Protein AF-A0A7K3FVN9-F1 (afdb_monomer)

Solvent-accessible surface area (backbone atoms only — not comparable to full-atom values): 27713 Å² total; per-residue (Å²): 135,89,69,81,78,90,81,68,89,63,58,68,40,71,53,62,94,48,92,47,36,41,37,31,18,52,30,90,83,64,84,43,65,35,30,34,29,38,43,87,73,63,73,41,83,71,35,86,60,74,80,75,72,100,77,76,86,84,74,90,74,73,53,80,93,64,46,77,80,63,98,68,74,84,70,88,73,80,85,79,88,66,82,89,58,48,73,52,70,57,75,68,86,69,73,80,69,80,73,75,92,61,70,49,58,49,51,36,27,36,18,31,56,71,65,48,51,38,44,68,28,54,32,42,32,28,39,70,65,58,66,76,88,80,54,75,61,40,72,53,53,73,71,49,72,44,56,20,39,83,74,4,36,36,66,48,68,57,63,96,72,66,58,70,67,56,50,51,36,16,54,54,25,47,23,29,35,36,34,37,39,37,32,50,26,29,31,82,89,68,50,35,33,36,25,54,41,34,36,30,38,30,52,58,37,92,87,77,74,40,50,34,74,58,6,54,72,63,34,54,73,76,47,79,32,56,29,40,53,31,22,55,52,83,64,79,79,82,78,62,51,75,72,27,21,61,46,4,49,18,34,53,57,65,68,41,61,54,53,71,93,55,75,65,68,75,53,34,28,30,50,33,59,50,57,99,78,73,61,80,39,54,56,97,88,40,77,53,28,75,53,62,63,46,48,61,73,88,59,72,61,53,49,39,40,27,74,72,50,73,48,71,35,57,30,41,61,50,62,30,33,11,32,68,61,20,20,13,23,36,42,44,28,33,54,42,47,36,33,36,36,27,36,37,27,29,81,70,52,31,30,74,33,45,38,42,73,37,24,34,75,68,81,47,69,44,72,50,72,66,40,51,54,69,31,24,37,28,34,21,36,30,30,30,30,38,34,30,41,35,35,38,29,40,65,87,39,75,65,25,19,36,36,39,38,41,77,72,44,78,42,68,53,91,96,56,60,77,48,47,80,49,31,44,44,51,83,61,30,32,54,69,41,55,70,75,46,62,74,77,12,42,28,28,44,55,62,64,37,56,42,58,47,42,58,57,49,37,56,70,36,44,52,22,27,51,54,87,17,39,54,31,36,19,28,24,46,31,30,96,55,26,32,37,32,34,36,34,37,74,63,78,93,58,77,42,35,34,32,21,76,71,29,28,68,92,66,60,14,35,45,66,38,22,56

Structure (mmCIF, N/CA/C/O backbone):
data_AF-A0A7K3FVN9-F1
#
_entry.id   AF-A0A7K3FVN9-F1
#
loop_
_atom_site.group_PDB
_atom_site.id
_atom_site.type_symbol
_atom_site.label_atom_id
_atom_site.label_alt_id
_atom_site.label_comp_id
_atom_site.label_asym_id
_atom_site.label_entity_id
_atom_site.label_seq_id
_atom_site.pdbx_PDB_ins_code
_atom_site.Cartn_x
_atom_site.Cartn_y
_atom_site.Cartn_z
_atom_site.occupancy
_atom_site.B_iso_or_equiv
_atom_site.auth_seq_id
_atom_site.auth_comp_id
_atom_site.auth_asym_id
_atom_site.auth_atom_id
_atom_site.pdbx_PDB_model_num
ATOM 1 N N . MET A 1 1 ? 57.440 -6.781 2.659 1.00 52.78 1 MET A N 1
ATOM 2 C CA . MET A 1 1 ? 58.089 -5.546 3.146 1.00 52.78 1 MET A CA 1
ATOM 3 C C . MET A 1 1 ? 56.981 -4.653 3.678 1.00 52.78 1 MET A C 1
ATOM 5 O O . MET A 1 1 ? 56.074 -4.348 2.917 1.00 52.78 1 MET A O 1
ATOM 9 N N . THR A 1 2 ? 56.967 -4.348 4.976 1.00 50.56 2 THR A N 1
ATOM 10 C CA . THR A 1 2 ? 55.920 -3.511 5.591 1.00 50.56 2 THR A CA 1
ATOM 11 C C . THR A 1 2 ? 56.356 -2.053 5.507 1.00 50.56 2 THR A C 1
ATOM 13 O O . THR A 1 2 ? 57.396 -1.703 6.056 1.00 50.56 2 THR A O 1
ATOM 16 N N . VAL A 1 3 ? 55.591 -1.217 4.805 1.00 53.25 3 VAL A N 1
ATOM 17 C CA . VAL A 1 3 ? 55.847 0.227 4.700 1.00 53.25 3 VAL A CA 1
ATOM 18 C C . VAL A 1 3 ? 55.051 0.934 5.796 1.00 53.25 3 VAL A C 1
ATOM 20 O O . VAL A 1 3 ? 53.827 0.833 5.826 1.00 53.25 3 VAL A O 1
ATOM 23 N N . ILE A 1 4 ? 55.734 1.629 6.709 1.00 56.22 4 ILE A N 1
ATOM 24 C CA . ILE A 1 4 ? 55.113 2.383 7.809 1.00 56.22 4 ILE A CA 1
ATOM 25 C C . ILE A 1 4 ? 55.237 3.877 7.497 1.00 56.22 4 ILE A C 1
ATOM 27 O O . ILE A 1 4 ? 56.345 4.402 7.414 1.00 56.22 4 ILE A O 1
ATOM 31 N N . ALA A 1 5 ? 54.109 4.571 7.330 1.00 58.53 5 ALA A N 1
ATOM 32 C CA . ALA A 1 5 ? 54.081 6.018 7.118 1.00 58.53 5 ALA A CA 1
ATOM 33 C C . ALA A 1 5 ? 53.789 6.757 8.430 1.00 58.53 5 ALA A C 1
ATOM 35 O O . ALA A 1 5 ? 52.683 6.697 8.955 1.00 58.53 5 ALA A O 1
ATOM 36 N N . THR A 1 6 ? 54.783 7.475 8.952 1.00 57.16 6 THR A N 1
ATOM 37 C CA . THR A 1 6 ? 54.731 8.121 10.279 1.00 57.16 6 THR A CA 1
ATOM 38 C C . THR A 1 6 ? 54.352 9.607 10.246 1.00 57.16 6 THR A C 1
ATOM 40 O O . THR A 1 6 ? 54.258 10.232 11.296 1.00 57.16 6 THR A O 1
ATOM 43 N N . ASN A 1 7 ? 54.127 10.189 9.061 1.00 57.66 7 ASN A N 1
ATOM 44 C CA . ASN A 1 7 ? 53.951 11.640 8.874 1.00 57.66 7 ASN A CA 1
ATOM 45 C C . ASN A 1 7 ? 52.529 12.058 8.434 1.00 57.66 7 ASN A C 1
ATOM 47 O O . ASN A 1 7 ? 52.336 13.171 7.944 1.00 57.66 7 ASN A O 1
ATOM 51 N N . LEU A 1 8 ? 51.527 11.188 8.594 1.00 63.78 8 LEU A N 1
ATOM 52 C CA . LEU A 1 8 ? 50.130 11.440 8.209 1.00 63.78 8 LEU A CA 1
ATOM 53 C C . LEU A 1 8 ? 49.351 12.025 9.400 1.00 63.78 8 LEU A C 1
ATOM 55 O O . LEU A 1 8 ? 48.754 11.286 10.173 1.00 63.78 8 LEU A O 1
ATOM 59 N N . LYS A 1 9 ? 49.406 13.349 9.586 1.00 60.38 9 LYS A N 1
ATOM 60 C CA . LYS A 1 9 ? 48.927 14.011 10.819 1.00 60.38 9 LYS A CA 1
ATOM 61 C C . LYS A 1 9 ? 47.401 14.143 10.949 1.00 60.38 9 LYS A C 1
ATOM 63 O O . LYS A 1 9 ? 46.915 14.183 12.072 1.00 60.38 9 LYS A O 1
ATOM 68 N N . ASP A 1 10 ? 46.670 14.133 9.832 1.00 67.38 10 ASP A N 1
ATOM 69 C CA . ASP A 1 10 ? 45.219 14.409 9.800 1.00 67.38 10 ASP A CA 1
ATOM 70 C C . ASP A 1 10 ? 44.386 13.233 9.247 1.00 67.38 10 ASP A C 1
ATOM 72 O O . ASP A 1 10 ? 43.194 13.373 8.979 1.00 67.38 10 ASP A O 1
ATOM 76 N N . ALA A 1 11 ? 45.006 12.070 9.020 1.00 64.62 11 ALA A N 1
ATOM 77 C CA . ALA A 1 11 ? 44.339 10.906 8.441 1.00 64.62 11 ALA A CA 1
ATOM 78 C C . ALA A 1 11 ? 43.541 10.140 9.508 1.00 64.62 11 ALA A C 1
ATOM 80 O O . ALA A 1 11 ? 44.115 9.590 10.444 1.00 64.62 11 ALA A O 1
ATOM 81 N N . VAL A 1 12 ? 42.221 10.064 9.336 1.00 67.62 12 VAL A N 1
ATOM 82 C CA . VAL A 1 12 ? 41.317 9.332 10.243 1.00 67.62 12 VAL A CA 1
ATOM 83 C C . VAL A 1 12 ? 41.035 7.915 9.729 1.00 67.62 12 VAL A C 1
ATOM 85 O O . VAL A 1 12 ? 40.757 7.013 10.518 1.00 67.62 12 VAL A O 1
ATOM 88 N N . GLN A 1 13 ? 41.136 7.702 8.414 1.00 59.28 13 GLN A N 1
ATOM 89 C CA . GLN A 1 13 ? 41.045 6.390 7.769 1.00 59.28 13 GLN A CA 1
ATOM 90 C C . GLN A 1 13 ? 41.820 6.363 6.446 1.00 59.28 13 GLN A C 1
ATOM 92 O O . GLN A 1 13 ? 42.088 7.414 5.857 1.00 59.28 13 GLN A O 1
ATOM 97 N N . GLY A 1 14 ? 42.151 5.166 5.956 1.00 62.25 14 GLY A N 1
ATOM 98 C CA . GLY A 1 14 ? 42.828 4.995 4.675 1.00 62.25 14 GLY A CA 1
ATOM 99 C C . GLY A 1 14 ? 42.548 3.650 4.016 1.00 62.25 14 GLY A C 1
ATOM 100 O O . GLY A 1 14 ? 42.131 2.698 4.670 1.00 62.25 14 GLY A O 1
ATOM 101 N N . TRP A 1 15 ? 42.762 3.594 2.706 1.00 64.50 15 TRP A N 1
ATOM 102 C CA . TRP A 1 15 ? 42.576 2.399 1.886 1.00 64.50 15 TRP A CA 1
ATOM 103 C C . TRP A 1 15 ? 43.604 2.368 0.757 1.00 64.50 15 TRP A C 1
ATOM 105 O O . TRP A 1 15 ? 44.187 3.390 0.393 1.00 64.50 15 TRP A O 1
ATOM 115 N N . SER A 1 16 ? 43.843 1.185 0.201 1.00 66.12 16 SER A N 1
ATOM 116 C CA . SER A 1 16 ? 44.775 1.000 -0.908 1.00 66.12 16 SER A CA 1
ATOM 117 C C . SER A 1 16 ? 44.012 0.505 -2.138 1.00 66.12 16 SER A C 1
ATOM 119 O O . SER A 1 16 ? 43.349 -0.527 -2.048 1.00 66.12 16 SER A O 1
ATOM 121 N N . PRO A 1 17 ? 44.079 1.211 -3.281 1.00 57.84 17 PRO A N 1
ATOM 122 C CA . PRO A 1 17 ? 43.502 0.745 -4.543 1.00 57.84 17 PRO A CA 1
ATOM 123 C C . PRO A 1 17 ? 44.414 -0.261 -5.270 1.00 57.84 17 PRO A C 1
ATOM 125 O O . PRO A 1 17 ? 44.018 -0.828 -6.283 1.00 57.84 17 PRO A O 1
ATOM 128 N N . GLY A 1 18 ? 45.654 -0.446 -4.805 1.00 55.84 18 GLY A N 1
ATOM 129 C CA . GLY A 1 18 ? 46.670 -1.230 -5.496 1.00 55.84 18 GLY A CA 1
ATOM 130 C C . GLY A 1 18 ? 48.060 -1.064 -4.885 1.00 55.84 18 GLY A C 1
ATOM 131 O O . GLY A 1 18 ? 48.311 -0.166 -4.078 1.00 55.84 18 GLY A O 1
ATOM 132 N N . ASN A 1 19 ? 48.977 -1.952 -5.273 1.00 59.75 19 ASN A N 1
ATOM 133 C CA . ASN A 1 19 ? 50.304 -2.055 -4.671 1.00 59.75 19 ASN A CA 1
ATOM 134 C C . ASN A 1 19 ? 51.074 -0.720 -4.733 1.00 59.75 19 ASN A C 1
ATOM 136 O O . ASN A 1 19 ? 51.182 -0.103 -5.790 1.00 59.75 19 ASN A O 1
ATOM 140 N N . GLY A 1 20 ? 51.603 -0.271 -3.591 1.00 60.62 20 GLY A N 1
ATOM 141 C CA . GLY A 1 20 ? 52.369 0.975 -3.485 1.00 60.62 20 GLY A CA 1
ATOM 142 C C . GLY A 1 20 ? 51.548 2.269 -3.554 1.00 60.62 20 GLY A C 1
ATOM 143 O O . GLY A 1 20 ? 52.156 3.332 -3.626 1.00 60.62 20 GLY A O 1
ATOM 144 N N . THR A 1 21 ? 50.210 2.205 -3.521 1.00 68.50 21 THR A N 1
ATOM 145 C CA . THR A 1 21 ? 49.319 3.380 -3.492 1.00 68.50 21 THR A CA 1
ATOM 146 C C . THR A 1 21 ? 48.428 3.353 -2.255 1.00 68.50 21 THR A C 1
ATOM 148 O O . THR A 1 21 ? 47.850 2.318 -1.922 1.00 68.50 21 THR A O 1
ATOM 151 N N . VAL A 1 22 ? 48.291 4.492 -1.578 1.00 68.31 22 VAL A N 1
ATOM 152 C CA . VAL A 1 22 ? 47.458 4.639 -0.377 1.00 68.31 22 VAL A CA 1
ATOM 153 C C . VAL A 1 22 ? 46.682 5.948 -0.447 1.00 68.31 22 VAL A C 1
ATOM 155 O O . VAL A 1 22 ? 47.264 7.004 -0.686 1.00 68.31 22 VAL A O 1
ATOM 158 N N . TYR A 1 23 ? 45.378 5.884 -0.199 1.00 73.69 23 TYR A N 1
ATOM 159 C CA . TYR A 1 23 ? 44.534 7.051 0.026 1.00 73.69 23 TYR A CA 1
ATOM 160 C C . TYR A 1 23 ? 44.227 7.212 1.507 1.00 73.69 23 TYR A C 1
ATOM 162 O O . TYR A 1 23 ? 44.055 6.227 2.224 1.00 73.69 23 TYR A O 1
ATOM 170 N N . THR A 1 24 ? 44.114 8.458 1.955 1.00 69.31 24 THR A N 1
ATOM 171 C CA . THR A 1 24 ? 43.672 8.790 3.312 1.00 69.31 24 THR A CA 1
ATOM 172 C C . THR A 1 24 ? 42.594 9.854 3.291 1.00 69.31 24 THR A C 1
ATOM 174 O O . THR A 1 24 ? 42.706 10.799 2.511 1.00 69.31 24 THR A O 1
ATOM 177 N N . ALA A 1 25 ? 41.617 9.751 4.188 1.00 66.31 25 ALA A N 1
ATOM 178 C CA . ALA A 1 25 ? 40.589 10.765 4.399 1.00 66.31 25 ALA A CA 1
ATOM 179 C C . ALA A 1 25 ? 40.713 11.404 5.788 1.00 66.31 25 ALA A C 1
ATOM 181 O O . ALA A 1 25 ? 41.052 10.731 6.768 1.00 66.31 25 ALA A O 1
ATOM 182 N N . THR A 1 26 ? 40.385 12.694 5.880 1.00 72.88 26 THR A N 1
ATOM 183 C CA . THR A 1 26 ? 40.315 13.422 7.159 1.00 72.88 26 THR A CA 1
ATOM 184 C C . THR A 1 26 ? 39.004 13.184 7.922 1.00 72.88 26 THR A C 1
ATOM 186 O O . THR A 1 26 ? 38.850 13.687 9.030 1.00 72.88 26 THR A O 1
ATOM 189 N N . SER A 1 27 ? 38.054 12.418 7.365 1.00 60.16 27 SER A N 1
ATOM 190 C CA . SER A 1 27 ? 36.798 12.019 8.022 1.00 60.16 27 SER A CA 1
ATOM 191 C C . SER A 1 27 ? 36.438 10.553 7.725 1.00 60.16 27 SER A C 1
ATOM 193 O O . SER A 1 27 ? 36.918 9.979 6.742 1.00 60.16 27 SER A O 1
ATOM 195 N N . ARG A 1 28 ? 35.606 9.930 8.579 1.00 58.06 28 ARG A N 1
ATOM 196 C CA . ARG A 1 28 ? 35.179 8.515 8.445 1.00 58.06 28 ARG A CA 1
ATOM 197 C C . ARG A 1 28 ? 34.087 8.278 7.395 1.00 58.06 28 ARG A C 1
ATOM 199 O O . ARG A 1 28 ? 33.965 7.178 6.876 1.00 58.06 28 ARG A O 1
ATOM 206 N N . ASP A 1 29 ? 33.321 9.306 7.074 1.00 54.34 29 ASP A N 1
ATOM 207 C CA . ASP A 1 29 ? 32.206 9.313 6.116 1.00 54.34 29 ASP A CA 1
ATOM 208 C C . ASP A 1 29 ? 32.628 9.765 4.703 1.00 54.34 29 ASP A C 1
ATOM 210 O O . ASP A 1 29 ? 31.782 9.941 3.833 1.00 54.34 29 ASP A O 1
ATOM 214 N N . TYR A 1 30 ? 33.933 9.962 4.472 1.00 52.53 30 TYR A N 1
ATOM 215 C CA . TYR A 1 30 ? 34.523 10.423 3.205 1.00 52.53 30 TYR A CA 1
ATOM 216 C C . TYR A 1 30 ? 34.098 11.835 2.753 1.00 52.53 30 TYR A C 1
ATOM 218 O O . TYR A 1 30 ? 34.423 12.230 1.635 1.00 52.53 30 TYR A O 1
ATOM 226 N N . SER A 1 31 ? 33.437 12.617 3.615 1.00 53.34 31 SER A N 1
ATOM 227 C CA . SER A 1 31 ? 33.095 14.027 3.360 1.00 53.34 31 SER A CA 1
ATOM 228 C C . SER A 1 31 ? 34.289 14.988 3.504 1.00 53.34 31 SER A C 1
ATOM 230 O O . SER A 1 31 ? 34.231 16.131 3.052 1.00 53.34 31 SER A O 1
ATOM 232 N N . GLY A 1 32 ? 35.382 14.530 4.126 1.00 57.31 32 GLY A N 1
ATOM 233 C CA . GLY A 1 32 ? 36.627 15.272 4.322 1.00 57.31 32 GLY A CA 1
ATOM 234 C C . GLY A 1 32 ? 37.585 15.257 3.122 1.00 57.31 32 GLY A C 1
ATOM 235 O O . GLY A 1 32 ? 37.292 14.744 2.044 1.00 57.31 32 GLY A O 1
ATOM 236 N N . ILE A 1 33 ? 38.788 15.808 3.311 1.00 62.72 33 ILE A N 1
ATOM 237 C CA . ILE A 1 33 ? 39.800 15.892 2.249 1.00 62.72 33 ILE A CA 1
ATOM 238 C C . ILE A 1 33 ? 40.436 14.517 2.050 1.00 62.72 33 ILE A C 1
ATOM 240 O O . ILE A 1 33 ? 41.003 13.944 2.984 1.00 62.72 33 ILE A O 1
ATOM 244 N N . VAL A 1 34 ? 40.387 14.015 0.815 1.00 64.25 34 VAL A N 1
ATOM 245 C CA . VAL A 1 34 ? 41.081 12.787 0.417 1.00 64.25 34 VAL A CA 1
ATOM 246 C C . VAL A 1 34 ? 42.431 13.126 -0.208 1.00 64.25 34 VAL A C 1
ATOM 248 O O . VAL A 1 34 ? 42.512 13.911 -1.157 1.00 64.25 34 VAL A O 1
ATOM 251 N N . ARG A 1 35 ? 43.490 12.506 0.316 1.00 70.62 35 ARG A N 1
ATOM 252 C CA . ARG A 1 35 ? 44.877 12.654 -0.148 1.00 70.62 35 ARG A CA 1
ATOM 253 C C . ARG A 1 35 ? 45.408 11.328 -0.673 1.00 70.62 35 ARG A C 1
ATOM 255 O O . ARG A 1 35 ? 45.125 10.287 -0.085 1.00 70.62 35 ARG A O 1
ATOM 262 N N . GLY A 1 36 ? 46.173 11.370 -1.760 1.00 72.38 36 GLY A N 1
ATOM 263 C CA . GLY A 1 36 ? 46.823 10.207 -2.365 1.00 72.38 36 GLY A CA 1
ATOM 264 C C . GLY A 1 36 ? 48.331 10.194 -2.134 1.00 72.38 36 GLY A C 1
ATOM 265 O O . GLY A 1 36 ? 48.999 11.217 -2.299 1.00 72.38 36 GLY A O 1
ATOM 266 N N . TYR A 1 37 ? 48.863 9.019 -1.806 1.00 72.12 37 TYR A N 1
ATOM 267 C CA . TYR A 1 37 ? 50.280 8.762 -1.565 1.00 72.12 37 TYR A CA 1
ATOM 268 C C . TYR A 1 37 ? 50.766 7.570 -2.387 1.00 72.12 37 TYR A C 1
ATOM 270 O O . TYR A 1 37 ? 50.025 6.604 -2.577 1.00 72.12 37 TYR A O 1
ATOM 278 N N . THR A 1 38 ? 52.024 7.612 -2.824 1.00 76.00 38 THR A N 1
ATOM 279 C CA . THR A 1 38 ? 52.654 6.516 -3.577 1.00 76.00 38 THR A CA 1
ATOM 280 C C . THR A 1 38 ? 54.055 6.206 -3.060 1.00 76.00 38 THR A C 1
ATOM 282 O O . THR A 1 38 ? 54.756 7.105 -2.599 1.00 76.00 38 THR A O 1
ATOM 285 N N . GLY A 1 39 ? 54.484 4.947 -3.150 1.00 68.38 39 GLY A N 1
ATOM 286 C CA . GLY A 1 39 ? 55.852 4.523 -2.842 1.00 68.38 39 GLY A CA 1
ATOM 287 C C . GLY A 1 39 ? 55.948 3.095 -2.301 1.00 68.38 39 GLY A C 1
ATOM 288 O O . GLY A 1 39 ? 55.012 2.574 -1.701 1.00 68.38 39 GLY A O 1
ATOM 289 N N . THR A 1 40 ? 57.101 2.456 -2.506 1.00 60.72 40 THR A N 1
ATOM 290 C CA . THR A 1 40 ? 57.368 1.058 -2.107 1.00 60.72 40 THR A CA 1
ATOM 291 C C . THR A 1 40 ? 58.293 0.926 -0.888 1.00 60.72 40 THR A C 1
ATOM 293 O O . THR A 1 40 ? 58.427 -0.168 -0.347 1.00 60.72 40 THR A O 1
ATOM 296 N N . GLY A 1 41 ? 58.893 2.032 -0.425 1.00 62.09 41 GLY A N 1
ATOM 297 C CA . GLY A 1 41 ? 59.744 2.096 0.776 1.00 62.09 41 GLY A CA 1
ATOM 298 C C . GLY A 1 41 ? 59.381 3.245 1.725 1.00 62.09 41 GLY A C 1
ATOM 299 O O . GLY A 1 41 ? 59.222 3.022 2.920 1.00 62.09 41 GLY A O 1
ATOM 300 N N . THR A 1 42 ? 59.154 4.445 1.180 1.00 63.97 42 THR A N 1
ATOM 301 C CA . THR A 1 42 ? 58.620 5.616 1.896 1.00 63.97 42 THR A CA 1
ATOM 302 C C . THR A 1 42 ? 57.488 6.208 1.062 1.00 63.97 42 THR A C 1
ATOM 304 O O . THR A 1 42 ? 57.662 6.404 -0.139 1.00 63.97 42 THR A O 1
ATOM 307 N N . LEU A 1 43 ? 56.334 6.477 1.677 1.00 63.50 43 LEU A N 1
ATOM 308 C CA . LEU A 1 43 ? 55.190 7.079 0.989 1.00 63.50 43 LEU A CA 1
ATOM 309 C C . LEU A 1 43 ? 55.396 8.591 0.823 1.00 63.50 43 LEU A C 1
ATOM 311 O O . LEU A 1 43 ? 55.578 9.307 1.808 1.00 63.50 43 LEU A O 1
ATOM 315 N N . SER A 1 44 ? 55.337 9.078 -0.416 1.00 69.56 44 SER A N 1
ATOM 316 C CA . SER A 1 44 ? 55.338 10.505 -0.755 1.00 69.56 44 SER A CA 1
ATOM 317 C C . SER A 1 44 ? 53.945 10.954 -1.201 1.00 69.56 44 SER A C 1
ATOM 319 O O . SER A 1 44 ? 53.164 10.166 -1.734 1.00 69.56 44 SER A O 1
ATOM 321 N N . SER A 1 45 ? 53.602 12.221 -0.941 1.00 68.50 45 SER A N 1
ATOM 322 C CA . SER A 1 45 ? 52.321 12.796 -1.369 1.00 68.50 45 SER A CA 1
ATOM 323 C C . SER A 1 45 ? 52.291 12.888 -2.892 1.00 68.50 45 SER A C 1
ATOM 325 O O . SER A 1 45 ? 53.050 13.661 -3.470 1.00 68.50 45 SER A O 1
ATOM 327 N N . ALA A 1 46 ? 51.403 12.124 -3.523 1.00 64.31 46 ALA A N 1
ATOM 328 C CA . ALA A 1 46 ? 51.207 12.119 -4.970 1.00 64.31 46 ALA A CA 1
ATOM 329 C C . ALA A 1 46 ? 50.119 13.114 -5.390 1.00 64.31 46 ALA A C 1
ATOM 331 O O . ALA A 1 46 ? 50.252 13.786 -6.408 1.00 64.31 46 ALA A O 1
ATOM 332 N N . ASN A 1 47 ? 49.058 13.245 -4.585 1.00 61.44 47 ASN A N 1
ATOM 333 C CA . ASN A 1 47 ? 48.005 14.229 -4.816 1.00 61.44 47 ASN A CA 1
ATOM 334 C C . ASN A 1 47 ? 47.430 14.739 -3.480 1.00 61.44 47 ASN A C 1
ATOM 336 O O . ASN A 1 47 ? 46.784 13.969 -2.763 1.00 61.44 47 ASN A O 1
ATOM 340 N N . PRO A 1 48 ? 47.646 16.017 -3.123 1.00 54.28 48 PRO A N 1
ATOM 341 C CA . PRO A 1 48 ? 47.198 16.556 -1.846 1.00 54.28 48 PRO A CA 1
ATOM 342 C C . PRO A 1 48 ? 45.696 16.880 -1.786 1.00 54.28 48 PRO A C 1
ATOM 344 O O . PRO A 1 48 ? 45.218 17.077 -0.676 1.00 54.28 48 PRO A O 1
ATOM 347 N N . ASN A 1 49 ? 44.962 16.917 -2.910 1.00 53.75 49 ASN A N 1
ATOM 348 C CA . ASN A 1 49 ? 43.530 17.251 -2.960 1.00 53.75 49 ASN A CA 1
ATOM 349 C C . ASN A 1 49 ? 42.812 16.482 -4.089 1.00 53.75 49 ASN A C 1
ATOM 351 O O . ASN A 1 49 ? 42.595 17.006 -5.179 1.00 53.75 49 ASN A O 1
ATOM 355 N N . VAL A 1 50 ? 42.405 15.236 -3.834 1.00 53.06 50 VAL A N 1
ATOM 356 C CA . VAL A 1 50 ? 41.790 14.359 -4.854 1.00 53.06 50 VAL A CA 1
ATOM 357 C C . VAL A 1 50 ? 40.334 14.752 -5.192 1.00 53.06 50 VAL A C 1
ATOM 359 O O . VAL A 1 50 ? 39.810 14.308 -6.207 1.00 53.06 50 VAL A O 1
ATOM 362 N N . MET A 1 51 ? 39.679 15.617 -4.399 1.00 47.16 51 MET A N 1
ATOM 363 C CA . MET A 1 51 ? 38.259 15.983 -4.588 1.00 47.16 51 MET A CA 1
ATOM 364 C C . MET A 1 51 ? 37.934 17.488 -4.689 1.00 47.16 51 MET A C 1
ATOM 366 O O . MET A 1 51 ? 36.764 17.858 -4.637 1.00 47.16 51 MET A O 1
ATOM 370 N N . SER A 1 52 ? 38.907 18.379 -4.913 1.00 39.41 52 SER A N 1
ATOM 371 C CA . SER A 1 52 ? 38.603 19.783 -5.252 1.00 39.41 52 SER A CA 1
ATOM 372 C C . SER A 1 52 ? 38.782 20.048 -6.753 1.00 39.41 52 SER A C 1
ATOM 374 O O . SER A 1 52 ? 39.856 20.455 -7.183 1.00 39.41 52 SER A O 1
ATOM 376 N N . GLY A 1 53 ? 37.722 19.847 -7.543 1.00 32.00 53 GLY A N 1
ATOM 377 C CA . GLY A 1 53 ? 37.583 20.440 -8.882 1.00 32.00 53 GLY A CA 1
ATOM 378 C C . GLY A 1 53 ? 38.017 19.575 -10.072 1.00 32.00 53 GLY A C 1
ATOM 379 O O . GLY A 1 53 ? 39.173 19.575 -10.480 1.00 32.00 53 GLY A O 1
ATOM 380 N N . LEU A 1 54 ? 37.040 18.951 -10.734 1.00 30.86 54 LEU A N 1
ATOM 381 C CA . LEU A 1 54 ? 37.112 18.594 -12.155 1.00 30.86 54 LEU A CA 1
ATOM 382 C C . LEU A 1 54 ? 36.940 19.877 -12.996 1.00 30.86 54 LEU A C 1
ATOM 384 O O . LEU A 1 54 ? 35.883 20.093 -13.572 1.00 30.86 54 LEU A O 1
ATOM 388 N N . PHE A 1 55 ? 37.943 20.760 -13.039 1.00 29.41 55 PHE A N 1
ATOM 389 C CA . PHE A 1 55 ? 38.015 21.831 -14.046 1.00 29.41 55 PHE A CA 1
ATOM 390 C C . PHE A 1 55 ? 39.474 22.166 -14.388 1.00 29.41 55 PHE A C 1
ATOM 392 O O . PHE A 1 55 ? 40.205 22.722 -13.575 1.00 29.41 55 PHE A O 1
ATOM 399 N N . GLY A 1 56 ? 39.878 21.842 -15.619 1.00 26.55 56 GLY A N 1
ATOM 400 C CA . GLY A 1 56 ? 41.176 22.175 -16.213 1.00 26.55 56 GLY A CA 1
ATOM 401 C C . GLY A 1 56 ? 41.418 21.344 -17.475 1.00 26.55 56 GLY A C 1
ATOM 402 O O . GLY A 1 56 ? 41.088 20.163 -17.492 1.00 26.55 56 GLY A O 1
ATOM 403 N N . GLN A 1 57 ? 41.916 21.972 -18.546 1.00 28.16 57 GLN A N 1
ATOM 404 C CA . GLN A 1 57 ? 42.059 21.362 -19.875 1.00 28.16 57 GLN A CA 1
ATOM 405 C C . GLN A 1 57 ? 42.826 20.034 -19.830 1.00 28.16 57 GLN A C 1
ATOM 407 O O . GLN A 1 57 ? 43.985 19.986 -19.421 1.00 28.16 57 GLN A O 1
ATOM 412 N N . VAL A 1 58 ? 42.177 18.975 -20.319 1.00 31.30 58 VAL A N 1
ATOM 413 C CA . VAL A 1 58 ? 42.824 17.716 -20.692 1.00 31.30 58 VAL A CA 1
ATOM 414 C C . VAL A 1 58 ? 43.729 18.022 -21.884 1.00 31.30 58 VAL A C 1
ATOM 416 O O . VAL A 1 58 ? 43.259 18.118 -23.017 1.00 31.30 58 VAL A O 1
ATOM 419 N N . LEU A 1 59 ? 45.016 18.253 -21.625 1.00 31.02 59 LEU A N 1
ATOM 420 C CA . LEU A 1 59 ? 46.017 18.289 -22.683 1.00 31.02 59 LEU A CA 1
ATOM 421 C C . LEU A 1 59 ? 46.251 16.855 -23.161 1.00 31.02 59 LEU A C 1
ATOM 423 O O . LEU A 1 59 ? 46.450 15.934 -22.370 1.00 31.02 59 LEU A O 1
ATOM 427 N N . SER A 1 60 ? 46.131 16.699 -24.473 1.00 33.72 60 SER A N 1
ATOM 428 C CA . SER A 1 60 ? 46.205 15.458 -25.228 1.00 33.72 60 SER A CA 1
ATOM 429 C C . SER A 1 60 ? 47.574 14.800 -25.096 1.00 33.72 60 SER A C 1
ATOM 431 O O . SER A 1 60 ? 48.518 15.212 -25.757 1.00 33.72 60 SER A O 1
ATOM 433 N N . ASP A 1 61 ? 47.640 13.762 -24.277 1.00 31.03 61 ASP A N 1
ATOM 434 C CA . ASP A 1 61 ? 48.362 12.532 -24.592 1.00 31.03 61 ASP A CA 1
ATOM 435 C C . ASP A 1 61 ? 47.600 11.416 -23.894 1.00 31.03 61 ASP A C 1
ATOM 437 O O . ASP A 1 61 ? 47.778 11.153 -22.708 1.00 31.03 61 ASP A O 1
ATOM 441 N N . THR A 1 62 ? 46.631 10.855 -24.611 1.00 36.41 62 THR A N 1
ATOM 442 C CA . THR A 1 62 ? 45.708 9.844 -24.108 1.00 36.41 62 THR A CA 1
ATOM 443 C C . THR A 1 62 ? 46.480 8.537 -23.900 1.00 36.41 62 THR A C 1
ATOM 445 O O . THR A 1 62 ? 46.873 7.916 -24.888 1.00 36.41 62 THR A O 1
ATOM 448 N N . PRO A 1 63 ? 46.711 8.071 -22.658 1.00 39.91 63 PRO A N 1
ATOM 449 C CA . PRO A 1 63 ? 47.147 6.698 -22.433 1.00 39.91 63 PRO A CA 1
ATOM 450 C C . PRO A 1 63 ? 46.104 5.752 -23.047 1.00 39.91 63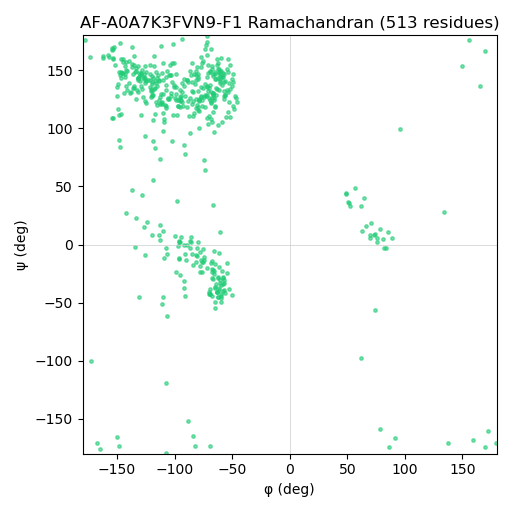 PRO A C 1
ATOM 452 O O . PRO A 1 63 ? 44.916 6.065 -23.009 1.00 39.91 63 PRO A O 1
ATOM 455 N N . GLU A 1 64 ? 46.493 4.589 -23.576 1.00 44.38 64 GLU A N 1
ATOM 456 C CA . GLU A 1 64 ? 45.551 3.630 -24.197 1.00 44.38 64 GLU A CA 1
ATOM 457 C C . GLU A 1 64 ? 44.392 3.222 -23.264 1.00 44.38 64 GLU A C 1
ATOM 459 O O . GLU A 1 64 ? 43.305 2.894 -23.729 1.00 44.38 64 GLU A O 1
ATOM 464 N N . CYS A 1 65 ? 44.572 3.317 -21.942 1.00 40.81 65 CYS A N 1
ATOM 465 C CA . CYS A 1 65 ? 43.516 3.089 -20.950 1.00 40.81 65 CYS A CA 1
ATOM 466 C C . CYS A 1 65 ? 42.480 4.227 -20.826 1.00 40.81 65 CYS A C 1
ATOM 468 O O . CYS A 1 65 ? 41.460 4.049 -20.166 1.00 40.81 65 CYS A O 1
ATOM 470 N N . LEU A 1 66 ? 42.735 5.379 -21.448 1.00 38.88 66 LEU A N 1
ATOM 471 C CA . LEU A 1 66 ? 41.814 6.507 -21.616 1.00 38.88 66 LEU A CA 1
ATOM 472 C C . LEU A 1 66 ? 41.437 6.717 -23.091 1.00 38.88 66 LEU A C 1
ATOM 474 O O . LEU A 1 66 ? 40.811 7.731 -23.413 1.00 38.88 66 LEU A O 1
ATOM 478 N N . ALA A 1 67 ? 41.816 5.794 -23.992 1.00 44.44 67 ALA A N 1
ATOM 479 C CA . ALA A 1 67 ? 41.287 5.777 -25.351 1.00 44.44 67 ALA A CA 1
ATOM 480 C C . ALA A 1 67 ? 39.752 5.871 -25.288 1.00 44.44 67 ALA A C 1
ATOM 482 O O . ALA A 1 67 ? 39.163 5.355 -24.328 1.00 44.44 67 ALA A O 1
ATOM 483 N N . PRO A 1 68 ? 39.088 6.528 -26.262 1.00 42.22 68 PRO A N 1
ATOM 484 C CA . PRO A 1 68 ? 37.633 6.558 -26.303 1.00 42.22 68 PRO A CA 1
ATOM 485 C C . PRO A 1 68 ? 37.123 5.142 -26.079 1.00 42.22 68 PRO A C 1
ATOM 487 O O . PRO A 1 68 ? 37.585 4.221 -26.759 1.00 42.22 68 PRO A O 1
ATOM 490 N N . ALA A 1 69 ? 36.238 4.962 -25.093 1.00 46.00 69 ALA A N 1
ATOM 491 C CA . ALA A 1 69 ? 35.619 3.669 -24.868 1.00 46.00 69 ALA A CA 1
ATOM 492 C C . ALA A 1 69 ? 35.106 3.187 -26.227 1.00 46.00 69 ALA A C 1
ATOM 494 O O . ALA A 1 69 ? 34.328 3.886 -26.882 1.00 46.00 69 ALA A O 1
ATOM 495 N N . THR A 1 70 ? 35.623 2.048 -26.691 1.00 53.75 70 THR A N 1
ATOM 496 C CA . THR A 1 70 ? 35.106 1.426 -27.912 1.00 53.75 70 THR A CA 1
ATOM 497 C C . THR A 1 70 ? 33.593 1.252 -27.760 1.00 53.75 70 THR A C 1
ATOM 499 O O . THR A 1 70 ? 33.083 1.211 -26.640 1.00 53.75 70 THR A O 1
ATOM 502 N N . ASP A 1 71 ? 32.853 1.101 -28.860 1.00 56.09 71 ASP A N 1
ATOM 503 C CA . ASP A 1 71 ? 31.397 0.859 -28.837 1.00 56.09 71 ASP A CA 1
ATOM 504 C C . ASP A 1 71 ? 30.970 -0.442 -28.107 1.00 56.09 71 ASP A C 1
ATOM 506 O O . ASP A 1 71 ? 29.809 -0.857 -28.181 1.00 56.09 71 ASP A O 1
ATOM 510 N N . GLY A 1 72 ? 31.898 -1.091 -27.401 1.00 58.62 72 GLY A N 1
ATOM 511 C CA . GLY A 1 72 ? 31.703 -2.274 -26.591 1.00 58.62 72 GLY A CA 1
ATOM 512 C C . GLY A 1 72 ? 30.770 -2.056 -25.403 1.00 58.62 72 GLY A C 1
ATOM 513 O O . GLY A 1 72 ? 30.770 -1.021 -24.736 1.00 58.62 72 GLY A O 1
ATOM 514 N N . LYS A 1 73 ? 29.965 -3.081 -25.134 1.00 63.31 73 LYS A N 1
ATOM 515 C CA . LYS A 1 73 ? 29.155 -3.196 -23.924 1.00 63.31 73 LYS A CA 1
ATOM 516 C C . LYS A 1 73 ? 30.082 -3.360 -22.708 1.00 63.31 73 LYS A C 1
ATOM 518 O O . LYS A 1 73 ? 30.963 -4.218 -22.763 1.00 63.31 73 LYS A O 1
ATOM 523 N N . PRO A 1 74 ? 29.923 -2.591 -21.614 1.00 61.22 74 PRO A N 1
ATOM 524 C CA . PRO A 1 74 ? 30.746 -2.778 -20.422 1.00 61.22 74 PRO A CA 1
ATOM 525 C C . PRO A 1 74 ? 30.470 -4.141 -19.783 1.00 61.22 74 PRO A C 1
ATOM 527 O O . PRO A 1 74 ? 29.348 -4.411 -19.353 1.00 61.22 74 PRO A O 1
ATOM 530 N N . VAL A 1 75 ? 31.493 -4.992 -19.706 1.00 59.09 75 VAL A N 1
ATOM 531 C CA . VAL A 1 75 ? 31.429 -6.318 -19.075 1.00 59.09 75 VAL A CA 1
ATOM 532 C C . VAL A 1 75 ? 32.571 -6.439 -18.071 1.00 59.09 75 VAL A C 1
ATOM 534 O O . VAL A 1 75 ? 33.709 -6.097 -18.383 1.00 59.09 75 VAL A O 1
ATOM 537 N N . VAL A 1 76 ? 32.275 -6.937 -16.870 1.00 52.44 76 VAL A N 1
ATOM 538 C CA . VAL A 1 76 ? 33.280 -7.248 -15.844 1.00 52.44 76 VAL A CA 1
ATOM 539 C C . VAL A 1 76 ? 33.205 -8.744 -15.555 1.00 52.44 76 VAL A C 1
ATOM 541 O O . VAL A 1 76 ? 32.447 -9.169 -14.693 1.00 52.44 76 VAL A O 1
ATOM 544 N N . GLY A 1 77 ? 33.959 -9.555 -16.299 1.00 50.09 77 GLY A N 1
ATOM 545 C CA . GLY A 1 77 ? 33.946 -11.014 -16.153 1.00 50.09 77 GLY A CA 1
ATOM 546 C C . GLY A 1 77 ? 33.938 -11.763 -17.490 1.00 50.09 77 GLY A C 1
ATOM 547 O O . GLY A 1 77 ? 34.153 -11.143 -18.534 1.00 50.09 77 GLY A O 1
ATOM 548 N N . PRO A 1 78 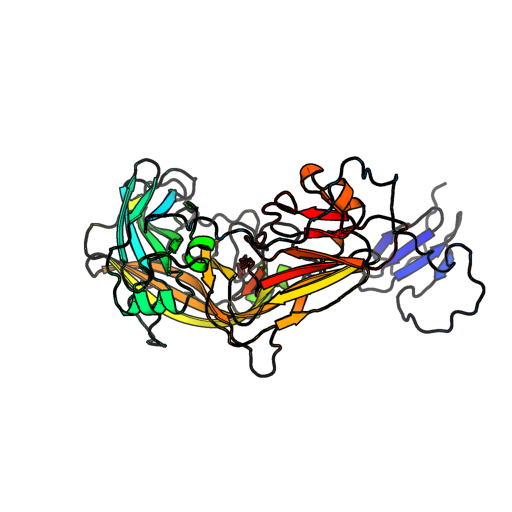? 33.734 -13.096 -17.474 1.00 51.31 78 PRO A N 1
ATOM 549 C CA . PRO A 1 78 ? 33.564 -13.879 -18.697 1.00 51.31 78 PRO A CA 1
ATOM 550 C C . PRO A 1 78 ? 32.352 -13.387 -19.514 1.00 51.31 78 PRO A C 1
ATOM 552 O O . PRO A 1 78 ? 31.478 -12.707 -18.976 1.00 51.31 78 PRO A O 1
ATOM 555 N N . PRO A 1 79 ? 32.274 -13.707 -20.819 1.00 56.72 79 PRO A N 1
ATOM 556 C CA . PRO A 1 79 ? 31.124 -13.329 -21.633 1.00 56.72 79 PRO A CA 1
ATOM 557 C C . PRO A 1 79 ? 29.825 -13.878 -21.030 1.00 56.72 79 PRO A C 1
ATOM 559 O O . PRO A 1 79 ? 29.778 -15.012 -20.549 1.00 56.72 79 PRO A O 1
ATOM 562 N N . ALA A 1 80 ? 28.771 -13.061 -21.062 1.00 66.12 80 ALA A N 1
ATOM 563 C CA . ALA A 1 80 ? 27.443 -13.458 -20.616 1.00 66.12 80 ALA A CA 1
ATOM 564 C C . ALA A 1 80 ? 26.958 -14.700 -21.389 1.00 66.12 80 ALA A C 1
ATOM 566 O O . ALA A 1 80 ? 27.028 -14.730 -22.616 1.00 66.12 80 ALA A O 1
ATOM 567 N N . ASP A 1 81 ? 26.445 -15.719 -20.686 1.00 71.12 81 ASP A N 1
ATOM 568 C CA . ASP A 1 81 ? 25.768 -16.844 -21.345 1.00 71.12 81 ASP A CA 1
ATOM 569 C C . ASP A 1 81 ? 24.423 -16.372 -21.903 1.00 71.12 81 ASP A C 1
ATOM 571 O O . ASP A 1 81 ? 23.465 -16.191 -21.154 1.00 71.12 81 ASP A O 1
ATOM 575 N N . GLU A 1 82 ? 24.362 -16.173 -23.215 1.00 75.12 82 GLU A N 1
ATOM 576 C CA . GLU A 1 82 ? 23.160 -15.765 -23.950 1.00 75.12 82 GLU A CA 1
ATOM 577 C C . GLU A 1 82 ? 22.462 -16.955 -24.641 1.00 75.12 82 GLU A C 1
ATOM 579 O O . GLU A 1 82 ? 21.514 -16.784 -25.415 1.00 75.12 82 GLU A O 1
ATOM 584 N N . THR A 1 83 ? 22.915 -18.185 -24.373 1.00 77.06 83 THR A N 1
ATOM 585 C CA . THR A 1 83 ? 22.439 -19.387 -25.063 1.00 77.06 83 THR A CA 1
ATOM 586 C C . THR A 1 83 ? 20.991 -19.693 -24.691 1.00 77.06 83 THR A C 1
ATOM 588 O O . THR A 1 83 ? 20.671 -19.930 -23.521 1.00 77.06 83 THR A O 1
ATOM 591 N N . GLY A 1 84 ? 20.123 -19.752 -25.706 1.00 78.12 84 GLY A N 1
ATOM 592 C CA . GLY A 1 84 ? 18.712 -20.119 -25.556 1.00 78.12 84 GLY A CA 1
ATOM 593 C C . GLY A 1 84 ? 17.809 -19.004 -25.022 1.00 78.12 84 GLY A C 1
ATOM 594 O O . GLY A 1 84 ? 16.683 -19.295 -24.630 1.00 78.12 84 GLY A O 1
ATOM 595 N N . LEU A 1 85 ? 18.276 -17.748 -24.991 1.00 85.38 85 LEU A N 1
ATOM 596 C CA . LEU A 1 85 ? 17.434 -16.615 -24.604 1.00 85.38 85 LEU A CA 1
ATOM 597 C C . LEU A 1 85 ? 16.426 -16.272 -25.717 1.00 85.38 85 LEU A C 1
ATOM 599 O O . LEU A 1 85 ? 16.843 -16.098 -26.867 1.00 85.38 85 LEU A O 1
ATOM 603 N N . PRO A 1 86 ? 15.122 -16.152 -25.406 1.00 87.88 86 PRO A N 1
ATOM 604 C CA . PRO A 1 86 ? 14.113 -15.772 -26.386 1.00 87.88 86 PRO A CA 1
ATOM 605 C C . PRO A 1 86 ? 14.142 -14.264 -26.665 1.00 87.88 86 PRO A C 1
ATOM 607 O O . PRO A 1 86 ? 14.492 -13.462 -25.793 1.00 87.88 86 PRO A O 1
ATOM 610 N N . ALA A 1 87 ? 13.715 -13.877 -27.870 1.00 84.69 87 ALA A N 1
ATOM 611 C CA . ALA A 1 87 ? 13.413 -12.482 -28.167 1.00 84.69 87 ALA A CA 1
ATOM 612 C C . ALA A 1 87 ? 12.253 -12.027 -27.277 1.00 84.69 87 ALA A C 1
ATOM 614 O O . ALA A 1 87 ? 11.238 -12.719 -27.159 1.00 84.69 87 ALA A O 1
ATOM 615 N N . ALA A 1 88 ? 12.393 -10.859 -26.666 1.00 80.50 88 ALA A N 1
ATOM 616 C CA . ALA A 1 88 ? 11.301 -10.175 -26.011 1.00 80.50 88 ALA A CA 1
ATOM 617 C C . ALA A 1 88 ? 10.318 -9.746 -27.100 1.00 80.50 88 ALA A C 1
ATOM 619 O O . ALA A 1 88 ? 10.575 -8.834 -27.884 1.00 80.50 88 ALA A O 1
ATOM 620 N N . THR A 1 89 ? 9.193 -10.443 -27.184 1.00 71.69 89 THR A N 1
ATOM 621 C CA . THR A 1 89 ? 8.103 -10.031 -28.059 1.00 71.69 89 THR A CA 1
ATOM 622 C C . THR A 1 89 ? 7.461 -8.784 -27.475 1.00 71.69 89 THR A C 1
ATOM 624 O O . THR A 1 89 ? 7.132 -8.770 -26.285 1.00 71.69 89 THR A O 1
ATOM 627 N N . ALA A 1 90 ? 7.253 -7.761 -28.308 1.00 60.66 90 ALA A N 1
ATOM 628 C CA . ALA A 1 90 ? 6.363 -6.666 -27.951 1.00 60.66 90 ALA A CA 1
ATOM 629 C C . ALA A 1 90 ? 5.029 -7.259 -27.483 1.00 60.66 90 ALA A C 1
ATOM 631 O O . ALA A 1 90 ? 4.530 -8.218 -28.082 1.00 60.66 90 ALA A O 1
ATOM 632 N N . GLU A 1 91 ? 4.484 -6.719 -26.395 1.00 58.78 91 GLU A N 1
ATOM 633 C CA . GLU A 1 91 ? 3.152 -7.091 -25.937 1.00 58.78 91 GLU A CA 1
ATOM 634 C C . GLU A 1 91 ? 2.176 -6.913 -27.107 1.00 58.78 91 GLU A C 1
ATOM 636 O O . GLU A 1 91 ? 1.983 -5.810 -27.615 1.00 58.78 91 GLU A O 1
ATOM 641 N N . THR A 1 92 ? 1.616 -8.022 -27.589 1.00 49.50 92 THR A N 1
ATOM 642 C CA . THR A 1 92 ? 0.431 -7.984 -28.443 1.00 49.50 92 THR A CA 1
ATOM 643 C C . THR A 1 92 ? -0.761 -7.827 -27.521 1.00 49.50 92 THR A C 1
ATOM 645 O O . THR A 1 92 ? -0.754 -8.407 -26.436 1.00 49.50 92 THR A O 1
ATOM 648 N N . ASP A 1 93 ? -1.758 -7.039 -27.931 1.00 45.41 93 ASP A N 1
ATOM 649 C CA . ASP A 1 93 ? -3.018 -6.940 -27.198 1.00 45.41 93 ASP A CA 1
ATOM 650 C C . ASP A 1 93 ? -3.554 -8.357 -26.962 1.00 45.41 93 ASP A C 1
ATOM 652 O O . ASP A 1 93 ? -3.951 -9.020 -27.929 1.00 45.41 93 ASP A O 1
ATOM 656 N N . PRO A 1 94 ? -3.553 -8.868 -25.719 1.00 46.25 94 PRO A N 1
ATOM 657 C CA . PRO A 1 94 ? -4.245 -10.110 -25.471 1.00 46.25 94 PRO A CA 1
ATOM 658 C C . PRO A 1 94 ? -5.734 -9.852 -25.719 1.00 46.25 94 PRO A C 1
ATOM 660 O O . PRO A 1 94 ? -6.249 -8.761 -25.452 1.00 46.25 94 PRO A O 1
ATOM 663 N N . ALA A 1 95 ? -6.445 -10.868 -26.211 1.00 46.56 95 ALA A N 1
ATOM 664 C CA . ALA A 1 95 ? -7.894 -10.878 -26.070 1.00 46.56 95 ALA A CA 1
ATOM 665 C C . ALA A 1 95 ? -8.217 -10.575 -24.595 1.00 46.56 95 ALA A C 1
ATOM 667 O O . ALA A 1 95 ? -7.479 -11.068 -23.737 1.00 46.56 95 ALA A O 1
ATOM 668 N N . PRO A 1 96 ? -9.247 -9.760 -24.288 1.00 47.19 96 PRO A N 1
ATOM 669 C CA . PRO A 1 96 ? -9.620 -9.502 -22.905 1.00 47.19 96 PRO A CA 1
ATOM 670 C C . PRO A 1 96 ? -9.707 -10.849 -22.194 1.00 47.19 96 PRO A C 1
ATOM 672 O O . PRO A 1 96 ? -10.486 -11.713 -22.611 1.00 47.19 96 PRO A O 1
ATOM 675 N N . GLU A 1 97 ? -8.848 -11.059 -21.190 1.00 45.25 97 GLU A N 1
ATOM 676 C CA . GLU A 1 97 ? -8.963 -12.248 -20.358 1.00 45.25 97 GLU A CA 1
ATOM 677 C C . GLU A 1 97 ? -10.409 -12.288 -19.859 1.00 45.25 97 GLU A C 1
ATOM 679 O O . GLU A 1 97 ? -10.975 -11.223 -19.568 1.00 45.25 97 GLU A O 1
ATOM 684 N N . PRO A 1 98 ? -11.061 -13.463 -19.826 1.00 42.47 98 PRO A N 1
ATOM 685 C CA . PRO A 1 98 ? -12.383 -13.546 -19.242 1.00 42.47 98 PRO A CA 1
ATOM 686 C C . PRO A 1 98 ? -12.267 -12.990 -17.827 1.00 42.47 98 PRO A C 1
ATOM 688 O O . PRO A 1 98 ? -11.604 -13.590 -16.982 1.00 42.47 98 PRO A O 1
ATOM 691 N N . VAL A 1 99 ? -12.860 -11.807 -17.617 1.00 48.28 99 VAL A N 1
ATOM 692 C CA . VAL A 1 99 ? -12.917 -11.142 -16.315 1.00 48.28 99 VAL A CA 1
ATOM 693 C C . VAL A 1 99 ? -13.319 -12.225 -15.329 1.00 48.28 99 VAL A C 1
ATOM 695 O O . VAL A 1 99 ? -14.337 -12.885 -15.587 1.00 48.28 99 VAL A O 1
ATOM 698 N N . PRO A 1 100 ? -12.522 -12.479 -14.275 1.00 44.50 100 PRO A N 1
ATOM 699 C CA . PRO A 1 100 ? -12.875 -13.486 -13.301 1.00 44.50 100 PRO A CA 1
ATOM 700 C C . PRO A 1 100 ? -14.331 -13.260 -12.916 1.00 44.50 100 PRO A C 1
ATOM 702 O O . PRO A 1 100 ? -14.714 -12.146 -12.553 1.00 44.50 100 PRO A O 1
ATOM 705 N N . VAL A 1 101 ? -15.153 -14.305 -13.005 1.00 48.62 101 VAL A N 1
ATOM 706 C CA . VAL A 1 101 ? -16.464 -14.318 -12.349 1.00 48.62 101 VAL A CA 1
ATOM 707 C C . VAL A 1 101 ? -16.166 -14.489 -10.857 1.00 48.62 101 VAL A C 1
ATOM 709 O O . VAL A 1 101 ? -16.362 -15.546 -10.267 1.00 48.62 101 VAL A O 1
ATOM 712 N N . GLY A 1 102 ? -15.488 -13.490 -10.296 1.00 45.88 102 GLY A N 1
ATOM 713 C CA . GLY A 1 102 ? -15.003 -13.457 -8.936 1.00 45.88 102 GLY A CA 1
ATOM 714 C C . GLY A 1 102 ? -16.150 -12.958 -8.080 1.00 45.88 102 GLY A C 1
ATOM 715 O O . GLY A 1 102 ? -16.662 -11.871 -8.346 1.00 45.88 102 GLY A O 1
ATOM 716 N N . PRO A 1 103 ? -16.608 -13.736 -7.091 1.00 55.84 103 PRO A N 1
ATOM 717 C CA . PRO A 1 103 ? -17.699 -13.305 -6.241 1.00 55.84 103 PRO A CA 1
ATOM 718 C C . PRO A 1 103 ? -17.250 -12.054 -5.482 1.00 55.84 103 PRO A C 1
ATOM 720 O O . PRO A 1 103 ? -16.053 -11.814 -5.317 1.00 55.84 103 PRO A O 1
ATOM 723 N N . ARG A 1 104 ? -18.206 -11.273 -4.979 1.00 69.19 104 ARG A N 1
ATOM 724 C CA . ARG A 1 104 ? -17.981 -10.068 -4.168 1.00 69.19 104 ARG A CA 1
ATOM 725 C C . ARG A 1 104 ? -17.348 -10.383 -2.796 1.00 69.19 104 ARG A C 1
ATOM 727 O O . ARG A 1 104 ? -17.705 -9.788 -1.789 1.00 69.19 104 ARG A O 1
ATOM 734 N N . VAL A 1 105 ? -16.488 -11.392 -2.718 1.00 84.44 105 VAL A N 1
ATOM 735 C CA . VAL A 1 105 ? -15.990 -12.008 -1.500 1.00 84.44 105 VAL A CA 1
ATOM 736 C C . VAL A 1 105 ? -14.647 -11.408 -1.142 1.00 84.44 105 VAL A C 1
ATOM 738 O O . VAL A 1 105 ? -13.667 -11.565 -1.863 1.00 84.44 105 VAL A O 1
ATOM 741 N N . VAL A 1 106 ? -14.599 -10.797 0.030 1.00 88.00 106 VAL A N 1
ATOM 742 C CA . VAL A 1 106 ? -13.357 -10.441 0.712 1.00 88.00 106 VAL A CA 1
ATOM 743 C C . VAL A 1 106 ? -13.041 -11.494 1.767 1.00 88.00 106 VAL A C 1
ATOM 745 O O . VAL A 1 106 ? -13.943 -12.109 2.348 1.00 88.00 106 VAL A O 1
ATOM 748 N N . ARG A 1 107 ? -11.752 -11.748 1.984 1.00 91.25 107 ARG A N 1
ATOM 749 C CA . ARG A 1 107 ? -11.265 -12.768 2.916 1.00 91.25 107 ARG A CA 1
ATOM 750 C C . ARG A 1 107 ? -9.901 -12.401 3.478 1.00 91.25 107 ARG A C 1
ATOM 752 O O . ARG A 1 107 ? -9.110 -11.749 2.802 1.00 91.25 107 ARG A O 1
ATOM 759 N N . GLY A 1 108 ? -9.615 -12.919 4.662 1.00 93.25 108 GLY A N 1
ATOM 760 C CA . GLY A 1 108 ? -8.343 -12.737 5.352 1.00 93.25 108 GLY A CA 1
ATOM 761 C C . GLY A 1 108 ? -8.187 -13.738 6.491 1.00 93.25 108 GLY A C 1
ATOM 762 O O . GLY A 1 108 ? -9.019 -14.630 6.674 1.00 93.25 108 GLY A O 1
ATOM 763 N N . ILE A 1 109 ? -7.104 -13.609 7.247 1.00 95.88 109 ILE A N 1
ATOM 764 C CA . ILE A 1 109 ? -6.807 -14.390 8.449 1.00 95.88 109 ILE A CA 1
ATOM 765 C C . ILE A 1 109 ? -6.356 -13.425 9.535 1.00 95.88 109 ILE A C 1
ATOM 767 O O . ILE A 1 109 ? -5.383 -12.696 9.350 1.00 95.88 109 ILE A O 1
ATOM 771 N N . PHE A 1 110 ? -7.014 -13.457 10.691 1.00 96.75 110 PHE A N 1
ATOM 772 C CA . PHE A 1 110 ? -6.509 -12.781 11.879 1.00 96.75 110 PHE A CA 1
ATOM 773 C C . PHE A 1 110 ? -5.723 -13.749 12.762 1.00 96.75 110 PHE A C 1
ATOM 775 O O . PHE A 1 110 ? -6.184 -14.848 13.078 1.00 96.75 110 PHE A O 1
ATOM 782 N N . THR A 1 111 ? -4.547 -13.317 13.208 1.00 97.00 111 THR A N 1
ATOM 783 C CA . THR A 1 111 ? -3.725 -14.034 14.190 1.00 97.00 111 THR A CA 1
ATOM 784 C C . THR A 1 111 ? -3.534 -13.200 15.450 1.00 97.00 111 THR A C 1
ATOM 786 O O . THR A 1 111 ? -3.704 -11.986 15.446 1.00 97.00 111 THR A O 1
ATOM 789 N N . LEU A 1 112 ? -3.135 -13.835 16.542 1.00 96.31 112 LEU A N 1
ATOM 790 C CA . LEU A 1 112 ? -2.535 -13.178 17.695 1.00 96.31 112 LEU A CA 1
ATOM 791 C C . LEU A 1 112 ? -1.109 -12.711 17.349 1.00 96.31 112 LEU A C 1
ATOM 793 O O . LEU A 1 112 ? -0.577 -13.026 16.277 1.00 96.31 112 LEU A O 1
ATOM 797 N N . GLY A 1 113 ? -0.472 -11.985 18.267 1.00 92.00 113 GLY A N 1
ATOM 798 C CA . GLY A 1 113 ? 0.881 -11.458 18.076 1.00 92.00 113 GLY A CA 1
ATOM 799 C C . GLY A 1 113 ? 1.957 -12.525 17.885 1.00 92.00 113 GLY A C 1
ATOM 800 O O . GLY A 1 113 ? 2.924 -12.302 17.164 1.00 92.00 113 GLY A O 1
ATOM 801 N N . ASN A 1 114 ? 1.754 -13.712 18.457 1.00 93.50 114 ASN A N 1
ATOM 802 C CA . ASN A 1 114 ? 2.629 -14.874 18.295 1.00 93.50 114 ASN A CA 1
ATOM 803 C C . ASN A 1 114 ? 2.313 -15.734 17.052 1.00 93.50 114 ASN A C 1
ATOM 805 O O . ASN A 1 114 ? 2.859 -16.827 16.913 1.00 93.50 114 ASN A O 1
ATOM 809 N N . GLY A 1 115 ? 1.397 -15.289 16.185 1.00 94.31 115 GLY A N 1
ATOM 810 C CA . GLY A 1 115 ? 1.017 -15.987 14.954 1.00 94.31 115 GLY A CA 1
ATOM 811 C C . GLY A 1 115 ? -0.035 -17.090 15.113 1.00 94.31 115 GLY A C 1
ATOM 812 O O . GLY A 1 115 ? -0.466 -17.651 14.108 1.00 94.31 115 GLY A O 1
ATOM 813 N N . LYS A 1 116 ? -0.504 -17.402 16.331 1.00 96.50 116 LYS A N 1
ATOM 814 C CA . LYS A 1 116 ? -1.633 -18.334 16.512 1.00 96.50 116 LYS A CA 1
ATOM 815 C C . LYS A 1 116 ? -2.938 -17.734 15.970 1.00 96.50 116 LYS A C 1
ATOM 817 O O . LYS A 1 116 ? -3.103 -16.522 16.046 1.00 96.50 116 LYS A O 1
ATOM 822 N N . PRO A 1 117 ? -3.897 -18.545 15.501 1.00 97.25 117 PRO A N 1
ATOM 823 C CA . PRO A 1 117 ? -5.216 -18.069 15.086 1.00 97.25 117 PRO A CA 1
ATOM 824 C C . PRO A 1 117 ? -5.941 -17.197 16.121 1.00 97.25 117 PRO A C 1
ATOM 826 O O . PRO A 1 117 ? -6.050 -17.575 17.288 1.00 97.25 117 PRO A O 1
ATOM 829 N N . ALA A 1 118 ? -6.507 -16.069 15.685 1.00 96.44 118 ALA A N 1
ATOM 830 C CA . ALA A 1 118 ? -7.466 -15.289 16.466 1.00 96.44 118 ALA A CA 1
ATOM 831 C C . ALA A 1 118 ? -8.891 -15.775 16.150 1.00 96.44 118 ALA A C 1
ATOM 833 O O . ALA A 1 118 ? -9.612 -15.173 15.354 1.00 96.44 118 ALA A O 1
ATOM 834 N N . ALA A 1 119 ? -9.273 -16.913 16.727 1.00 95.81 119 ALA A N 1
ATOM 835 C CA . ALA A 1 119 ? -10.535 -17.597 16.440 1.00 95.81 119 ALA A CA 1
ATOM 836 C C . ALA A 1 119 ? -11.746 -17.007 17.188 1.00 95.81 119 ALA A C 1
ATOM 838 O O . ALA A 1 119 ? -11.619 -16.545 18.322 1.00 95.81 119 ALA A O 1
ATOM 839 N N . GLY A 1 120 ? -12.938 -17.093 16.584 1.00 95.00 120 GLY A N 1
ATOM 840 C CA . GLY A 1 120 ? -14.205 -16.679 17.202 1.00 95.00 120 GLY A CA 1
ATOM 841 C C . GLY A 1 120 ? -14.367 -15.166 17.378 1.00 95.00 120 GLY A C 1
ATOM 842 O O . GLY A 1 120 ? -15.185 -14.723 18.183 1.00 95.00 120 GLY A O 1
ATOM 843 N N . MET A 1 121 ? -13.581 -14.368 16.659 1.00 95.62 121 MET A N 1
ATOM 844 C CA . MET A 1 121 ? -13.606 -12.911 16.721 1.00 95.62 121 MET A CA 1
ATOM 845 C C . MET A 1 121 ? -14.721 -12.354 15.840 1.00 95.62 121 MET A C 1
ATOM 847 O O . MET A 1 121 ? -14.896 -12.797 14.707 1.00 95.62 121 MET A O 1
ATOM 851 N N . ASN A 1 122 ? -15.435 -11.340 16.332 1.00 94.25 122 ASN A N 1
ATOM 852 C CA . ASN A 1 122 ? -16.393 -10.584 15.526 1.00 94.25 122 ASN A CA 1
ATOM 853 C C . ASN A 1 122 ? -15.632 -9.678 14.554 1.00 94.25 122 ASN A C 1
ATOM 855 O O . ASN A 1 122 ? -14.889 -8.799 14.993 1.00 94.25 122 ASN A O 1
ATOM 859 N N . VAL A 1 123 ? -15.821 -9.902 13.257 1.00 94.75 123 VAL A N 1
ATOM 860 C CA . VAL A 1 123 ? -15.223 -9.112 12.180 1.00 94.75 123 VAL A CA 1
ATOM 861 C C . VAL A 1 123 ? -16.241 -8.074 11.726 1.00 94.75 123 VAL A C 1
ATOM 863 O O . VAL A 1 123 ? -17.323 -8.425 11.257 1.00 94.75 123 VAL A O 1
ATOM 866 N N . LEU A 1 124 ? -15.885 -6.802 11.850 1.00 94.00 124 LEU A N 1
ATOM 867 C CA . LEU A 1 124 ? -16.627 -5.666 11.317 1.00 94.00 124 LEU A CA 1
ATOM 868 C C . LEU A 1 124 ? -16.013 -5.247 9.980 1.00 94.00 124 LEU A C 1
ATOM 870 O O . LEU A 1 124 ? -14.818 -4.967 9.933 1.00 94.00 124 LEU A O 1
ATOM 874 N N . LEU A 1 125 ? -16.812 -5.199 8.914 1.00 92.69 125 LEU A N 1
ATOM 875 C CA . LEU A 1 125 ? -16.371 -4.744 7.598 1.00 92.69 125 LEU A CA 1
ATOM 876 C C . LEU A 1 125 ? -16.918 -3.352 7.306 1.00 92.69 125 LEU A C 1
ATOM 878 O O . LEU A 1 125 ? -18.128 -3.130 7.340 1.00 92.69 125 LEU A O 1
ATOM 882 N N . GLU A 1 126 ? -16.021 -2.435 6.973 1.00 91.25 126 GLU A N 1
ATOM 883 C CA . GLU A 1 126 ? -16.315 -1.034 6.680 1.00 91.25 126 GLU A CA 1
ATOM 884 C C . GLU A 1 126 ? -15.582 -0.614 5.403 1.00 91.25 126 GLU A C 1
ATOM 886 O O . GLU A 1 126 ? -14.523 -1.155 5.083 1.00 91.25 126 GLU A O 1
ATOM 891 N N . THR A 1 127 ? -16.117 0.359 4.666 1.00 87.50 127 THR A N 1
ATOM 892 C CA . THR A 1 127 ? -15.372 0.990 3.563 1.00 87.50 127 THR A CA 1
ATOM 893 C C . THR A 1 127 ? -14.561 2.184 4.058 1.00 87.50 127 THR A C 1
ATOM 895 O O . THR A 1 127 ? -15.014 2.958 4.906 1.00 87.50 127 THR A O 1
ATOM 898 N N . THR A 1 128 ? -13.354 2.351 3.513 1.00 76.88 128 THR A N 1
ATOM 899 C CA . THR A 1 128 ? -12.512 3.529 3.772 1.00 76.88 128 THR A CA 1
ATOM 900 C C . THR A 1 128 ? -12.745 4.662 2.776 1.00 76.88 128 THR A C 1
ATOM 902 O O . THR A 1 128 ? -12.334 5.786 3.054 1.00 76.88 128 THR A O 1
ATOM 905 N N . ASP A 1 129 ? -13.434 4.390 1.663 1.00 72.25 129 ASP A N 1
ATOM 906 C CA . ASP A 1 129 ? -13.561 5.310 0.524 1.00 72.25 129 ASP A CA 1
ATOM 907 C C . ASP A 1 129 ? -14.671 6.347 0.700 1.00 72.25 129 ASP A C 1
ATOM 909 O O . ASP A 1 129 ? -14.714 7.354 -0.004 1.00 72.25 129 ASP A O 1
ATOM 913 N N . VAL A 1 130 ? -15.603 6.117 1.625 1.00 62.16 130 VAL A N 1
ATOM 914 C CA . VAL A 1 130 ? -16.628 7.107 1.963 1.00 62.16 130 VAL A CA 1
ATOM 915 C C . VAL A 1 130 ? -16.050 8.032 3.031 1.00 62.16 130 VAL A C 1
ATOM 917 O O . VAL A 1 130 ? -16.017 7.741 4.234 1.00 62.16 130 VAL A O 1
ATOM 920 N N . VAL A 1 131 ? -15.530 9.167 2.574 1.00 58.16 131 VAL A N 1
ATOM 921 C CA . VAL A 1 131 ? -15.053 10.243 3.441 1.00 58.16 131 VAL A CA 1
ATOM 922 C C . VAL A 1 131 ? -16.014 11.412 3.316 1.00 58.16 131 VAL A C 1
ATOM 924 O O . VAL A 1 131 ? -16.047 12.083 2.292 1.00 58.16 131 VAL A O 1
ATOM 927 N N . ALA A 1 132 ? -16.815 11.661 4.356 1.00 49.94 132 ALA A N 1
ATOM 928 C CA . ALA A 1 132 ? -17.484 12.951 4.476 1.00 49.94 132 ALA A CA 1
ATOM 929 C C . ALA A 1 132 ? -16.396 14.035 4.460 1.00 49.94 132 ALA A C 1
ATOM 931 O O . ALA A 1 132 ? -15.433 13.931 5.224 1.00 49.94 132 ALA A O 1
ATOM 932 N N . GLU A 1 133 ? -16.514 15.039 3.589 1.00 44.03 133 GLU A N 1
ATOM 933 C CA . GLU A 1 133 ? -15.550 16.139 3.535 1.00 44.03 133 GLU A CA 1
ATOM 934 C C . GLU A 1 133 ? -15.499 16.848 4.897 1.00 44.03 133 GLU A C 1
ATOM 936 O O . GLU A 1 133 ? -16.404 17.587 5.272 1.00 44.03 133 GLU A O 1
ATOM 941 N N . ASN A 1 134 ? -14.430 16.601 5.653 1.00 50.25 134 ASN A N 1
ATOM 942 C CA . ASN A 1 134 ? -14.040 17.350 6.847 1.00 50.25 134 ASN A CA 1
ATOM 943 C C . ASN A 1 134 ? -15.111 17.634 7.932 1.00 50.25 134 ASN A C 1
ATOM 945 O O . ASN A 1 134 ? -15.089 18.730 8.501 1.00 50.25 134 ASN A O 1
ATOM 949 N N . PRO A 1 135 ? -15.981 16.708 8.376 1.00 49.59 135 PRO A N 1
ATOM 950 C CA . PRO A 1 135 ? -16.417 16.799 9.758 1.00 49.59 135 PRO A CA 1
ATOM 951 C C . PRO A 1 135 ? -15.248 16.347 10.648 1.00 49.59 135 PRO A C 1
ATOM 953 O O . PRO A 1 135 ? -14.580 15.349 10.372 1.00 49.59 135 PRO A O 1
ATOM 956 N N . ALA A 1 136 ? -15.011 17.053 11.756 1.00 59.19 136 ALA A N 1
ATOM 957 C CA . ALA A 1 136 ? -14.015 16.661 12.763 1.00 59.19 136 ALA A CA 1
ATOM 958 C C . ALA A 1 136 ? -14.236 15.225 13.290 1.00 59.19 136 ALA A C 1
ATOM 960 O O . ALA A 1 136 ? -13.360 14.635 13.921 1.00 59.19 136 ALA A O 1
ATOM 961 N N . THR A 1 137 ? -15.417 14.652 13.044 1.00 60.50 137 THR A N 1
ATOM 962 C CA . THR A 1 137 ? -15.789 13.293 13.412 1.00 60.50 137 THR A CA 1
ATOM 963 C C . THR A 1 137 ? -16.799 12.729 12.407 1.00 60.50 137 THR A C 1
ATOM 965 O O . THR A 1 137 ? -17.824 13.358 12.159 1.00 60.50 137 THR A O 1
ATOM 968 N N . ALA A 1 138 ? -16.535 11.547 11.845 1.00 67.50 138 ALA A N 1
ATOM 969 C CA . ALA A 1 138 ? -17.438 10.846 10.926 1.00 67.50 138 ALA A CA 1
ATOM 970 C C . ALA A 1 138 ? -17.601 9.378 11.334 1.00 67.50 138 ALA A C 1
ATOM 972 O O . ALA A 1 138 ? -16.630 8.743 11.749 1.00 67.50 138 ALA A O 1
ATOM 973 N N . GLY A 1 139 ? -18.805 8.826 11.171 1.00 68.94 139 GLY A N 1
ATOM 974 C CA . GLY A 1 139 ? -18.975 7.374 11.110 1.00 68.94 139 GLY A CA 1
ATOM 975 C C . GLY A 1 139 ? -18.381 6.829 9.810 1.00 68.94 139 GLY A C 1
ATOM 976 O O . GLY A 1 139 ? -18.348 7.530 8.796 1.00 68.94 139 GLY A O 1
ATOM 977 N N . THR A 1 140 ? -17.883 5.602 9.841 1.00 78.69 140 THR A N 1
ATOM 978 C CA . THR A 1 140 ? -17.534 4.834 8.640 1.00 78.69 140 THR A CA 1
ATOM 979 C C . THR A 1 140 ? -18.769 4.081 8.137 1.00 78.69 140 THR A C 1
ATOM 981 O O . THR A 1 140 ? -19.662 3.722 8.910 1.00 78.69 140 THR A O 1
ATOM 984 N N . ALA A 1 141 ? -18.857 3.865 6.824 1.00 84.56 141 ALA A N 1
ATOM 985 C CA . ALA A 1 141 ? -19.968 3.117 6.247 1.00 84.56 141 ALA A CA 1
ATOM 986 C C . ALA A 1 141 ? -19.734 1.609 6.436 1.00 84.56 141 ALA A C 1
ATOM 988 O O . ALA A 1 141 ? -18.776 1.039 5.905 1.00 84.56 141 ALA A O 1
ATOM 989 N N . VAL A 1 142 ? -20.619 0.975 7.209 1.00 88.12 142 VAL A N 1
ATOM 990 C CA . VAL A 1 142 ? -20.582 -0.462 7.506 1.00 88.12 142 VAL A CA 1
ATOM 991 C C . VAL A 1 142 ? -21.102 -1.253 6.307 1.00 88.12 142 VAL A C 1
ATOM 993 O O . VAL A 1 142 ? -22.203 -1.009 5.816 1.00 88.12 142 VAL A O 1
ATOM 996 N N . LEU A 1 143 ? -20.315 -2.228 5.858 1.00 89.12 143 LEU A N 1
ATOM 997 C CA . LEU A 1 143 ? -20.657 -3.157 4.778 1.00 89.12 143 LEU A CA 1
ATOM 998 C C . LEU A 1 143 ? -21.313 -4.434 5.318 1.00 89.12 143 LEU A C 1
ATOM 1000 O O . LEU A 1 143 ? -22.153 -5.030 4.648 1.00 89.12 143 LEU A O 1
ATOM 1004 N N . GLY A 1 144 ? -20.931 -4.852 6.526 1.00 90.19 144 GLY A N 1
ATOM 1005 C CA . GLY A 1 144 ? -21.499 -6.011 7.205 1.00 90.19 144 GLY A CA 1
ATOM 1006 C C . GLY A 1 144 ? -20.584 -6.567 8.290 1.00 90.19 144 GLY A C 1
ATOM 1007 O O . GLY A 1 144 ? -19.602 -5.938 8.688 1.00 90.19 144 GLY A O 1
ATOM 1008 N N . THR A 1 145 ? -20.919 -7.759 8.778 1.00 92.50 145 THR A N 1
ATOM 1009 C CA . THR A 1 145 ? -20.144 -8.465 9.801 1.00 92.50 145 THR A CA 1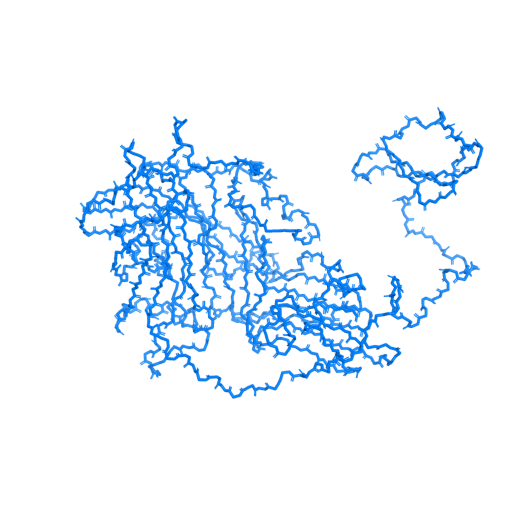
ATOM 1010 C C . THR A 1 145 ? -19.999 -9.947 9.468 1.00 92.50 145 THR A C 1
ATOM 1012 O O . THR A 1 145 ? -20.804 -10.525 8.739 1.00 92.50 145 THR A O 1
ATOM 1015 N N . THR A 1 146 ? -18.950 -10.569 10.001 1.00 93.94 146 THR A N 1
ATOM 1016 C CA . THR A 1 146 ? -18.731 -12.024 9.974 1.00 93.94 146 THR A CA 1
ATOM 1017 C C . THR A 1 146 ? -17.977 -12.447 11.242 1.00 93.94 146 THR A C 1
ATOM 1019 O O . THR A 1 146 ? -17.762 -11.633 12.145 1.00 93.94 146 THR A O 1
ATOM 1022 N N . THR A 1 147 ? -17.571 -13.709 11.345 1.00 95.25 147 THR A N 1
ATOM 1023 C CA . THR A 1 147 ? -16.807 -14.232 12.486 1.00 95.25 147 THR A CA 1
ATOM 1024 C C . THR A 1 147 ? -15.601 -15.019 11.993 1.00 95.25 147 THR A C 1
ATOM 1026 O O . THR A 1 147 ? -15.690 -15.716 10.983 1.00 95.25 147 THR A O 1
ATOM 1029 N N . THR A 1 148 ? -14.471 -14.926 12.698 1.00 96.75 148 THR A N 1
ATOM 1030 C CA . THR A 1 148 ? -13.305 -15.751 12.368 1.00 96.75 148 THR A CA 1
ATOM 1031 C C . THR A 1 148 ? -13.533 -17.218 12.739 1.00 96.75 148 THR A C 1
ATOM 1033 O O . THR A 1 148 ? -14.024 -17.544 13.825 1.00 96.75 148 THR A O 1
ATOM 1036 N N . ALA A 1 149 ? -13.141 -18.120 11.844 1.00 97.31 149 ALA A N 1
ATOM 1037 C CA . ALA A 1 149 ? -13.139 -19.558 12.062 1.00 97.31 149 ALA A CA 1
ATOM 1038 C C . ALA A 1 149 ? -12.019 -19.988 13.033 1.00 97.31 149 ALA A C 1
ATOM 1040 O O . ALA A 1 149 ? -11.248 -19.172 13.541 1.00 97.31 149 ALA A O 1
ATOM 1041 N N . ALA A 1 150 ? -11.924 -21.292 13.311 1.00 97.12 150 ALA A N 1
ATOM 1042 C CA . ALA A 1 150 ? -10.945 -21.856 14.249 1.00 97.12 150 ALA A CA 1
ATOM 1043 C C . ALA A 1 150 ? -9.478 -21.628 13.834 1.00 97.12 150 ALA A C 1
ATOM 1045 O O . ALA A 1 150 ? -8.599 -21.546 14.688 1.00 97.12 150 ALA A O 1
ATOM 1046 N N . ASP A 1 151 ? -9.221 -21.506 12.533 1.00 96.00 151 ASP A N 1
ATOM 1047 C CA . ASP A 1 151 ? -7.917 -21.172 11.953 1.00 96.00 151 ASP A CA 1
ATOM 1048 C C . ASP A 1 151 ? -7.675 -19.653 11.847 1.00 96.00 151 ASP A C 1
ATOM 1050 O O . ASP A 1 151 ? -6.626 -19.224 11.372 1.00 96.00 151 ASP A O 1
ATOM 1054 N N . GLY A 1 152 ? -8.610 -18.829 12.338 1.00 96.31 152 GLY A N 1
ATOM 1055 C CA . GLY A 1 152 ? -8.538 -17.369 12.296 1.00 96.31 152 GLY A CA 1
ATOM 1056 C C . GLY A 1 152 ? -8.986 -16.778 10.959 1.00 96.31 152 GLY A C 1
ATOM 1057 O O . GLY A 1 152 ? -9.030 -15.552 10.829 1.00 96.31 152 GLY A O 1
ATOM 1058 N N . SER A 1 153 ? -9.330 -17.615 9.975 1.00 96.94 15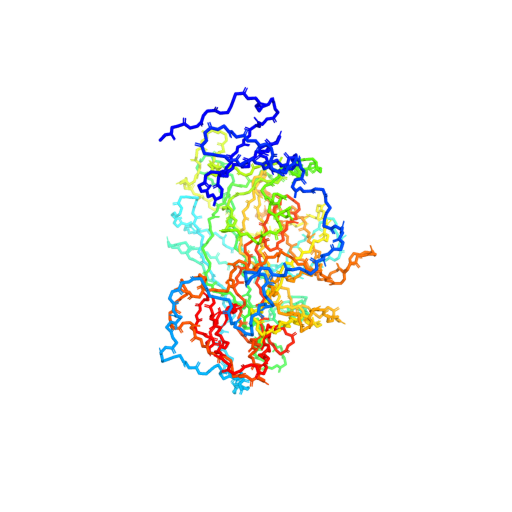3 SER A N 1
ATOM 1059 C CA . SER A 1 153 ? -9.809 -17.157 8.675 1.00 96.94 153 SER A CA 1
ATOM 1060 C C . SER A 1 153 ? -11.189 -16.520 8.778 1.00 96.94 153 SER A C 1
ATOM 1062 O O . SER A 1 153 ? -12.015 -16.896 9.608 1.00 96.94 153 SER A O 1
ATOM 1064 N N . TRP A 1 154 ? -11.452 -15.539 7.925 1.00 94.81 154 TRP A N 1
ATOM 1065 C CA . TRP A 1 154 ? -12.763 -14.930 7.767 1.00 94.81 154 TRP A CA 1
ATOM 1066 C C . TRP A 1 154 ? -13.059 -14.723 6.287 1.00 94.81 154 TRP A C 1
ATOM 1068 O O . TRP A 1 154 ? -12.158 -14.571 5.459 1.00 94.81 154 TRP A O 1
ATOM 1078 N N . SER A 1 155 ? -14.344 -14.714 5.954 1.00 93.19 155 SER A N 1
ATOM 1079 C CA . SER A 1 155 ? -14.824 -14.420 4.613 1.00 93.19 155 SER A CA 1
ATOM 1080 C C . SER A 1 155 ? -16.164 -13.706 4.698 1.00 93.19 155 SER A C 1
ATOM 1082 O O . SER A 1 155 ? -16.976 -13.981 5.588 1.00 93.19 155 SER A O 1
ATOM 1084 N N . PHE A 1 156 ? -16.378 -12.764 3.789 1.00 91.75 156 PHE A N 1
ATOM 1085 C CA . PHE A 1 156 ? -17.609 -12.003 3.684 1.00 91.75 156 PHE A CA 1
ATOM 1086 C C . PHE A 1 156 ? -17.923 -11.730 2.217 1.00 91.75 156 PHE A C 1
ATOM 1088 O O . PHE A 1 156 ? -17.060 -11.258 1.482 1.00 91.75 156 PHE A O 1
ATOM 1095 N N . THR A 1 157 ? -19.159 -12.007 1.806 1.00 89.88 157 THR A N 1
ATOM 1096 C CA . THR A 1 157 ? -19.664 -11.664 0.469 1.00 89.88 157 THR A CA 1
ATOM 1097 C C . THR A 1 157 ? -20.368 -10.317 0.556 1.00 89.88 157 THR A C 1
ATOM 1099 O O . THR A 1 157 ? -21.304 -10.188 1.344 1.00 89.88 157 THR A O 1
ATOM 1102 N N . LEU A 1 158 ? -19.943 -9.319 -0.226 1.00 86.88 158 LEU A N 1
ATOM 1103 C CA . LEU A 1 158 ? -20.620 -8.024 -0.255 1.00 86.88 158 LEU A CA 1
ATOM 1104 C C . LEU A 1 158 ? -22.084 -8.200 -0.692 1.00 86.88 158 LEU A C 1
ATOM 1106 O O . LEU A 1 158 ? -22.359 -9.017 -1.578 1.00 86.88 158 LEU A O 1
ATOM 1110 N N . PRO A 1 159 ? -23.010 -7.399 -0.137 1.00 82.69 159 PRO A N 1
ATOM 1111 C CA . PRO A 1 159 ? -24.402 -7.378 -0.572 1.00 82.69 159 PRO A CA 1
ATOM 1112 C C . PRO A 1 159 ? -24.540 -7.114 -2.076 1.00 82.69 159 PRO A C 1
ATOM 1114 O O . PRO A 1 159 ? -23.721 -6.396 -2.653 1.00 82.69 159 PRO A O 1
ATOM 1117 N N . GLU A 1 160 ? -25.604 -7.633 -2.701 1.00 76.69 160 GLU A N 1
ATOM 1118 C CA . GLU A 1 160 ? -25.933 -7.374 -4.116 1.00 76.69 160 GLU A CA 1
ATOM 1119 C C . GLU A 1 160 ? -26.171 -5.885 -4.409 1.00 76.69 160 GLU A C 1
ATOM 1121 O O . GLU A 1 160 ? -25.810 -5.382 -5.476 1.00 76.69 160 GLU A O 1
ATOM 1126 N N . GLN A 1 161 ? -26.712 -5.154 -3.438 1.00 78.69 161 GLN A N 1
ATOM 1127 C CA . GLN A 1 161 ? -26.894 -3.711 -3.513 1.00 78.69 161 GLN A CA 1
ATOM 1128 C C . GLN A 1 161 ? -26.053 -3.046 -2.431 1.00 78.69 161 GLN A C 1
ATOM 1130 O O . GLN A 1 161 ? -26.313 -3.202 -1.237 1.00 78.69 161 GLN A O 1
ATOM 1135 N N . LEU A 1 162 ? -25.030 -2.313 -2.861 1.00 83.31 162 LEU A N 1
ATOM 1136 C CA . LEU A 1 162 ? -24.266 -1.445 -1.977 1.00 83.31 162 LEU A CA 1
ATOM 1137 C C . LEU A 1 162 ? -25.024 -0.126 -1.771 1.00 83.31 162 LEU A C 1
ATOM 1139 O O . LEU A 1 162 ? -25.760 0.305 -2.664 1.00 83.31 162 LEU A O 1
ATOM 1143 N N . PRO A 1 163 ? -24.832 0.559 -0.630 1.00 85.00 163 PRO A N 1
ATOM 1144 C CA . PRO A 1 163 ? -25.346 1.912 -0.458 1.00 85.00 163 PRO A CA 1
ATOM 1145 C C . PRO A 1 163 ? -24.892 2.832 -1.604 1.00 85.00 163 PRO A C 1
ATOM 1147 O O . PRO A 1 163 ? -23.800 2.667 -2.156 1.00 85.00 163 PRO A O 1
ATOM 1150 N N . ALA A 1 164 ? -25.721 3.816 -1.963 1.00 84.88 164 ALA A N 1
ATOM 1151 C CA . ALA A 1 164 ? -25.468 4.681 -3.119 1.00 84.88 164 ALA A CA 1
ATOM 1152 C C . ALA A 1 164 ? -24.123 5.425 -3.019 1.00 84.88 164 ALA A C 1
ATOM 1154 O O . ALA A 1 164 ? -23.385 5.504 -3.997 1.00 84.88 164 ALA A O 1
ATOM 1155 N N . GLU A 1 165 ? -23.774 5.901 -1.823 1.00 83.25 165 GLU A N 1
ATOM 1156 C CA . GLU A 1 165 ? -22.493 6.563 -1.544 1.00 83.25 165 GLU A CA 1
ATOM 1157 C C . GLU A 1 165 ? -21.284 5.629 -1.709 1.00 83.25 165 GLU A C 1
ATOM 1159 O O . GLU A 1 165 ? -20.257 6.035 -2.247 1.00 83.25 165 GLU A O 1
ATOM 1164 N N . VAL A 1 166 ? -21.423 4.356 -1.326 1.00 87.06 166 VAL A N 1
ATOM 1165 C CA . VAL A 1 166 ? -20.376 3.336 -1.482 1.00 87.06 166 VAL A CA 1
ATOM 1166 C C . VAL A 1 166 ? -20.199 2.992 -2.959 1.00 87.06 166 VAL A C 1
ATOM 1168 O O . VAL A 1 166 ? -19.076 2.901 -3.446 1.00 87.06 166 VAL A O 1
ATOM 1171 N N . THR A 1 167 ? -21.308 2.859 -3.689 1.00 86.00 167 THR A N 1
ATOM 1172 C CA . THR A 1 167 ? -21.307 2.598 -5.135 1.00 86.00 167 THR A CA 1
ATOM 1173 C C . THR A 1 167 ? -20.650 3.746 -5.901 1.00 86.00 167 THR A C 1
ATOM 1175 O O . THR A 1 167 ? -19.803 3.512 -6.761 1.00 86.00 167 THR A O 1
ATOM 1178 N N . ALA A 1 168 ? -20.997 4.991 -5.563 1.00 84.44 168 ALA A N 1
ATOM 1179 C CA . ALA A 1 168 ? -20.406 6.176 -6.173 1.00 84.44 168 ALA A CA 1
ATOM 1180 C C . ALA A 1 168 ? -18.901 6.278 -5.885 1.00 84.44 168 ALA A C 1
ATOM 1182 O O . ALA A 1 168 ? -18.130 6.596 -6.789 1.00 84.44 168 ALA A O 1
ATOM 1183 N N . SER A 1 169 ? -18.477 5.965 -4.656 1.00 84.00 169 SER A N 1
ATOM 1184 C CA . SER A 1 169 ? -17.061 6.011 -4.291 1.00 84.00 169 SER A CA 1
ATOM 1185 C C . SER A 1 169 ? -16.244 4.911 -4.982 1.00 84.00 169 SER A C 1
ATOM 1187 O O . SER A 1 169 ? -15.199 5.197 -5.564 1.00 84.00 169 SER A O 1
ATOM 1189 N N . ALA A 1 170 ? -16.767 3.681 -5.054 1.00 85.88 170 ALA A N 1
ATOM 1190 C CA . ALA A 1 170 ? -16.137 2.605 -5.821 1.00 85.88 170 ALA A CA 1
ATOM 1191 C C . ALA A 1 170 ? -16.013 2.961 -7.313 1.00 85.88 170 ALA A C 1
ATOM 1193 O O . ALA A 1 170 ? -14.964 2.745 -7.914 1.00 85.88 170 ALA A O 1
ATOM 1194 N N . ALA A 1 171 ? -17.048 3.561 -7.913 1.00 83.81 171 ALA A N 1
ATOM 1195 C CA . ALA A 1 171 ? -17.001 4.023 -9.301 1.00 83.81 171 ALA A CA 1
ATOM 1196 C C . ALA A 1 171 ? -15.955 5.135 -9.514 1.00 83.81 171 ALA A C 1
ATOM 1198 O O . ALA A 1 171 ? -15.220 5.109 -10.502 1.00 83.81 171 ALA A O 1
ATOM 1199 N N . ALA A 1 172 ? -15.845 6.081 -8.574 1.00 82.56 172 ALA A N 1
ATOM 1200 C CA . ALA A 1 172 ? -14.817 7.123 -8.595 1.00 82.56 172 ALA A CA 1
ATOM 1201 C C . ALA A 1 172 ? -13.394 6.557 -8.429 1.00 82.56 172 ALA A C 1
ATOM 1203 O O . ALA A 1 172 ? -12.435 7.158 -8.917 1.00 82.56 172 ALA A O 1
ATOM 1204 N N . ASN A 1 173 ? -13.274 5.391 -7.791 1.00 83.19 173 ASN A N 1
ATOM 1205 C CA . ASN A 1 173 ? -12.047 4.624 -7.610 1.00 83.19 173 ASN A CA 1
ATOM 1206 C C . ASN A 1 173 ? -11.909 3.494 -8.655 1.00 83.19 173 ASN A C 1
ATOM 1208 O O . ASN A 1 173 ? -11.492 2.377 -8.345 1.00 83.19 173 ASN A O 1
ATOM 1212 N N . GLY A 1 174 ? -12.330 3.739 -9.900 1.00 80.88 174 GLY A N 1
ATOM 1213 C CA . GLY A 1 174 ? -12.100 2.824 -11.024 1.00 80.88 174 GLY A CA 1
ATOM 1214 C C . GLY A 1 174 ? -12.832 1.479 -10.928 1.00 80.88 174 GLY A C 1
ATOM 1215 O O . GLY A 1 174 ? -12.483 0.541 -11.645 1.00 80.88 174 GLY A O 1
ATOM 1216 N N . GLY A 1 175 ? -13.836 1.363 -10.057 1.00 82.62 175 GLY A N 1
ATOM 1217 C CA . GLY A 1 175 ? -14.550 0.125 -9.729 1.00 82.62 175 GLY A CA 1
ATOM 1218 C C . GLY A 1 175 ? -13.926 -0.683 -8.585 1.00 82.62 175 GLY A C 1
ATOM 1219 O O . GLY A 1 175 ? -14.387 -1.788 -8.312 1.00 82.62 175 GLY A O 1
ATOM 1220 N N . ALA A 1 176 ? -12.891 -0.164 -7.919 1.00 86.06 176 ALA A N 1
ATOM 1221 C CA . ALA A 1 176 ? -12.286 -0.772 -6.739 1.00 86.06 176 ALA A CA 1
ATOM 1222 C C . ALA A 1 176 ? -12.910 -0.212 -5.453 1.00 86.06 176 ALA A C 1
ATOM 1224 O O . ALA A 1 176 ? -13.000 0.999 -5.274 1.00 86.06 176 ALA A O 1
ATOM 1225 N N . LEU A 1 177 ? -13.299 -1.091 -4.531 1.00 88.56 177 LEU A N 1
ATOM 1226 C CA . LEU A 1 177 ? -13.797 -0.722 -3.207 1.00 88.56 177 LEU A CA 1
ATOM 1227 C C . LEU A 1 177 ? -12.765 -1.116 -2.151 1.00 88.56 177 LEU A C 1
ATOM 1229 O O . LEU A 1 177 ? -12.541 -2.303 -1.916 1.00 88.56 177 LEU A O 1
ATOM 1233 N N . ASN A 1 178 ? -12.163 -0.141 -1.482 1.00 89.56 178 ASN A N 1
ATOM 1234 C CA . ASN A 1 178 ? -11.289 -0.391 -0.346 1.00 89.56 178 ASN A CA 1
ATOM 1235 C C . ASN A 1 178 ? -12.128 -0.768 0.881 1.00 89.56 178 ASN A C 1
ATOM 1237 O O . ASN A 1 178 ? -13.053 -0.055 1.293 1.00 89.56 178 ASN A O 1
ATOM 1241 N N . VAL A 1 179 ? -11.782 -1.908 1.473 1.00 90.38 179 VAL A N 1
ATOM 1242 C CA . VAL A 1 179 ? -12.469 -2.519 2.608 1.00 90.38 179 VAL A CA 1
ATOM 1243 C C . VAL A 1 179 ? -11.498 -2.644 3.773 1.00 90.38 179 VAL A C 1
ATOM 1245 O O . VAL A 1 179 ? -10.389 -3.157 3.628 1.00 90.38 179 VAL A O 1
ATOM 1248 N N . SER A 1 180 ? -11.937 -2.215 4.952 1.00 92.12 180 SER A N 1
ATOM 1249 C CA . SER A 1 180 ? -11.265 -2.481 6.216 1.00 92.12 180 SER A CA 1
ATOM 1250 C C . SER A 1 180 ? -12.068 -3.505 7.008 1.00 92.12 180 SER A C 1
ATOM 1252 O O . SER A 1 180 ? -13.222 -3.263 7.360 1.00 92.12 180 SER A O 1
ATOM 1254 N N . ALA A 1 181 ? -11.450 -4.646 7.296 1.00 93.69 181 ALA A N 1
ATOM 1255 C CA . ALA A 1 181 ? -11.955 -5.619 8.249 1.00 93.69 181 ALA A CA 1
ATOM 1256 C C . ALA A 1 181 ? -11.295 -5.371 9.610 1.00 93.69 181 ALA A C 1
ATOM 1258 O O . ALA A 1 181 ? -10.069 -5.332 9.726 1.00 93.69 181 ALA A O 1
ATOM 1259 N N . THR A 1 182 ? -12.114 -5.198 10.643 1.00 94.81 182 THR A N 1
ATOM 1260 C CA . THR A 1 182 ? -11.668 -4.915 12.008 1.00 94.81 182 THR A CA 1
ATOM 1261 C C . THR A 1 182 ? -12.146 -6.010 12.950 1.00 94.81 182 THR A C 1
ATOM 1263 O O . THR A 1 182 ? -13.339 -6.299 13.013 1.00 94.81 182 THR A O 1
ATOM 1266 N N . VAL A 1 183 ? -11.230 -6.585 13.727 1.00 95.31 183 VAL A N 1
ATOM 1267 C CA . VAL A 1 183 ? -11.554 -7.408 14.903 1.00 95.31 183 VAL A CA 1
ATOM 1268 C C . VAL A 1 183 ? -11.073 -6.701 16.156 1.00 95.31 183 VAL A C 1
ATOM 1270 O O . VAL A 1 183 ? -10.000 -6.105 16.160 1.00 95.31 183 VAL A O 1
ATOM 1273 N N . ALA A 1 184 ? -11.837 -6.777 17.239 1.00 95.69 184 ALA A N 1
ATOM 1274 C CA . ALA A 1 184 ? -11.462 -6.146 18.498 1.00 95.69 184 ALA A CA 1
ATOM 1275 C C . ALA A 1 184 ? -11.865 -7.004 19.697 1.00 95.69 184 ALA A C 1
ATOM 1277 O O . ALA A 1 184 ? -12.913 -7.657 19.705 1.00 95.69 184 ALA A O 1
ATOM 1278 N N . GLY A 1 185 ? -11.032 -6.982 20.730 1.00 95.25 185 GLY A N 1
ATOM 1279 C CA . GLY A 1 185 ? -11.278 -7.713 21.963 1.00 95.25 185 GLY A CA 1
ATOM 1280 C C . GLY A 1 185 ? -10.338 -7.289 23.077 1.00 95.25 185 GLY A C 1
ATOM 1281 O O . GLY A 1 185 ? -9.602 -6.314 22.955 1.00 95.25 185 GLY A O 1
ATOM 1282 N N . THR A 1 186 ? -10.368 -8.041 24.168 1.00 95.31 186 THR A N 1
ATOM 1283 C CA . THR A 1 186 ? -9.499 -7.833 25.327 1.00 95.31 186 THR A CA 1
ATOM 1284 C C . THR A 1 186 ? -8.747 -9.111 25.655 1.00 95.31 186 THR A C 1
ATOM 1286 O O . THR A 1 186 ? -9.311 -10.204 25.564 1.00 95.31 186 THR A O 1
ATOM 1289 N N . THR A 1 187 ? -7.485 -8.991 26.048 1.00 95.56 187 THR A N 1
ATOM 1290 C CA . THR A 1 187 ? -6.729 -10.115 26.607 1.00 95.56 187 THR A CA 1
ATOM 1291 C C . THR A 1 187 ? -7.281 -10.522 27.975 1.00 95.56 187 THR A C 1
ATOM 1293 O O . THR A 1 187 ? -8.066 -9.790 28.591 1.00 95.56 187 THR A O 1
ATOM 1296 N N . SER A 1 188 ? -6.838 -11.676 28.480 1.00 90.19 188 SER A N 1
ATOM 1297 C CA . SER A 1 188 ? -7.089 -12.120 29.857 1.00 90.19 188 SER A CA 1
ATOM 1298 C C . SER A 1 188 ? -6.604 -11.129 30.918 1.00 90.19 188 SER A C 1
ATOM 1300 O O . SER A 1 188 ? -7.210 -11.039 31.983 1.00 90.19 188 SER A O 1
ATOM 1302 N N . THR A 1 189 ? -5.544 -10.376 30.627 1.00 90.25 189 THR A N 1
ATOM 1303 C CA . THR A 1 189 ? -4.990 -9.324 31.494 1.00 90.25 189 THR A CA 1
ATOM 1304 C C . THR A 1 189 ? -5.670 -7.960 31.331 1.00 90.25 189 THR A C 1
ATOM 1306 O O . THR A 1 189 ? -5.289 -7.004 32.003 1.00 90.25 189 THR A O 1
ATOM 1309 N N . GLY A 1 190 ? -6.700 -7.854 30.484 1.00 91.75 190 GLY A N 1
ATOM 1310 C CA . GLY A 1 190 ? -7.462 -6.618 30.283 1.00 91.75 190 GLY A CA 1
ATOM 1311 C C . GLY A 1 190 ? -6.862 -5.652 29.257 1.00 91.75 190 GLY A C 1
ATOM 1312 O O . GLY A 1 190 ? -7.315 -4.513 29.167 1.00 91.75 190 GLY A O 1
ATOM 1313 N N . VAL A 1 191 ? -5.860 -6.079 28.482 1.00 93.56 191 VAL A N 1
ATOM 1314 C CA . VAL A 1 191 ? -5.249 -5.255 27.433 1.00 93.56 191 VAL A CA 1
ATOM 1315 C C . VAL A 1 191 ? -6.151 -5.247 26.192 1.00 93.56 191 VAL A C 1
ATOM 1317 O O . VAL A 1 191 ? -6.470 -6.318 25.663 1.00 93.56 191 VAL A O 1
ATOM 1320 N N . PRO A 1 192 ? -6.576 -4.071 25.694 1.00 94.69 192 PRO A N 1
ATOM 1321 C CA . PRO A 1 192 ? -7.314 -3.977 24.443 1.00 94.69 192 PRO A CA 1
ATOM 1322 C C . PRO A 1 192 ? -6.457 -4.429 23.260 1.00 94.69 192 PRO A C 1
ATOM 1324 O O . PRO A 1 192 ? -5.312 -4.011 23.118 1.00 94.69 192 PRO A O 1
ATOM 1327 N N . MET A 1 193 ? -7.032 -5.238 22.375 1.00 95.50 193 MET A N 1
ATOM 1328 C CA . MET A 1 193 ? -6.385 -5.716 21.153 1.00 95.50 193 MET A CA 1
ATOM 1329 C C . MET A 1 193 ? -7.260 -5.397 19.943 1.00 95.50 193 MET A C 1
ATOM 1331 O O . MET A 1 193 ? -8.489 -5.504 20.010 1.00 95.50 193 MET A O 1
ATOM 1335 N N . VAL A 1 194 ? -6.630 -5.054 18.819 1.00 95.62 194 VAL A N 1
ATOM 1336 C CA . VAL A 1 194 ? -7.303 -4.799 17.541 1.00 95.62 194 VAL A CA 1
ATOM 1337 C C . VAL A 1 194 ? -6.559 -5.470 16.389 1.00 95.62 194 VAL A C 1
ATOM 1339 O O . VAL A 1 194 ? -5.341 -5.399 16.305 1.00 95.62 194 VAL A O 1
ATOM 1342 N N . GLY A 1 195 ? -7.277 -6.138 15.493 1.00 94.62 195 GLY A N 1
ATOM 1343 C CA . GLY A 1 195 ? -6.767 -6.592 14.201 1.00 94.62 195 GLY A CA 1
ATOM 1344 C C . GLY A 1 195 ? -7.372 -5.740 13.099 1.00 94.62 195 GLY A C 1
ATOM 1345 O O . GLY A 1 195 ? -8.576 -5.495 13.111 1.00 94.62 195 GLY A O 1
ATOM 1346 N N . LEU A 1 196 ? -6.533 -5.274 12.178 1.00 93.75 196 LEU A N 1
ATOM 1347 C CA . LEU A 1 196 ? -6.921 -4.398 11.076 1.00 93.75 196 LEU A CA 1
ATOM 1348 C C . LEU A 1 196 ? -6.393 -5.007 9.782 1.00 93.75 196 LEU A C 1
ATOM 1350 O O . LEU A 1 196 ? -5.182 -5.067 9.586 1.00 93.75 196 LEU A O 1
ATOM 1354 N N . ASP A 1 197 ? -7.284 -5.475 8.924 1.00 92.25 197 ASP A N 1
ATOM 1355 C CA . ASP A 1 197 ? -6.934 -5.971 7.595 1.00 92.25 197 ASP A CA 1
ATOM 1356 C C . ASP A 1 197 ? -7.521 -5.019 6.551 1.00 92.25 197 ASP A C 1
ATOM 1358 O O . ASP A 1 197 ? -8.707 -4.678 6.611 1.00 92.25 197 ASP A O 1
ATOM 1362 N N . HIS A 1 198 ? -6.680 -4.538 5.640 1.00 90.19 198 HIS A N 1
ATOM 1363 C CA . HIS A 1 198 ? -7.082 -3.679 4.533 1.00 90.19 198 HIS A CA 1
ATOM 1364 C C . HIS A 1 198 ? -6.927 -4.457 3.233 1.00 90.19 198 HIS A C 1
ATOM 1366 O O . HIS A 1 198 ? -5.838 -4.918 2.878 1.00 90.19 198 HIS A O 1
ATOM 1372 N N . THR A 1 199 ? -8.043 -4.592 2.530 1.00 87.19 199 THR A N 1
ATOM 1373 C CA . THR A 1 199 ? -8.142 -5.315 1.269 1.00 87.19 199 THR A CA 1
ATOM 1374 C C . THR A 1 199 ? -8.987 -4.525 0.281 1.00 87.19 199 THR A C 1
ATOM 1376 O O . THR A 1 199 ? -9.623 -3.529 0.628 1.00 87.19 199 THR A O 1
ATOM 1379 N N . VAL A 1 200 ? -8.989 -4.967 -0.968 1.00 86.81 200 VAL A N 1
ATOM 1380 C CA . VAL A 1 200 ? -9.719 -4.323 -2.054 1.00 86.81 200 VAL A CA 1
ATOM 1381 C C . VAL A 1 200 ? -10.703 -5.327 -2.631 1.00 86.81 200 VAL A C 1
ATOM 1383 O O . VAL A 1 200 ? -10.326 -6.443 -2.988 1.00 86.81 200 VAL A O 1
ATOM 1386 N N . ALA A 1 201 ? -11.966 -4.928 -2.710 1.00 88.00 201 ALA A N 1
ATOM 1387 C CA . ALA A 1 201 ? -13.026 -5.666 -3.374 1.00 88.00 201 ALA A CA 1
ATOM 1388 C C . ALA A 1 201 ? -13.308 -5.072 -4.759 1.00 88.00 201 ALA A C 1
ATOM 1390 O O . ALA A 1 201 ? -13.078 -3.888 -5.000 1.00 88.00 201 ALA A O 1
ATOM 1391 N N . ALA A 1 202 ? -13.872 -5.887 -5.646 1.00 86.12 202 ALA A N 1
ATOM 1392 C CA . ALA A 1 202 ? -14.318 -5.468 -6.969 1.00 86.12 202 ALA A CA 1
ATOM 1393 C C . ALA A 1 202 ? -15.841 -5.662 -7.076 1.00 86.12 202 ALA A C 1
ATOM 1395 O O . ALA A 1 202 ? -16.291 -6.725 -7.513 1.00 86.12 202 ALA A O 1
ATOM 1396 N N . PRO A 1 203 ? -16.661 -4.706 -6.596 1.00 84.94 203 PRO A N 1
ATOM 1397 C CA . PRO A 1 203 ? -18.103 -4.783 -6.782 1.00 84.94 203 PRO A CA 1
ATOM 1398 C C . PRO A 1 203 ? -18.470 -4.752 -8.270 1.00 84.94 203 PRO A C 1
ATOM 1400 O O . PRO A 1 203 ? -17.727 -4.244 -9.110 1.00 84.94 203 PRO A O 1
ATOM 1403 N N . GLU A 1 204 ? -19.638 -5.298 -8.595 1.00 80.75 204 GLU A N 1
ATOM 1404 C CA . GLU A 1 204 ? -20.162 -5.235 -9.956 1.00 80.75 204 GLU A CA 1
ATOM 1405 C C . GLU A 1 204 ? -20.568 -3.806 -10.311 1.00 80.75 204 GLU A C 1
ATOM 1407 O O . GLU A 1 204 ? -21.204 -3.104 -9.520 1.00 80.75 204 GLU A O 1
ATOM 1412 N N . ASP A 1 205 ? -20.229 -3.396 -11.528 1.00 77.00 205 ASP A N 1
ATOM 1413 C CA . ASP A 1 205 ? -20.730 -2.163 -12.107 1.00 77.00 205 ASP A CA 1
ATOM 1414 C C . ASP A 1 205 ? -22.252 -2.284 -12.353 1.00 77.00 205 ASP A C 1
ATOM 1416 O O . ASP A 1 205 ? -22.689 -3.255 -12.983 1.00 77.00 205 ASP A O 1
ATOM 1420 N N . PRO A 1 206 ? -23.075 -1.317 -11.896 1.00 71.62 206 PRO A N 1
ATOM 1421 C CA . PRO A 1 206 ? -24.536 -1.394 -12.004 1.00 71.62 206 PRO A CA 1
ATOM 1422 C C . PRO A 1 206 ? -25.084 -1.459 -13.436 1.00 71.62 206 PRO A C 1
ATOM 1424 O O . PRO A 1 206 ? -26.240 -1.832 -13.629 1.00 71.62 206 PRO A O 1
ATOM 1427 N N . VAL A 1 207 ? -24.298 -1.056 -14.440 1.00 76.62 207 VAL A N 1
ATOM 1428 C CA . VAL A 1 207 ? -24.710 -1.037 -15.850 1.00 76.62 207 VAL A CA 1
ATOM 1429 C C . VAL A 1 207 ? -24.353 -2.356 -16.530 1.00 76.62 207 VAL A C 1
ATOM 1431 O O . VAL A 1 207 ? -25.156 -2.915 -17.276 1.00 76.62 207 VAL A O 1
ATOM 1434 N N . THR A 1 208 ? -23.146 -2.863 -16.284 1.00 76.69 208 THR A N 1
ATOM 1435 C CA . THR A 1 208 ? -22.611 -4.055 -16.959 1.00 76.69 208 THR A CA 1
ATOM 1436 C C . THR A 1 208 ? -22.803 -5.354 -16.173 1.00 76.69 208 THR A C 1
ATOM 1438 O O . THR A 1 208 ? -22.617 -6.429 -16.746 1.00 76.69 208 THR A O 1
ATOM 1441 N N . ASN A 1 209 ? -23.195 -5.272 -14.894 1.00 77.69 209 ASN A N 1
ATOM 1442 C CA . ASN A 1 209 ? -23.300 -6.388 -13.942 1.00 77.69 209 ASN A CA 1
ATOM 1443 C C . ASN A 1 209 ? -22.014 -7.225 -13.854 1.00 77.69 209 ASN A C 1
ATOM 1445 O O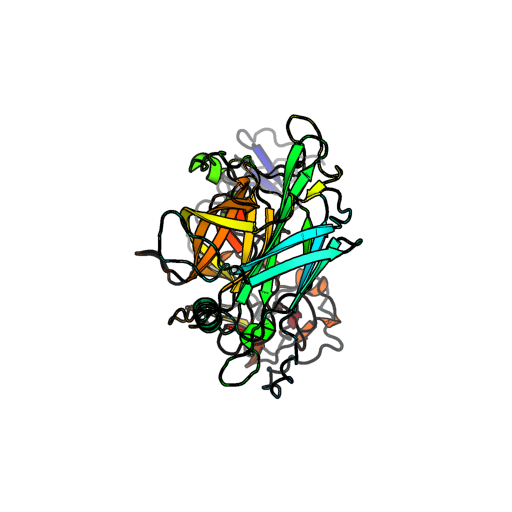 . ASN A 1 209 ? -22.051 -8.445 -13.703 1.00 77.69 209 ASN A O 1
ATOM 1449 N N . LYS A 1 210 ? -20.861 -6.573 -14.023 1.00 77.69 210 LYS A N 1
ATOM 1450 C CA . LYS A 1 210 ? -19.534 -7.190 -13.959 1.00 77.69 210 LYS A CA 1
ATOM 1451 C C . LYS A 1 210 ? -18.560 -6.244 -13.264 1.00 77.69 210 LYS A C 1
ATOM 1453 O O . LYS A 1 210 ? -18.723 -5.030 -13.386 1.00 77.69 210 LYS A O 1
ATOM 1458 N N . PRO A 1 211 ? -17.539 -6.756 -12.559 1.00 79.56 211 PRO A N 1
ATOM 1459 C CA . PRO A 1 211 ? -16.452 -5.913 -12.083 1.00 79.56 211 PRO A CA 1
ATOM 1460 C C . PRO A 1 211 ? -15.728 -5.235 -13.250 1.00 79.56 211 PRO A C 1
ATOM 1462 O O . PRO A 1 211 ? -15.616 -5.798 -14.344 1.00 79.56 211 PRO A O 1
ATOM 1465 N N . THR A 1 212 ? -15.196 -4.037 -13.016 1.00 78.19 212 THR A N 1
ATOM 1466 C CA . THR A 1 212 ? -14.309 -3.388 -13.988 1.00 78.19 212 THR A CA 1
ATOM 1467 C C . THR A 1 212 ? -12.992 -4.164 -14.092 1.00 78.19 212 THR A C 1
ATOM 1469 O O . THR A 1 212 ? -12.557 -4.809 -13.136 1.00 78.19 212 THR A O 1
ATOM 1472 N N . ALA A 1 213 ? -12.314 -4.073 -15.242 1.00 74.75 213 ALA A N 1
ATOM 1473 C CA . ALA A 1 213 ? -10.999 -4.697 -15.418 1.00 74.75 213 ALA A CA 1
ATOM 1474 C C . ALA A 1 213 ? -9.989 -4.201 -14.369 1.00 74.75 213 ALA A C 1
ATOM 1476 O O . ALA A 1 213 ? -9.218 -4.989 -13.827 1.00 74.75 213 ALA A O 1
ATOM 1477 N N . PHE A 1 214 ? -10.047 -2.906 -14.045 1.00 76.00 214 PHE A N 1
ATOM 1478 C CA . PHE A 1 214 ? -9.214 -2.314 -13.010 1.00 76.00 214 PHE A CA 1
ATOM 1479 C C . PHE A 1 214 ? -9.543 -2.878 -11.621 1.00 76.00 214 PHE A C 1
ATOM 1481 O O . PHE A 1 214 ? -8.652 -3.401 -10.959 1.00 76.00 214 PHE A O 1
ATOM 1488 N N . GLY A 1 215 ? -10.814 -2.820 -11.199 1.00 76.12 215 GLY A N 1
ATOM 1489 C CA . GLY A 1 215 ? -11.251 -3.301 -9.887 1.00 76.12 215 GLY A CA 1
ATOM 1490 C C . GLY A 1 215 ? -10.881 -4.766 -9.668 1.00 76.12 215 GLY A C 1
ATOM 1491 O O . GLY A 1 215 ? -10.356 -5.119 -8.615 1.00 76.12 215 GLY A O 1
ATOM 1492 N N . ALA A 1 216 ? -11.053 -5.600 -10.697 1.00 77.12 216 ALA A N 1
ATOM 1493 C CA . ALA A 1 216 ? -10.617 -6.992 -10.672 1.00 77.12 216 ALA A CA 1
ATOM 1494 C C . ALA A 1 216 ? -9.091 -7.128 -10.509 1.00 77.12 216 ALA A C 1
ATOM 1496 O O . ALA A 1 216 ? -8.641 -7.909 -9.673 1.00 77.12 216 ALA A O 1
ATOM 1497 N N . ALA A 1 217 ? -8.295 -6.350 -11.252 1.00 74.12 217 ALA A N 1
ATOM 1498 C CA . ALA A 1 217 ? -6.831 -6.422 -11.225 1.00 74.12 217 ALA A CA 1
ATOM 1499 C C . ALA A 1 217 ? -6.207 -5.990 -9.886 1.00 74.12 217 ALA A C 1
ATOM 1501 O O . ALA A 1 217 ? -5.138 -6.482 -9.523 1.00 74.12 217 ALA A O 1
ATOM 1502 N N . VAL A 1 218 ? -6.856 -5.079 -9.151 1.00 74.81 218 VAL A N 1
ATOM 1503 C CA . VAL A 1 218 ? -6.371 -4.619 -7.837 1.00 74.81 218 VAL A CA 1
ATOM 1504 C C . VAL A 1 218 ? -6.994 -5.342 -6.650 1.00 74.81 218 VAL A C 1
ATOM 1506 O O . VAL A 1 218 ? -6.498 -5.183 -5.532 1.00 74.81 218 VAL A O 1
ATOM 1509 N N . SER A 1 219 ? -8.062 -6.113 -6.871 1.00 74.75 219 SER A N 1
ATOM 1510 C CA . SER A 1 219 ? -8.719 -6.865 -5.805 1.00 74.75 219 SER A CA 1
ATOM 1511 C C . SER A 1 219 ? -7.770 -7.870 -5.150 1.00 74.75 219 SER A C 1
ATOM 1513 O O . SER A 1 219 ? -6.920 -8.481 -5.801 1.00 74.75 219 SER A O 1
ATOM 1515 N N . GLY A 1 220 ? -7.859 -7.955 -3.824 1.00 64.75 220 GLY A N 1
ATOM 1516 C CA . GLY A 1 220 ? -6.841 -8.590 -2.995 1.00 64.75 220 GLY A CA 1
ATOM 1517 C C . GLY A 1 220 ? -6.919 -10.115 -2.953 1.00 64.75 220 GLY A C 1
ATOM 1518 O O . GLY A 1 220 ? -7.993 -10.718 -2.937 1.00 64.75 220 GLY A O 1
ATOM 1519 N N . GLU A 1 221 ? -5.746 -10.734 -2.836 1.00 63.62 221 GLU A N 1
ATOM 1520 C CA . GLU A 1 221 ? -5.600 -12.096 -2.328 1.00 63.62 221 GLU A CA 1
ATOM 1521 C C . GLU A 1 221 ? -5.834 -12.134 -0.804 1.00 63.62 221 GLU A C 1
ATOM 1523 O O . GLU A 1 221 ? -5.990 -11.110 -0.141 1.00 63.62 221 GLU A O 1
ATOM 1528 N N . GLN A 1 222 ? -5.894 -13.336 -0.229 1.00 76.50 222 GLN A N 1
ATOM 1529 C CA . GLN A 1 222 ? -6.056 -13.513 1.214 1.00 76.50 222 GLN A CA 1
ATOM 1530 C C . GLN A 1 222 ? -4.817 -12.996 1.966 1.00 76.50 222 GLN A C 1
ATOM 1532 O O . GLN A 1 222 ? -3.704 -13.452 1.705 1.00 76.50 222 GLN A O 1
ATOM 1537 N N . HIS A 1 223 ? -5.009 -12.098 2.936 1.00 83.06 223 HIS A N 1
ATOM 1538 C CA . HIS A 1 223 ? -3.933 -11.594 3.795 1.00 83.06 223 HIS A CA 1
ATOM 1539 C C . HIS A 1 223 ? -3.979 -12.206 5.195 1.00 83.06 223 HIS A C 1
ATOM 1541 O O . HIS A 1 223 ? -5.038 -12.592 5.689 1.00 83.06 223 HIS A O 1
ATOM 1547 N N . THR A 1 224 ? -2.818 -12.255 5.850 1.00 90.62 224 THR A N 1
ATOM 1548 C CA . THR A 1 224 ? -2.704 -12.615 7.266 1.00 90.62 224 THR A CA 1
ATOM 1549 C C . THR A 1 224 ? -2.302 -11.390 8.071 1.00 90.62 224 THR A C 1
ATOM 1551 O O . THR A 1 224 ? -1.247 -10.795 7.839 1.00 90.62 224 THR A O 1
ATOM 1554 N N . THR A 1 225 ? -3.114 -11.040 9.061 1.00 92.31 225 THR A N 1
ATOM 1555 C CA . THR A 1 225 ? -2.914 -9.870 9.912 1.00 92.31 225 THR A CA 1
ATOM 1556 C C . THR A 1 225 ? -2.886 -10.281 11.377 1.00 92.31 225 THR A C 1
ATOM 1558 O O . THR A 1 225 ? -3.856 -10.805 11.917 1.00 92.31 225 THR A O 1
ATOM 1561 N N . ALA A 1 226 ? -1.786 -9.968 12.059 1.00 93.31 226 ALA A N 1
ATOM 1562 C CA . ALA A 1 226 ? -1.733 -10.080 13.511 1.00 93.31 226 ALA A CA 1
ATOM 1563 C C . ALA A 1 226 ? -2.505 -8.934 14.180 1.00 93.31 226 ALA A C 1
ATOM 1565 O O . ALA A 1 226 ? -2.322 -7.770 13.813 1.00 93.31 226 ALA A O 1
ATOM 1566 N N . MET A 1 227 ? -3.319 -9.266 15.180 1.00 94.94 227 MET A N 1
ATOM 1567 C CA . MET A 1 227 ? -3.858 -8.307 16.135 1.00 94.94 227 MET A CA 1
ATOM 1568 C C . MET A 1 227 ? -2.712 -7.610 16.859 1.00 94.94 227 MET A C 1
ATOM 1570 O O . MET A 1 227 ? -1.716 -8.248 17.175 1.00 94.94 227 MET A O 1
ATOM 1574 N N . ILE A 1 228 ? -2.880 -6.329 17.157 1.00 94.38 228 ILE A N 1
ATOM 1575 C CA . ILE A 1 228 ? -1.921 -5.472 17.850 1.00 94.38 228 ILE A CA 1
ATOM 1576 C C . ILE A 1 228 ? -2.567 -4.913 19.124 1.00 94.38 228 ILE A C 1
ATOM 1578 O O . ILE A 1 228 ? -3.798 -4.790 19.164 1.00 94.38 228 ILE A O 1
ATOM 1582 N N . PRO A 1 229 ? -1.789 -4.555 20.158 1.00 94.44 229 PRO A N 1
ATOM 1583 C CA . PRO A 1 229 ? -2.331 -3.806 21.283 1.00 94.44 229 PRO A CA 1
ATOM 1584 C C . PRO A 1 229 ? -2.930 -2.483 20.816 1.00 94.44 229 PRO A C 1
ATOM 1586 O O . PRO A 1 229 ? -2.363 -1.794 19.968 1.00 94.44 229 PRO A O 1
ATOM 1589 N N . ALA A 1 230 ? -4.097 -2.154 21.355 1.00 94.62 230 ALA A N 1
ATOM 1590 C CA . ALA A 1 230 ? -4.815 -0.920 21.084 1.00 94.62 230 ALA A CA 1
ATOM 1591 C C . ALA A 1 230 ? -4.793 -0.012 22.316 1.00 94.62 230 ALA A C 1
ATOM 1593 O O . ALA A 1 230 ? -4.662 -0.467 23.454 1.00 94.62 230 ALA A O 1
ATOM 1594 N N . ALA A 1 231 ? -4.966 1.283 22.084 1.00 93.56 231 ALA A N 1
ATOM 1595 C CA . ALA A 1 231 ? -5.066 2.270 23.143 1.00 93.56 231 ALA A CA 1
ATOM 1596 C C . ALA A 1 231 ? -6.448 2.242 23.803 1.00 93.56 231 ALA A C 1
ATOM 1598 O O . ALA A 1 231 ? -7.445 1.795 23.222 1.00 93.56 231 ALA A O 1
ATOM 1599 N N . ALA A 1 232 ? -6.519 2.809 25.003 1.00 91.38 232 ALA A N 1
ATOM 1600 C CA . ALA A 1 232 ? -7.792 3.122 25.625 1.00 91.38 232 ALA A CA 1
ATOM 1601 C C . ALA A 1 232 ? -8.584 4.141 24.767 1.00 91.38 232 ALA A C 1
ATOM 1603 O O . ALA A 1 232 ? -7.992 4.949 24.040 1.00 91.38 232 ALA A O 1
ATOM 1604 N N . PRO A 1 233 ? -9.927 4.132 24.809 1.00 89.06 233 PRO A N 1
ATOM 1605 C CA . PRO A 1 233 ? -10.760 5.044 24.021 1.00 89.06 233 PRO A CA 1
ATOM 1606 C C . PRO A 1 233 ? -10.363 6.526 24.128 1.00 89.06 233 PRO A C 1
ATOM 1608 O O . PRO A 1 233 ? -10.272 7.243 23.125 1.00 89.06 233 PRO A O 1
ATOM 1611 N N . GLU A 1 234 ? -10.077 6.974 25.342 1.00 88.25 234 GLU A N 1
ATOM 1612 C CA . GLU A 1 234 ? -9.747 8.348 25.709 1.00 88.25 234 GLU A CA 1
ATOM 1613 C C . GLU A 1 234 ? -8.312 8.759 25.366 1.00 88.25 234 GLU A C 1
ATOM 1615 O O . GLU A 1 234 ? -7.977 9.936 25.491 1.00 88.25 234 GLU A O 1
ATOM 1620 N N . THR A 1 235 ? -7.467 7.833 24.894 1.00 89.69 235 THR A N 1
ATOM 1621 C CA . THR A 1 235 ? -6.069 8.134 24.582 1.00 89.69 235 THR A CA 1
ATOM 1622 C C . THR A 1 235 ? -5.961 9.283 23.583 1.00 89.69 235 THR A C 1
ATOM 1624 O O . THR A 1 235 ? -6.584 9.290 22.510 1.00 89.69 235 THR A O 1
ATOM 1627 N N . VAL A 1 236 ? -5.136 10.261 23.952 1.00 87.00 236 VAL A N 1
ATOM 1628 C CA . VAL A 1 236 ? -4.710 11.361 23.094 1.00 87.00 236 VAL A CA 1
ATOM 1629 C C . VAL A 1 236 ? -3.377 10.969 22.476 1.00 87.00 236 VAL A C 1
ATOM 1631 O O . VAL A 1 236 ? -2.398 10.756 23.184 1.00 87.00 236 VAL A O 1
ATOM 1634 N N . PHE A 1 237 ? -3.344 10.869 21.153 1.00 87.06 237 PHE A N 1
ATOM 1635 C CA . PHE A 1 237 ? -2.132 10.514 20.427 1.00 87.06 237 PHE A CA 1
ATOM 1636 C C . PHE A 1 237 ? -1.321 11.771 20.114 1.00 87.06 237 PHE A C 1
ATOM 1638 O O . PHE A 1 237 ? -1.733 12.588 19.281 1.00 87.06 237 PHE A O 1
ATOM 1645 N N . SER A 1 238 ? -0.170 11.925 20.766 1.00 83.44 238 SER A N 1
ATOM 1646 C CA . SER A 1 238 ? 0.780 12.985 20.433 1.00 83.44 238 SER A CA 1
ATOM 1647 C C . SER A 1 238 ? 1.345 12.779 19.031 1.00 83.44 238 SER A C 1
ATOM 1649 O O . SER A 1 238 ? 1.586 11.653 18.603 1.00 83.44 238 SER A O 1
ATOM 1651 N N . GLN A 1 239 ? 1.551 13.878 18.309 1.00 84.88 239 GLN A N 1
ATOM 1652 C CA . GLN A 1 239 ? 2.277 13.848 17.043 1.00 84.88 239 GLN A CA 1
ATOM 1653 C C . GLN A 1 239 ? 3.770 14.052 17.315 1.00 84.88 239 GLN A C 1
ATOM 1655 O O . GLN A 1 239 ? 4.102 14.860 18.190 1.00 84.88 239 GLN A O 1
ATOM 1660 N N . PRO A 1 240 ? 4.659 13.352 16.593 1.00 87.31 240 PRO A N 1
ATOM 1661 C CA . PRO A 1 240 ? 6.091 13.588 16.700 1.00 87.31 240 PRO A CA 1
ATOM 1662 C C . PRO A 1 240 ? 6.439 15.025 16.292 1.00 87.31 240 PRO A C 1
ATOM 1664 O O . PRO A 1 240 ? 5.785 15.636 15.442 1.00 87.31 240 PRO A O 1
ATOM 1667 N N . THR A 1 241 ? 7.484 15.585 16.899 1.00 90.25 241 THR A N 1
ATOM 1668 C CA . THR A 1 241 ? 8.070 16.846 16.430 1.00 90.25 241 THR A CA 1
ATOM 1669 C C . THR A 1 241 ? 8.828 16.628 15.120 1.00 90.25 241 THR A C 1
ATOM 1671 O O . THR A 1 241 ? 9.217 15.510 14.789 1.00 90.25 241 THR A O 1
ATOM 1674 N N . ALA A 1 242 ? 9.120 17.703 14.383 1.00 88.88 242 ALA A N 1
ATOM 1675 C CA . ALA A 1 242 ? 9.917 17.604 13.158 1.00 88.88 242 ALA A CA 1
ATOM 1676 C C . ALA A 1 242 ? 11.313 16.994 13.403 1.00 88.88 242 ALA A C 1
ATOM 1678 O O . ALA A 1 242 ? 11.825 16.267 12.558 1.00 88.88 242 ALA A O 1
ATOM 1679 N N . GLN A 1 243 ? 11.921 17.265 14.565 1.00 88.56 243 GLN A N 1
ATOM 1680 C CA . GLN A 1 243 ? 13.212 16.689 14.951 1.00 88.56 243 GLN A CA 1
ATOM 1681 C C . GLN A 1 243 ? 13.111 15.186 15.226 1.00 88.56 243 GLN A C 1
ATOM 1683 O O . GLN A 1 243 ? 14.020 14.445 14.870 1.00 88.56 243 GLN A O 1
ATOM 1688 N N . GLN A 1 244 ? 12.014 14.747 15.847 1.00 90.88 244 GLN A N 1
ATOM 1689 C CA . GLN A 1 244 ? 11.741 13.334 16.101 1.00 90.88 244 GLN A CA 1
ATOM 1690 C C . GLN A 1 244 ? 11.436 12.579 14.805 1.00 90.88 244 GLN A C 1
ATOM 1692 O O . GLN A 1 244 ? 11.978 11.506 14.586 1.00 90.88 244 GLN A O 1
ATOM 1697 N N . GLU A 1 245 ? 10.640 13.153 13.899 1.00 90.44 245 GLU A N 1
ATOM 1698 C CA . GLU A 1 245 ? 10.398 12.533 12.590 1.00 90.44 245 GLU A CA 1
ATOM 1699 C C . GLU A 1 245 ? 11.701 12.383 11.786 1.00 90.44 245 GLU A C 1
ATOM 1701 O O . GLU A 1 245 ? 11.895 11.374 11.111 1.00 90.44 245 GLU A O 1
ATOM 1706 N N . ALA A 1 246 ? 12.615 13.357 11.875 1.00 88.62 246 ALA A N 1
ATOM 1707 C CA . ALA A 1 246 ? 13.886 13.350 11.150 1.00 88.62 246 ALA A CA 1
ATOM 1708 C C . ALA A 1 246 ? 14.882 12.271 11.620 1.00 88.62 246 ALA A C 1
ATOM 1710 O O . ALA A 1 246 ? 15.835 11.993 10.894 1.00 88.62 246 ALA A O 1
ATOM 1711 N N . SER A 1 247 ? 14.680 11.666 12.796 1.00 88.81 247 SER A N 1
ATOM 1712 C CA . SER A 1 247 ? 15.509 10.563 13.306 1.00 88.81 247 SER A CA 1
ATOM 1713 C C . SER A 1 247 ? 14.921 9.175 13.031 1.00 88.81 247 SER A C 1
ATOM 1715 O O . SER A 1 247 ? 15.496 8.175 13.453 1.00 88.81 247 SER A O 1
ATOM 1717 N N . THR A 1 248 ? 13.776 9.093 12.348 1.00 89.94 248 THR A N 1
ATOM 1718 C CA . THR A 1 248 ? 13.100 7.820 12.066 1.00 89.94 248 THR A CA 1
ATOM 1719 C C . THR A 1 248 ? 13.783 7.017 10.966 1.00 89.94 248 THR A C 1
ATOM 1721 O O . THR A 1 248 ? 14.411 7.569 10.061 1.00 89.94 248 THR A O 1
ATOM 1724 N N . TYR A 1 249 ? 13.539 5.702 10.958 1.00 86.81 249 TYR A N 1
ATOM 1725 C CA . TYR A 1 249 ? 13.908 4.836 9.831 1.00 86.81 249 TYR A CA 1
ATOM 1726 C C . TYR A 1 249 ? 13.355 5.367 8.499 1.00 86.81 249 TYR A C 1
ATOM 1728 O O . TYR A 1 249 ? 14.022 5.325 7.467 1.00 86.81 249 TYR A O 1
ATOM 1736 N N . ALA A 1 250 ? 12.131 5.901 8.509 1.00 89.12 250 ALA A N 1
ATOM 1737 C CA . ALA A 1 250 ? 11.516 6.461 7.316 1.00 89.12 250 ALA A CA 1
ATOM 1738 C C . ALA A 1 250 ? 12.266 7.699 6.799 1.00 89.12 250 ALA A C 1
ATOM 1740 O O . ALA A 1 250 ? 12.356 7.894 5.585 1.00 89.12 250 ALA A O 1
ATOM 1741 N N . ALA A 1 251 ? 12.800 8.540 7.689 1.00 87.31 251 ALA A N 1
ATOM 1742 C CA . ALA A 1 251 ? 13.626 9.683 7.311 1.00 87.31 251 ALA A CA 1
ATOM 1743 C C . ALA A 1 251 ? 14.992 9.247 6.763 1.00 87.31 251 ALA A C 1
ATOM 1745 O O . ALA A 1 251 ? 15.426 9.771 5.737 1.00 87.31 251 ALA A O 1
ATOM 1746 N N . GLU A 1 252 ? 15.624 8.241 7.374 1.00 84.06 252 GLU A N 1
ATOM 1747 C CA . GLU A 1 252 ? 16.872 7.651 6.871 1.00 84.06 252 GLU A CA 1
ATOM 1748 C C . GLU A 1 252 ? 16.697 7.075 5.458 1.00 84.06 252 GLU A C 1
ATOM 1750 O O . GLU A 1 252 ? 17.491 7.367 4.562 1.00 84.06 252 GLU A O 1
ATOM 1755 N N . GLN A 1 253 ? 15.616 6.323 5.221 1.00 80.56 253 GLN A N 1
ATOM 1756 C CA . GLN A 1 253 ? 15.301 5.793 3.891 1.00 80.56 253 GLN A CA 1
ATOM 1757 C C . GLN A 1 253 ? 15.041 6.905 2.872 1.00 80.56 253 GLN A C 1
ATOM 1759 O O . GLN A 1 253 ? 15.507 6.819 1.740 1.00 80.56 253 GLN A O 1
ATOM 1764 N N . ALA A 1 254 ? 14.333 7.968 3.264 1.00 82.06 254 ALA A N 1
ATOM 1765 C CA . ALA A 1 254 ? 14.055 9.096 2.376 1.00 82.06 254 ALA A CA 1
ATOM 1766 C C . ALA A 1 254 ? 15.312 9.905 2.010 1.00 82.06 254 ALA A C 1
ATOM 1768 O O . ALA A 1 254 ? 15.354 10.506 0.936 1.00 82.06 254 ALA A O 1
ATOM 1769 N N . ALA A 1 255 ? 16.319 9.934 2.888 1.00 78.19 255 ALA A N 1
ATOM 1770 C CA . ALA A 1 255 ? 17.600 10.590 2.637 1.00 78.19 255 ALA A CA 1
ATOM 1771 C C . ALA A 1 255 ? 18.539 9.760 1.740 1.00 78.19 255 ALA A C 1
ATOM 1773 O O . ALA A 1 255 ? 19.472 10.314 1.152 1.00 78.19 255 ALA A O 1
ATOM 1774 N N . SER A 1 256 ? 18.302 8.450 1.609 1.00 75.50 256 SER A N 1
ATOM 1775 C CA . SER A 1 256 ? 19.113 7.579 0.758 1.00 75.50 256 SER A CA 1
ATOM 1776 C C . SER A 1 256 ? 18.931 7.912 -0.726 1.00 75.50 256 SER A C 1
ATOM 1778 O O . SER A 1 256 ? 17.825 7.909 -1.265 1.00 75.50 256 SER A O 1
ATOM 1780 N N . SER A 1 257 ? 20.044 8.157 -1.420 1.00 61.03 257 SER A N 1
ATOM 1781 C CA . SER A 1 257 ? 20.066 8.377 -2.873 1.00 61.03 257 SER A CA 1
ATOM 1782 C C . SER A 1 257 ? 20.051 7.076 -3.683 1.00 61.03 257 SER A C 1
ATOM 1784 O O . SER A 1 257 ? 19.773 7.102 -4.884 1.00 61.03 257 SER A O 1
ATOM 1786 N N . ILE A 1 258 ? 20.328 5.949 -3.024 1.00 55.53 258 ILE A N 1
ATOM 1787 C CA . ILE A 1 258 ? 20.309 4.592 -3.570 1.00 55.53 258 ILE A CA 1
ATOM 1788 C C . ILE A 1 258 ? 19.013 3.941 -3.072 1.00 55.53 258 ILE A C 1
ATOM 1790 O O . ILE A 1 258 ? 18.703 4.045 -1.884 1.00 55.53 258 ILE A O 1
ATOM 1794 N N . GLY A 1 259 ? 18.223 3.328 -3.961 1.00 56.12 259 GLY A N 1
ATOM 1795 C CA . GLY A 1 259 ? 16.939 2.713 -3.581 1.00 56.12 259 GLY A CA 1
ATOM 1796 C C . GLY A 1 259 ? 17.076 1.736 -2.400 1.00 56.12 259 GLY A C 1
ATOM 1797 O O . GLY A 1 259 ? 18.159 1.196 -2.174 1.00 56.12 259 GLY A O 1
ATOM 1798 N N . SER A 1 260 ? 16.000 1.507 -1.635 1.00 55.41 260 SER A N 1
ATOM 1799 C CA . SER A 1 260 ? 16.070 0.693 -0.410 1.00 55.41 260 SER A CA 1
ATOM 1800 C C . SER A 1 260 ? 16.683 -0.697 -0.665 1.00 55.41 260 SER A C 1
ATOM 1802 O O . SER A 1 260 ? 16.315 -1.415 -1.600 1.00 55.41 260 SER A O 1
ATOM 1804 N N . ALA A 1 261 ? 17.649 -1.079 0.178 1.00 43.16 261 ALA A N 1
ATOM 1805 C CA . ALA A 1 261 ? 18.397 -2.336 0.077 1.00 43.16 261 ALA A CA 1
ATOM 1806 C C . ALA A 1 261 ? 17.633 -3.563 0.626 1.00 43.16 261 ALA A C 1
ATOM 1808 O O . ALA A 1 261 ? 18.175 -4.667 0.644 1.00 43.16 261 ALA A O 1
ATOM 1809 N N . GLY A 1 262 ? 16.387 -3.396 1.089 1.00 54.75 262 GLY A N 1
ATOM 1810 C CA . GLY A 1 262 ? 15.612 -4.457 1.736 1.00 54.75 262 GLY A CA 1
ATOM 1811 C C . GLY A 1 262 ? 14.188 -4.036 2.126 1.00 54.75 262 GLY A C 1
ATOM 1812 O O . GLY A 1 262 ? 13.808 -2.882 1.915 1.00 54.75 262 GLY A O 1
ATOM 1813 N N . PRO A 1 263 ? 13.372 -4.966 2.660 1.00 62.00 263 PRO A N 1
ATOM 1814 C CA . PRO A 1 263 ? 12.024 -4.658 3.133 1.00 62.00 263 PRO A CA 1
ATOM 1815 C C . PRO A 1 263 ? 12.064 -3.702 4.335 1.00 62.00 263 PRO A C 1
ATOM 1817 O O . PRO A 1 263 ? 12.994 -3.752 5.140 1.00 62.00 263 PRO A O 1
ATOM 1820 N N . ALA A 1 264 ? 11.037 -2.858 4.471 1.00 68.75 264 ALA A N 1
ATOM 1821 C CA . ALA A 1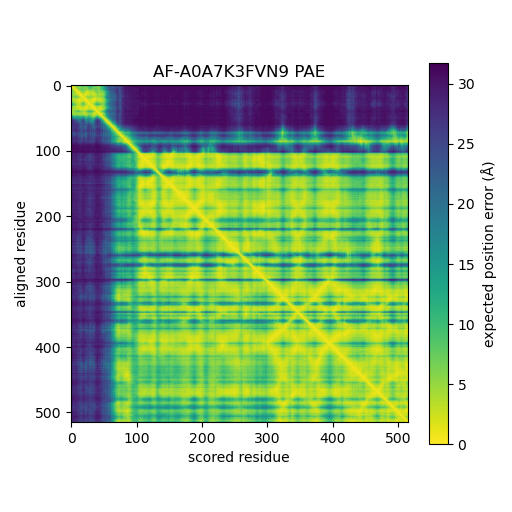 264 ? 10.846 -2.060 5.681 1.00 68.75 264 ALA A CA 1
ATOM 1822 C C . ALA A 1 264 ? 10.726 -2.986 6.910 1.00 68.75 264 ALA A C 1
ATOM 1824 O O . ALA A 1 264 ? 10.194 -4.097 6.776 1.00 68.75 264 ALA A O 1
ATOM 1825 N N . PRO A 1 265 ? 11.196 -2.562 8.098 1.00 76.50 265 PRO A N 1
ATOM 1826 C CA . PRO A 1 265 ? 11.001 -3.339 9.310 1.00 76.50 265 PRO A CA 1
ATOM 1827 C C . PRO A 1 265 ? 9.502 -3.513 9.569 1.00 76.50 265 PRO A C 1
ATOM 1829 O O . PRO A 1 265 ? 8.674 -2.673 9.207 1.00 76.50 265 PRO A O 1
ATOM 1832 N N . SER A 1 266 ? 9.150 -4.640 10.185 1.00 81.56 266 SER A N 1
ATOM 1833 C CA . SER A 1 266 ? 7.758 -4.993 10.480 1.00 81.56 266 SER A CA 1
ATOM 1834 C C . SER A 1 266 ? 7.074 -3.970 11.387 1.00 81.56 266 SER A C 1
ATOM 1836 O O . SER A 1 266 ? 5.866 -3.764 11.259 1.00 81.56 266 SER A O 1
ATOM 1838 N N . TRP A 1 267 ? 7.856 -3.330 12.257 1.00 87.94 267 TRP A N 1
ATOM 1839 C CA . TRP A 1 267 ? 7.454 -2.243 13.135 1.00 87.94 267 TRP A CA 1
ATOM 1840 C C . TRP A 1 267 ? 8.391 -1.050 12.987 1.00 87.94 267 TRP A C 1
ATOM 1842 O O . TRP A 1 267 ? 9.593 -1.216 12.785 1.00 87.94 267 TRP A O 1
ATOM 1852 N N . GLN A 1 268 ? 7.817 0.144 13.067 1.00 89.69 268 GLN A N 1
ATOM 1853 C CA . GLN A 1 268 ? 8.494 1.412 12.840 1.00 89.69 268 GLN A CA 1
ATOM 1854 C C . GLN A 1 268 ? 8.090 2.417 13.912 1.00 89.69 268 GLN A C 1
ATOM 1856 O O . GLN A 1 268 ? 6.902 2.578 14.179 1.00 89.69 268 GLN A O 1
ATOM 1861 N N . SER A 1 269 ? 9.057 3.133 14.475 1.00 88.88 269 SER A N 1
ATOM 1862 C CA . SER A 1 269 ? 8.762 4.303 15.304 1.00 88.88 269 SER A CA 1
ATOM 1863 C C . SER A 1 269 ? 8.582 5.538 14.419 1.00 88.88 269 SER A C 1
ATOM 1865 O O . SER A 1 269 ? 9.331 5.724 13.459 1.00 88.88 269 SER A O 1
ATOM 1867 N N . ASP A 1 270 ? 7.605 6.388 14.752 1.00 89.75 270 ASP A N 1
ATOM 1868 C CA . ASP A 1 270 ? 7.405 7.695 14.112 1.00 89.75 270 ASP A CA 1
ATOM 1869 C C . ASP A 1 270 ? 8.178 8.837 14.793 1.00 89.75 270 ASP A C 1
ATOM 1871 O O . ASP A 1 270 ? 8.117 9.981 14.339 1.00 89.75 270 ASP A O 1
ATOM 1875 N N . ASN A 1 271 ? 8.914 8.542 15.868 1.00 88.75 271 ASN A N 1
ATOM 1876 C CA . ASN A 1 271 ? 9.577 9.550 16.695 1.00 88.75 271 ASN A CA 1
ATOM 1877 C C . ASN A 1 271 ? 11.039 9.244 17.063 1.00 88.75 271 ASN A C 1
ATOM 1879 O O . ASN A 1 271 ? 11.683 10.051 17.743 1.00 88.75 271 ASN A O 1
ATOM 1883 N N . ALA A 1 272 ? 11.548 8.090 16.640 1.00 84.75 272 ALA A N 1
ATOM 1884 C CA . ALA A 1 272 ? 12.903 7.629 16.892 1.00 84.75 272 ALA A CA 1
ATOM 1885 C C . ALA A 1 272 ? 13.362 6.663 15.791 1.00 84.75 272 ALA A C 1
ATOM 1887 O O . ALA A 1 272 ? 12.556 6.169 14.994 1.00 84.75 272 ALA A O 1
ATOM 1888 N N . ALA A 1 273 ? 14.660 6.355 15.775 1.00 79.94 273 ALA A N 1
ATOM 1889 C CA . ALA A 1 273 ? 15.197 5.294 14.933 1.00 79.94 273 ALA A CA 1
ATOM 1890 C C . ALA A 1 273 ? 14.474 3.972 15.242 1.00 79.94 273 ALA A C 1
ATOM 1892 O O . ALA A 1 273 ? 14.136 3.686 16.391 1.00 79.94 273 ALA A O 1
ATOM 1893 N N . SER A 1 274 ? 14.185 3.179 14.208 1.00 68.75 274 SER A N 1
ATOM 1894 C CA . SER A 1 274 ? 13.520 1.888 14.413 1.00 68.75 274 SER A CA 1
ATOM 1895 C C . SER A 1 274 ? 14.538 0.847 14.862 1.00 68.75 274 SER A C 1
ATOM 1897 O O . SER A 1 274 ? 15.458 0.523 14.113 1.00 68.75 274 SER A O 1
ATOM 1899 N N . ASP A 1 275 ? 14.350 0.293 16.057 1.00 63.44 275 ASP A N 1
ATOM 1900 C CA . ASP A 1 275 ? 15.178 -0.801 16.556 1.00 63.44 275 ASP A CA 1
ATOM 1901 C C . ASP A 1 275 ? 14.667 -2.150 16.036 1.00 63.44 275 ASP A C 1
ATOM 1903 O O . ASP A 1 275 ? 13.493 -2.496 16.181 1.00 63.44 275 ASP A O 1
ATOM 1907 N N . ALA A 1 276 ? 15.571 -2.975 15.499 1.00 57.91 276 ALA A N 1
ATOM 1908 C CA . ALA A 1 276 ? 15.264 -4.325 15.009 1.00 57.91 276 ALA A CA 1
ATOM 1909 C C . ALA A 1 276 ? 14.721 -5.289 16.095 1.00 57.91 276 ALA A C 1
ATOM 1911 O O . ALA A 1 276 ? 14.309 -6.402 15.774 1.00 57.91 276 ALA A O 1
ATOM 1912 N N . GLY A 1 277 ? 14.723 -4.878 17.370 1.00 61.31 277 GLY A N 1
ATOM 1913 C CA . GLY A 1 277 ? 14.233 -5.641 18.524 1.00 61.31 277 GLY A CA 1
ATOM 1914 C C . GLY A 1 277 ? 12.946 -5.104 19.156 1.00 61.31 277 GLY A C 1
ATOM 1915 O O . GLY A 1 277 ? 12.603 -5.526 20.259 1.00 61.31 277 GLY A O 1
ATOM 1916 N N . LEU A 1 278 ? 12.248 -4.166 18.510 1.00 75.31 278 LEU A N 1
ATOM 1917 C CA . LEU A 1 278 ? 11.029 -3.585 19.062 1.00 75.31 278 LEU A CA 1
ATOM 1918 C C . LEU A 1 278 ? 9.912 -4.641 19.186 1.00 75.31 278 LEU A C 1
ATOM 1920 O O . LEU A 1 278 ? 9.480 -5.226 18.190 1.00 75.31 278 LEU A O 1
ATOM 1924 N N . ASN A 1 279 ? 9.440 -4.881 20.416 1.00 83.12 279 ASN A N 1
ATOM 1925 C CA . ASN A 1 279 ? 8.308 -5.766 20.701 1.00 83.12 279 ASN A CA 1
ATOM 1926 C C . ASN A 1 279 ? 7.089 -4.942 21.158 1.00 83.12 279 ASN A C 1
ATOM 1928 O O . ASN A 1 279 ? 6.972 -4.630 22.345 1.00 83.12 279 ASN A O 1
ATOM 1932 N N . PRO A 1 280 ? 6.146 -4.636 20.256 1.00 84.81 280 PRO A N 1
ATOM 1933 C CA . PRO A 1 280 ? 4.974 -3.824 20.575 1.00 84.81 280 PRO A CA 1
ATOM 1934 C C . PRO A 1 280 ? 3.921 -4.585 21.380 1.00 84.81 280 PRO A C 1
ATOM 1936 O O . PRO A 1 280 ? 2.920 -3.997 21.768 1.00 84.81 280 PRO A O 1
ATOM 1939 N N . TYR A 1 281 ? 4.128 -5.881 21.639 1.00 91.25 281 TYR A N 1
ATOM 1940 C CA . TYR A 1 281 ? 3.278 -6.678 22.520 1.00 91.25 281 TYR A CA 1
ATOM 1941 C C . TYR A 1 281 ? 3.696 -6.599 23.989 1.00 91.25 281 TYR A C 1
ATOM 1943 O O . TYR A 1 281 ? 3.012 -7.167 24.835 1.00 91.25 281 TYR A O 1
ATOM 1951 N N . LEU A 1 282 ? 4.782 -5.894 24.321 1.00 90.00 282 LEU A N 1
ATOM 1952 C CA . LEU A 1 282 ? 5.124 -5.595 25.708 1.00 90.00 282 LEU A CA 1
ATOM 1953 C C . LEU A 1 282 ? 4.259 -4.440 26.218 1.00 90.00 282 LEU A C 1
ATOM 1955 O O . LEU A 1 282 ? 4.552 -3.271 25.979 1.00 90.00 282 LEU A O 1
ATOM 1959 N N . VAL A 1 283 ? 3.206 -4.767 26.963 1.00 88.56 283 VAL A N 1
ATOM 1960 C CA . VAL A 1 283 ? 2.298 -3.793 27.575 1.00 88.56 283 VAL A CA 1
ATOM 1961 C C . VAL A 1 283 ? 2.477 -3.848 29.087 1.00 88.56 283 VAL A C 1
ATOM 1963 O O . VAL A 1 283 ? 2.335 -4.902 29.702 1.00 88.56 283 VAL A O 1
ATOM 1966 N N . ASN A 1 284 ? 2.830 -2.714 29.699 1.00 86.44 284 ASN A N 1
ATOM 1967 C CA . ASN A 1 284 ? 3.109 -2.610 31.140 1.00 86.44 284 ASN A CA 1
ATOM 1968 C C . ASN A 1 284 ? 4.121 -3.658 31.655 1.00 86.44 284 ASN A C 1
ATOM 1970 O O . ASN A 1 284 ? 3.996 -4.166 32.767 1.00 86.44 284 ASN A O 1
ATOM 1974 N N . GLY A 1 285 ? 5.125 -3.994 30.836 1.00 86.12 285 GLY A N 1
ATOM 1975 C CA . GLY A 1 285 ? 6.177 -4.955 31.182 1.00 86.12 285 GLY A CA 1
ATOM 1976 C C . GLY A 1 285 ? 5.799 -6.433 31.019 1.00 86.12 285 GLY A C 1
ATOM 1977 O O . GLY A 1 285 ? 6.614 -7.289 31.355 1.00 86.12 285 GLY A O 1
ATOM 1978 N N . SER A 1 286 ? 4.609 -6.749 30.496 1.00 90.81 286 SER A N 1
ATOM 1979 C CA . SER A 1 286 ? 4.185 -8.121 30.194 1.00 90.81 286 SER A CA 1
ATOM 1980 C C . SER A 1 286 ? 3.962 -8.316 28.696 1.00 90.81 286 SER A C 1
ATOM 1982 O O . SER A 1 286 ? 3.418 -7.435 28.032 1.00 90.81 286 SER A O 1
ATOM 1984 N N . ASP A 1 287 ? 4.394 -9.456 28.156 1.00 93.88 287 ASP A N 1
ATOM 1985 C CA . ASP A 1 287 ? 4.195 -9.794 26.744 1.00 93.88 287 ASP A CA 1
ATOM 1986 C C . ASP A 1 287 ? 2.800 -10.393 26.530 1.00 93.88 287 ASP A C 1
ATOM 1988 O O . ASP A 1 287 ? 2.510 -11.501 26.989 1.00 93.88 287 ASP A O 1
ATOM 1992 N N . VAL A 1 288 ? 1.950 -9.670 25.800 1.00 94.56 288 VAL A N 1
ATOM 1993 C CA . VAL A 1 288 ? 0.569 -10.079 25.518 1.00 94.56 288 VAL A CA 1
ATOM 1994 C C . VAL A 1 288 ? 0.396 -10.789 24.171 1.00 94.56 288 VAL A C 1
ATOM 1996 O O . VAL A 1 288 ? -0.722 -11.141 23.795 1.00 94.56 288 VAL A O 1
ATOM 1999 N N . SER A 1 289 ? 1.478 -11.030 23.423 1.00 94.25 289 SER A N 1
ATOM 2000 C CA . SER A 1 289 ? 1.443 -11.548 22.043 1.00 94.25 289 SER A CA 1
ATOM 2001 C C . SER A 1 289 ? 0.734 -12.895 21.905 1.00 94.25 289 SER A C 1
ATOM 2003 O O . SER A 1 289 ? 0.186 -13.203 20.845 1.00 94.25 289 SER A O 1
ATOM 2005 N N . GLY A 1 290 ? 0.748 -13.711 22.960 1.00 94.44 290 GLY A N 1
ATOM 2006 C CA . GLY A 1 290 ? 0.127 -15.032 22.991 1.00 94.44 290 GLY A CA 1
ATOM 2007 C C . GLY A 1 290 ? -1.072 -15.169 23.916 1.00 94.44 290 GLY A C 1
ATOM 2008 O O . GLY A 1 290 ? -1.573 -16.286 24.062 1.00 94.44 290 GLY A O 1
ATOM 2009 N N . GLU A 1 291 ? -1.515 -14.084 24.551 1.00 95.38 291 GLU A N 1
ATOM 2010 C CA . GLU A 1 291 ? -2.668 -14.131 25.440 1.00 95.38 291 GLU A CA 1
ATOM 2011 C C . GLU A 1 291 ? -3.958 -14.423 24.676 1.00 95.38 291 GLU A C 1
ATOM 2013 O O . GLU A 1 291 ? -4.160 -13.998 23.536 1.00 95.38 291 GLU A O 1
ATOM 2018 N N . ARG A 1 292 ? -4.876 -15.137 25.333 1.00 93.31 292 ARG A N 1
ATOM 2019 C CA . ARG A 1 292 ? -6.206 -15.359 24.774 1.00 93.31 292 ARG A CA 1
ATOM 2020 C C . ARG A 1 292 ? -6.936 -14.024 24.697 1.00 93.31 292 ARG A C 1
ATOM 2022 O O . ARG A 1 292 ? -7.141 -13.370 25.717 1.00 93.31 292 ARG A O 1
ATOM 2029 N N . VAL A 1 293 ? -7.402 -13.683 23.503 1.00 96.69 293 VAL A N 1
ATOM 2030 C CA . VAL A 1 293 ? -8.262 -12.522 23.282 1.00 96.69 293 VAL A CA 1
ATOM 2031 C C . VAL A 1 293 ? -9.720 -12.964 23.318 1.00 96.69 293 VAL A C 1
ATOM 2033 O O . VAL A 1 293 ? -10.116 -13.907 22.637 1.00 96.69 293 VAL A O 1
ATOM 2036 N N . THR A 1 294 ? -10.519 -12.291 24.139 1.00 95.50 294 THR A N 1
ATOM 2037 C CA . THR A 1 294 ? -11.974 -12.443 24.176 1.00 95.50 294 THR A CA 1
ATOM 2038 C C . THR A 1 294 ? -12.590 -11.304 23.366 1.00 95.50 294 THR A C 1
ATOM 2040 O O . THR A 1 294 ? -12.291 -10.142 23.665 1.00 95.50 294 THR A O 1
ATOM 2043 N N . PRO A 1 295 ? -13.423 -11.581 22.345 1.00 94.38 295 PRO A N 1
ATOM 2044 C CA . PRO A 1 295 ? -14.074 -10.525 21.579 1.00 94.38 295 PRO A CA 1
ATOM 2045 C C . PRO A 1 295 ? -14.965 -9.687 22.496 1.00 94.38 295 PRO A C 1
ATOM 2047 O O . PRO A 1 295 ? -15.554 -10.198 23.453 1.00 94.38 295 PRO A O 1
ATOM 2050 N N . TYR A 1 296 ? -15.092 -8.393 22.204 1.00 91.12 296 TYR A N 1
ATOM 2051 C CA . TYR A 1 296 ? -16.080 -7.583 22.911 1.00 91.12 296 TYR A CA 1
ATOM 2052 C C . TYR A 1 296 ? -17.491 -8.139 22.672 1.00 91.12 296 TYR A C 1
ATOM 2054 O O . TYR A 1 296 ? -17.791 -8.654 21.592 1.00 91.12 296 TYR A O 1
ATOM 2062 N N . ALA A 1 297 ? -18.341 -8.045 23.702 1.00 77.62 297 ALA A N 1
ATOM 2063 C CA . ALA A 1 297 ? -19.706 -8.562 23.669 1.00 77.62 297 ALA A CA 1
ATOM 2064 C C . ALA A 1 297 ? -20.472 -8.089 22.419 1.00 77.62 297 ALA A C 1
ATOM 2066 O O . ALA A 1 297 ? -20.318 -6.949 21.974 1.00 77.62 297 ALA A O 1
ATOM 2067 N N . SER A 1 298 ? -21.295 -8.985 21.873 1.00 63.12 298 SER A N 1
ATOM 2068 C CA . SER A 1 298 ? -22.082 -8.772 20.657 1.00 63.12 298 SER A CA 1
ATOM 2069 C C . SER A 1 298 ? -23.067 -7.601 20.786 1.00 63.12 298 SER A C 1
ATOM 2071 O O . SER A 1 298 ? -23.692 -7.421 21.829 1.00 63.12 298 SER A O 1
ATOM 2073 N N . GLY A 1 299 ? -23.234 -6.836 19.705 1.00 70.06 299 GLY A N 1
ATOM 2074 C CA . GLY A 1 299 ? -24.153 -5.701 19.574 1.00 70.06 299 GLY A CA 1
ATOM 2075 C C . GLY A 1 299 ? -23.864 -4.921 18.285 1.00 70.06 299 GLY A C 1
ATOM 2076 O O . GLY A 1 299 ? -23.014 -5.335 17.499 1.00 70.06 299 GLY A O 1
ATOM 2077 N N . THR A 1 300 ? -24.533 -3.786 18.059 1.00 83.62 300 THR A N 1
ATOM 2078 C CA . THR A 1 300 ? -24.201 -2.901 16.928 1.00 83.62 300 THR A CA 1
ATOM 2079 C C . THR A 1 300 ? -22.829 -2.274 17.169 1.00 83.62 300 THR A C 1
ATOM 2081 O O . THR A 1 300 ? -22.675 -1.429 18.059 1.00 83.62 300 THR A O 1
ATOM 2084 N N . CYS A 1 301 ? -21.830 -2.724 16.412 1.00 88.19 301 CYS A N 1
ATOM 2085 C CA . CYS A 1 301 ? -20.471 -2.199 16.446 1.00 88.19 301 CYS A CA 1
ATOM 2086 C C . CYS A 1 301 ? -20.209 -1.307 15.230 1.00 88.19 301 CYS A C 1
ATOM 2088 O O . CYS A 1 301 ? -20.757 -1.553 14.159 1.00 88.19 301 CYS A O 1
ATOM 2090 N N . HIS A 1 302 ? -19.398 -0.271 15.412 1.00 89.00 302 HIS A N 1
ATOM 2091 C CA . HIS A 1 302 ? -18.981 0.651 14.354 1.00 89.00 302 HIS A CA 1
ATOM 2092 C C . HIS A 1 302 ? -17.673 1.339 14.749 1.00 89.00 302 HIS A C 1
ATOM 2094 O O . HIS A 1 302 ? -17.334 1.406 15.938 1.00 89.00 302 HIS A O 1
ATOM 2100 N N . THR A 1 303 ? -16.960 1.895 13.775 1.00 91.25 303 THR A N 1
ATOM 2101 C CA . THR A 1 303 ? -15.835 2.789 14.038 1.00 91.25 303 THR A CA 1
ATOM 2102 C C . THR A 1 303 ? -16.218 4.249 13.835 1.00 91.25 303 THR A C 1
ATOM 2104 O O . THR A 1 303 ? -16.952 4.637 12.927 1.00 91.25 303 THR A O 1
ATOM 2107 N N . GLN A 1 304 ? -15.710 5.090 14.727 1.00 89.94 304 GLN A N 1
ATOM 2108 C CA . GLN A 1 304 ? -15.771 6.535 14.591 1.00 89.94 304 GLN A CA 1
ATOM 2109 C C . GLN A 1 304 ? -14.391 7.034 14.182 1.00 89.94 304 GLN A C 1
ATOM 2111 O O . GLN A 1 304 ? -13.407 6.760 14.868 1.00 89.94 304 GLN A O 1
ATOM 2116 N N . ARG A 1 305 ? -14.318 7.777 13.080 1.00 89.75 305 ARG A N 1
ATOM 2117 C CA . ARG A 1 305 ? -13.085 8.349 12.538 1.00 89.75 305 ARG A CA 1
ATOM 2118 C C . ARG A 1 305 ? -12.965 9.822 12.917 1.00 89.75 305 ARG A C 1
ATOM 2120 O O . ARG A 1 305 ? -13.915 10.585 12.756 1.00 89.75 305 ARG A O 1
ATOM 2127 N N . ILE A 1 306 ? -11.776 10.223 13.352 1.00 88.56 306 ILE A N 1
ATOM 2128 C CA . ILE A 1 306 ? -11.396 11.595 13.704 1.00 88.56 306 ILE A CA 1
ATOM 2129 C C . ILE A 1 306 ? -10.144 11.963 12.908 1.00 88.56 306 ILE A C 1
ATOM 2131 O O . ILE A 1 306 ? -9.128 11.267 12.981 1.00 88.56 306 ILE A O 1
ATOM 2135 N N . PHE A 1 307 ? -10.211 13.050 12.142 1.00 89.12 307 PHE A N 1
ATOM 2136 C CA . PHE A 1 307 ? -9.065 13.585 11.404 1.00 89.12 307 PHE A CA 1
ATOM 2137 C C . PHE A 1 307 ? -8.035 14.193 12.360 1.00 89.12 307 PHE A C 1
ATOM 2139 O O . PHE A 1 307 ? -8.403 14.939 13.265 1.00 89.12 307 PHE A O 1
ATOM 2146 N N . LEU A 1 308 ? -6.752 13.881 12.156 1.00 88.75 308 LEU A N 1
ATOM 2147 C CA . LEU A 1 308 ? -5.655 14.446 12.946 1.00 88.75 308 LEU A CA 1
ATOM 2148 C C . LEU A 1 308 ? -4.791 15.392 12.111 1.00 88.75 308 LEU A C 1
ATOM 2150 O O . LEU A 1 308 ? -4.532 16.518 12.531 1.00 88.75 308 LEU A O 1
ATOM 2154 N N . SER A 1 309 ? -4.326 14.944 10.945 1.00 90.62 309 SER A N 1
ATOM 2155 C CA . SER A 1 309 ? -3.455 15.736 10.073 1.00 90.62 309 SER A CA 1
ATOM 2156 C C . SER A 1 309 ? -3.428 15.180 8.651 1.00 90.62 309 SER A C 1
ATOM 2158 O O . SER A 1 309 ? -3.771 14.020 8.424 1.00 90.62 309 SER A O 1
ATOM 2160 N N . SER A 1 310 ? -2.985 15.995 7.692 1.00 92.81 310 SER A N 1
ATOM 2161 C CA . SER A 1 310 ? -2.669 15.551 6.334 1.00 92.81 310 SER A CA 1
ATOM 2162 C C . SER A 1 310 ? -1.309 16.079 5.873 1.00 92.81 310 SER A C 1
ATOM 2164 O O . SER A 1 310 ? -0.815 17.096 6.370 1.00 92.81 310 SER A O 1
ATOM 2166 N N . ARG A 1 311 ? -0.666 15.366 4.944 1.00 93.31 311 ARG A N 1
ATOM 2167 C CA . ARG A 1 311 ? 0.626 15.733 4.352 1.00 93.31 311 ARG A CA 1
ATOM 2168 C C . ARG A 1 311 ? 0.708 15.224 2.918 1.00 93.31 311 ARG A C 1
ATOM 2170 O O . ARG A 1 311 ? 0.330 14.094 2.639 1.00 93.31 311 ARG A O 1
ATOM 2177 N N . ILE A 1 312 ? 1.242 16.043 2.017 1.00 94.31 312 ILE A N 1
ATOM 2178 C CA . ILE A 1 312 ? 1.579 15.602 0.659 1.00 94.31 312 ILE A CA 1
ATOM 2179 C C . ILE A 1 312 ? 2.989 15.013 0.683 1.00 94.31 312 ILE A C 1
ATOM 2181 O O . ILE A 1 312 ? 3.927 15.685 1.117 1.00 94.31 312 ILE A O 1
ATOM 2185 N N . ALA A 1 313 ? 3.144 13.782 0.203 1.00 94.06 313 ALA A N 1
ATOM 2186 C CA . ALA A 1 313 ? 4.431 13.109 0.091 1.00 94.06 313 ALA A CA 1
ATOM 2187 C C . ALA A 1 313 ? 4.612 12.502 -1.307 1.00 94.06 313 ALA A C 1
ATOM 2189 O O . ALA A 1 313 ? 3.665 12.029 -1.939 1.00 94.06 313 ALA A O 1
ATOM 2190 N N . TYR A 1 314 ? 5.848 12.535 -1.806 1.00 93.06 314 TYR A N 1
ATOM 2191 C CA . TYR A 1 314 ? 6.180 11.965 -3.108 1.00 93.06 314 TYR A CA 1
ATOM 2192 C C . TYR A 1 314 ? 6.360 10.457 -2.971 1.00 93.06 314 TYR A C 1
ATOM 2194 O O . TYR A 1 314 ? 7.211 9.997 -2.215 1.00 93.06 314 TYR A O 1
ATOM 2202 N N . THR A 1 315 ? 5.542 9.716 -3.706 1.00 92.75 315 THR A N 1
ATOM 2203 C CA . THR A 1 315 ? 5.410 8.264 -3.611 1.00 92.75 315 THR A CA 1
ATOM 2204 C C . THR A 1 315 ? 5.944 7.626 -4.871 1.00 92.75 315 THR A C 1
ATOM 2206 O O . THR A 1 315 ? 5.572 8.032 -5.969 1.00 92.75 315 THR A O 1
ATOM 2209 N N . THR A 1 316 ? 6.813 6.636 -4.717 1.00 91.62 316 THR A N 1
ATOM 2210 C CA . THR A 1 316 ? 7.364 5.864 -5.830 1.00 91.62 316 THR A CA 1
ATOM 2211 C C . THR A 1 316 ? 6.277 5.011 -6.470 1.00 91.62 316 THR A C 1
ATOM 2213 O O . THR A 1 316 ? 5.671 4.181 -5.798 1.00 91.62 316 THR A O 1
ATOM 2216 N N . VAL A 1 317 ? 6.053 5.221 -7.766 1.00 89.44 317 VAL A N 1
ATOM 2217 C CA . VAL A 1 317 ? 5.000 4.546 -8.548 1.00 89.44 317 VAL A CA 1
ATOM 2218 C C . VAL A 1 317 ? 5.531 3.849 -9.795 1.00 89.44 317 VAL A C 1
ATOM 2220 O O . VAL A 1 317 ? 4.800 3.115 -10.454 1.00 89.44 317 VAL A O 1
ATOM 2223 N N . ALA A 1 318 ? 6.796 4.068 -10.143 1.00 89.75 318 ALA A N 1
ATOM 2224 C CA . ALA A 1 318 ? 7.435 3.404 -11.266 1.00 89.75 318 ALA A CA 1
ATOM 2225 C C . ALA A 1 318 ? 8.959 3.400 -11.113 1.00 89.75 318 ALA A C 1
ATOM 2227 O O . ALA A 1 318 ? 9.535 4.164 -10.338 1.00 89.75 318 ALA A O 1
ATOM 2228 N N . GLU A 1 319 ? 9.616 2.537 -11.878 1.00 89.62 319 GLU A N 1
ATOM 2229 C CA . GLU A 1 319 ? 11.067 2.414 -11.982 1.00 89.62 319 GLU A CA 1
ATOM 2230 C C . GLU A 1 319 ? 11.385 2.104 -13.449 1.00 89.62 319 GLU A C 1
ATOM 2232 O O . GLU A 1 319 ? 10.665 1.330 -14.076 1.00 89.62 319 GLU A O 1
ATOM 2237 N N . GLY A 1 320 ? 12.401 2.745 -14.021 1.00 91.12 320 GLY A N 1
ATOM 2238 C CA . GLY A 1 320 ? 12.809 2.541 -15.412 1.00 91.12 320 GLY A CA 1
ATOM 2239 C C . GLY A 1 320 ? 14.310 2.320 -15.503 1.00 91.12 320 GLY A C 1
ATOM 2240 O O . GLY A 1 320 ? 15.059 2.872 -14.698 1.00 91.12 320 GLY A O 1
ATOM 2241 N N . HIS A 1 321 ? 14.717 1.501 -16.474 1.00 92.25 321 HIS A N 1
ATOM 2242 C CA . HIS A 1 321 ? 16.054 0.921 -16.593 1.00 92.25 321 HIS A CA 1
ATOM 2243 C C . HIS A 1 321 ? 16.558 1.009 -18.030 1.00 92.25 321 HIS A C 1
ATOM 2245 O O . HIS A 1 321 ? 15.814 0.731 -18.973 1.00 92.25 321 HIS A O 1
ATOM 2251 N N . ALA A 1 322 ? 17.818 1.400 -18.181 1.00 89.69 322 ALA A N 1
ATOM 2252 C CA . ALA A 1 322 ? 18.504 1.548 -19.450 1.00 89.69 322 ALA A CA 1
ATOM 2253 C C . ALA A 1 322 ? 20.014 1.374 -19.257 1.00 89.69 322 ALA A C 1
ATOM 2255 O O . ALA A 1 322 ? 20.698 2.252 -18.726 1.00 89.69 322 ALA A O 1
ATOM 2256 N N . PHE A 1 323 ? 20.555 0.259 -19.739 1.00 85.50 323 PHE A N 1
ATOM 2257 C CA . PHE A 1 323 ? 21.989 -0.012 -19.759 1.00 85.50 323 PHE A CA 1
ATOM 2258 C C . PHE A 1 323 ? 22.548 -0.002 -21.192 1.00 85.50 323 PHE A C 1
ATOM 2260 O O . PHE A 1 323 ? 21.866 -0.374 -22.148 1.00 85.50 323 PHE A O 1
ATOM 2267 N N . TRP A 1 324 ? 23.808 0.418 -21.332 1.00 82.94 324 TRP A N 1
ATOM 2268 C CA . TRP A 1 324 ? 24.579 0.419 -22.582 1.00 82.94 324 TRP A CA 1
ATOM 2269 C C . TRP A 1 324 ? 24.027 1.284 -23.722 1.00 82.94 324 TRP A C 1
ATOM 2271 O O . TRP A 1 324 ? 24.330 2.466 -23.752 1.00 82.94 324 TRP A O 1
ATOM 2281 N N . ASP A 1 325 ? 23.296 0.724 -24.684 1.00 82.56 325 ASP A N 1
ATOM 2282 C CA . ASP A 1 325 ? 22.709 1.448 -25.824 1.00 82.56 325 ASP A CA 1
ATOM 2283 C C . ASP A 1 325 ? 21.187 1.298 -25.773 1.00 82.56 325 ASP A C 1
ATOM 2285 O O . ASP A 1 325 ? 20.546 0.758 -26.665 1.00 82.56 325 ASP A O 1
ATOM 2289 N N . THR A 1 326 ? 20.604 1.685 -24.642 1.00 89.19 326 THR A N 1
ATOM 2290 C CA . THR A 1 326 ? 19.156 1.651 -24.433 1.00 89.19 326 THR A CA 1
ATOM 2291 C C . THR A 1 326 ? 18.669 2.937 -23.781 1.00 89.19 326 THR A C 1
ATOM 2293 O O . THR A 1 326 ? 19.447 3.698 -23.198 1.00 89.19 326 THR A O 1
ATOM 2296 N N . TYR A 1 327 ? 17.362 3.167 -23.883 1.00 92.62 327 TYR A N 1
ATOM 2297 C CA . TYR A 1 327 ? 16.679 4.326 -23.324 1.00 92.62 327 TYR A CA 1
ATOM 2298 C C . TYR A 1 327 ? 15.419 3.902 -22.570 1.00 92.62 327 TYR A C 1
ATOM 2300 O O . TYR A 1 327 ? 14.600 3.145 -23.096 1.00 92.62 327 TYR A O 1
ATOM 2308 N N . ALA A 1 328 ? 15.244 4.431 -21.363 1.00 92.81 328 ALA A N 1
ATOM 2309 C CA . ALA A 1 328 ? 14.103 4.178 -20.498 1.00 92.81 328 ALA A CA 1
ATOM 2310 C C . ALA A 1 328 ? 13.018 5.245 -20.686 1.00 92.81 328 ALA A C 1
ATOM 2312 O O . ALA A 1 328 ? 13.299 6.446 -20.737 1.00 92.81 328 ALA A O 1
ATOM 2313 N N . THR A 1 329 ? 11.766 4.803 -20.710 1.00 91.38 329 THR A N 1
ATOM 2314 C CA . THR A 1 329 ? 10.577 5.652 -20.619 1.00 91.38 329 THR A CA 1
ATOM 2315 C C . THR A 1 329 ? 9.664 5.098 -19.535 1.00 91.38 329 THR A C 1
ATOM 2317 O O . THR A 1 329 ? 9.448 3.890 -19.454 1.00 91.38 329 THR A O 1
ATOM 2320 N N . VAL A 1 330 ? 9.123 5.992 -18.720 1.00 90.44 330 VAL A N 1
ATOM 2321 C CA . VAL A 1 330 ? 8.073 5.710 -17.747 1.00 90.44 330 VAL A CA 1
ATOM 2322 C C . VAL A 1 330 ? 6.956 6.702 -17.996 1.00 90.44 330 VAL A C 1
ATOM 2324 O O . VAL A 1 330 ? 7.213 7.905 -17.978 1.00 90.44 330 VAL A O 1
ATOM 2327 N N . ASP A 1 331 ? 5.742 6.193 -18.168 1.00 86.88 331 ASP A N 1
ATOM 2328 C CA . ASP A 1 331 ? 4.531 7.005 -18.226 1.00 86.88 331 ASP A CA 1
ATOM 2329 C C . ASP A 1 331 ? 3.608 6.598 -17.073 1.00 86.88 331 ASP A C 1
ATOM 2331 O O . ASP A 1 331 ? 3.351 5.410 -16.857 1.00 86.88 331 ASP A O 1
ATOM 2335 N N . TYR A 1 332 ? 3.159 7.596 -16.314 1.00 83.75 332 TYR A N 1
ATOM 2336 C CA . TYR A 1 332 ? 2.172 7.481 -15.250 1.00 83.75 332 TYR A CA 1
ATOM 2337 C C . TYR A 1 332 ? 1.060 8.487 -15.558 1.00 83.75 332 TYR A C 1
ATOM 2339 O O . TYR A 1 332 ? 1.193 9.687 -15.300 1.00 83.75 332 TYR A O 1
ATOM 2347 N N . ASP A 1 333 ? 0.030 8.011 -16.247 1.00 77.00 333 ASP A N 1
ATOM 2348 C CA . ASP A 1 333 ? -0.939 8.865 -16.927 1.00 77.00 333 ASP A CA 1
ATOM 2349 C C . ASP A 1 333 ? -2.069 9.380 -16.006 1.00 77.00 333 ASP A C 1
ATOM 2351 O O . ASP A 1 333 ? -1.970 9.369 -14.780 1.00 77.00 333 ASP A O 1
ATOM 2355 N N . ASN A 1 334 ? -3.144 9.895 -16.605 1.00 66.75 334 ASN A N 1
ATOM 2356 C CA . ASN A 1 334 ? -4.248 10.595 -15.953 1.00 66.75 334 ASN A CA 1
ATOM 2357 C C . ASN A 1 334 ? -5.111 9.758 -15.004 1.00 66.75 334 ASN A C 1
ATOM 2359 O O . ASN A 1 334 ? -5.995 10.312 -14.358 1.00 66.75 334 ASN A O 1
ATOM 2363 N N . LYS A 1 335 ? -4.897 8.452 -14.900 1.00 71.94 335 LYS A N 1
ATOM 2364 C CA . LYS A 1 335 ? -5.544 7.603 -13.899 1.00 71.94 335 LYS A CA 1
ATOM 2365 C C . LYS A 1 335 ? -4.513 7.288 -12.837 1.00 71.94 335 LYS A C 1
ATOM 2367 O O . LYS A 1 335 ? -3.344 7.169 -13.135 1.00 71.94 335 LYS A O 1
ATOM 2372 N N . LEU A 1 336 ? -4.917 7.165 -11.588 1.00 74.50 336 LEU A N 1
ATOM 2373 C CA . LEU A 1 336 ? -4.093 6.495 -10.597 1.00 74.50 336 LEU A CA 1
ATOM 2374 C C . LEU A 1 336 ? -4.336 4.993 -10.734 1.00 74.50 336 LEU A C 1
ATOM 2376 O O . LEU A 1 336 ? -5.432 4.565 -11.085 1.00 74.50 336 LEU A O 1
ATOM 2380 N N . SER A 1 337 ? -3.314 4.189 -10.487 1.00 80.88 337 SER A N 1
ATOM 2381 C CA . SER A 1 337 ? -3.432 2.726 -10.447 1.00 80.88 337 SER A CA 1
ATOM 2382 C C . SER A 1 337 ? -2.561 2.131 -9.340 1.00 80.88 337 SER A C 1
ATOM 2384 O O . SER A 1 337 ? -2.095 0.990 -9.414 1.00 80.88 337 SER A O 1
ATOM 2386 N N . THR A 1 338 ? -2.317 2.929 -8.300 1.00 86.25 338 THR A N 1
ATOM 2387 C CA . THR A 1 338 ? -1.347 2.623 -7.249 1.00 86.25 338 THR A CA 1
ATOM 2388 C C . THR A 1 338 ? -2.054 2.067 -6.022 1.00 86.25 338 THR A C 1
ATOM 2390 O O . THR A 1 338 ? -2.933 2.710 -5.460 1.00 86.25 338 THR A O 1
ATOM 2393 N N . ALA A 1 339 ? -1.626 0.900 -5.552 1.00 88.94 339 ALA A N 1
ATOM 2394 C CA . ALA A 1 339 ? -1.943 0.411 -4.219 1.00 88.94 339 ALA A CA 1
ATOM 2395 C C . ALA A 1 339 ? -0.853 0.854 -3.235 1.00 88.94 339 ALA A C 1
ATOM 2397 O O . ALA A 1 339 ? 0.330 0.606 -3.482 1.00 88.94 339 ALA A O 1
ATOM 2398 N N . VAL A 1 340 ? -1.245 1.483 -2.127 1.00 90.75 340 VAL A N 1
ATOM 2399 C CA . VAL A 1 340 ? -0.336 2.000 -1.090 1.00 90.75 340 VAL A CA 1
ATOM 2400 C C . VAL A 1 340 ? -0.664 1.367 0.252 1.00 90.75 340 VAL A C 1
ATOM 2402 O O . VAL A 1 340 ? -1.832 1.161 0.578 1.00 90.75 340 VAL A O 1
ATOM 2405 N N . ASP A 1 341 ? 0.363 1.051 1.035 1.00 91.44 341 ASP A N 1
ATOM 2406 C CA . ASP A 1 341 ? 0.183 0.481 2.366 1.00 91.44 341 ASP A CA 1
ATOM 2407 C C . ASP A 1 341 ? -0.565 1.404 3.321 1.00 91.44 341 ASP A C 1
ATOM 2409 O O . ASP A 1 341 ? -0.347 2.614 3.343 1.00 91.44 341 ASP A O 1
ATOM 2413 N N . VAL A 1 342 ? -1.397 0.803 4.171 1.00 92.38 342 VAL A N 1
ATOM 2414 C CA . VAL A 1 342 ? -1.988 1.478 5.327 1.00 92.38 342 VAL A CA 1
ATOM 2415 C C . VAL A 1 342 ? -1.131 1.182 6.546 1.00 92.38 342 VAL A C 1
ATOM 2417 O O . VAL A 1 342 ? -0.932 0.019 6.900 1.00 92.38 342 VAL A O 1
ATOM 2420 N N . ALA A 1 343 ? -0.644 2.224 7.213 1.00 93.31 343 ALA A N 1
ATOM 2421 C CA . ALA A 1 343 ? 0.026 2.086 8.503 1.00 93.31 343 ALA A CA 1
ATOM 2422 C C . ALA A 1 343 ? -0.993 2.155 9.638 1.00 93.31 343 ALA A C 1
ATOM 2424 O O . ALA A 1 343 ? -1.895 2.990 9.600 1.00 93.31 343 ALA A O 1
ATOM 2425 N N . VAL A 1 344 ? -0.828 1.325 10.666 1.00 94.19 344 VAL A N 1
ATOM 2426 C CA . VAL A 1 344 ? -1.684 1.292 11.858 1.00 94.19 344 VAL A CA 1
ATOM 2427 C C . VAL A 1 344 ? -0.856 1.341 13.137 1.00 94.19 344 VAL A C 1
ATOM 2429 O O . VAL A 1 344 ? 0.251 0.805 13.173 1.00 94.19 344 VAL A O 1
ATOM 2432 N N . SER A 1 345 ? -1.400 1.963 14.185 1.00 93.19 345 SER A N 1
ATOM 2433 C CA . SER A 1 345 ? -0.774 2.025 15.513 1.00 93.19 345 SER A CA 1
ATOM 2434 C C . SER A 1 345 ? -1.808 2.030 16.637 1.00 93.19 345 SER A C 1
ATOM 2436 O O . SER A 1 345 ? -2.880 2.619 16.504 1.00 93.19 345 SER A O 1
ATOM 2438 N N . GLY A 1 346 ? -1.463 1.410 17.765 1.00 88.56 346 GLY A N 1
ATOM 2439 C CA . GLY A 1 346 ? -2.215 1.479 19.017 1.00 88.56 346 GLY A CA 1
ATOM 2440 C C . GLY A 1 346 ? -1.770 2.589 19.974 1.00 88.56 346 GLY A C 1
ATOM 2441 O O . GLY A 1 346 ? -2.364 2.704 21.037 1.00 88.56 346 GLY A O 1
ATOM 2442 N N . GLY A 1 347 ? -0.760 3.406 19.641 1.00 73.69 347 GLY A N 1
ATOM 2443 C CA . GLY A 1 347 ? -0.284 4.489 20.523 1.00 73.69 347 GLY A CA 1
ATOM 2444 C C . GLY A 1 347 ? 1.226 4.602 20.706 1.00 73.69 347 GLY A C 1
ATOM 2445 O O . GLY A 1 347 ? 1.675 5.088 21.740 1.00 73.69 347 GLY A O 1
ATOM 2446 N N . GLY A 1 348 ? 1.993 4.168 19.711 1.00 75.38 348 GLY A N 1
ATOM 2447 C CA . GLY A 1 348 ? 3.450 4.234 19.699 1.00 75.38 348 GLY A CA 1
ATOM 2448 C C . GLY A 1 348 ? 3.937 3.818 18.323 1.00 75.38 348 GLY A C 1
ATOM 2449 O O . GLY A 1 348 ? 3.826 4.581 17.368 1.00 75.38 348 GLY A O 1
ATOM 2450 N N . ASP A 1 349 ? 4.381 2.574 18.204 1.00 88.56 349 ASP A N 1
ATOM 2451 C CA . ASP A 1 349 ? 4.934 2.053 16.960 1.00 88.56 349 ASP A CA 1
ATOM 2452 C C . ASP A 1 349 ? 3.873 1.725 15.910 1.00 88.56 349 ASP A C 1
ATOM 2454 O O . ASP A 1 349 ? 2.698 1.468 16.197 1.00 88.56 349 ASP A O 1
ATOM 2458 N N . TRP A 1 350 ? 4.323 1.738 14.664 1.00 91.62 350 TRP A N 1
ATOM 2459 C CA . TRP A 1 350 ? 3.527 1.616 13.460 1.00 91.62 350 TRP A CA 1
ATOM 2460 C C . TRP A 1 350 ? 3.862 0.343 12.711 1.00 91.62 350 TRP A C 1
ATOM 2462 O O . TRP A 1 350 ? 5.022 -0.048 12.600 1.00 91.62 350 TRP A O 1
ATOM 2472 N N . LYS A 1 351 ? 2.841 -0.268 12.120 1.00 89.50 351 LYS A N 1
ATOM 2473 C CA . LYS A 1 351 ? 2.986 -1.427 11.242 1.00 89.50 351 LYS A CA 1
ATOM 2474 C C . LYS A 1 351 ? 2.110 -1.277 10.007 1.00 89.50 351 LYS A C 1
ATOM 2476 O O . LYS A 1 351 ? 1.013 -0.734 10.085 1.00 89.50 351 LYS A O 1
ATOM 2481 N N . ALA A 1 352 ? 2.568 -1.801 8.873 1.00 85.88 352 ALA A N 1
ATOM 2482 C CA . ALA A 1 352 ? 1.741 -1.919 7.675 1.00 85.88 352 ALA A CA 1
ATOM 2483 C C . ALA A 1 352 ? 0.662 -3.013 7.843 1.00 85.88 352 ALA A C 1
ATOM 2485 O O . ALA A 1 352 ? 0.940 -4.117 8.315 1.00 85.88 352 ALA A O 1
ATOM 2486 N N . SER A 1 353 ? -0.569 -2.711 7.438 1.00 82.81 353 SER A N 1
ATOM 2487 C CA . SER A 1 353 ? -1.795 -3.480 7.704 1.00 82.81 353 SER A CA 1
ATOM 2488 C C . SER A 1 353 ? -2.560 -3.761 6.399 1.00 82.81 353 SER A C 1
ATOM 2490 O O . SER A 1 353 ? -3.777 -3.649 6.320 1.00 82.81 353 SER A O 1
ATOM 2492 N N . GLY A 1 354 ? -1.820 -4.122 5.348 1.00 83.56 354 GLY A N 1
ATOM 2493 C CA . GLY A 1 354 ? -2.346 -4.277 3.987 1.00 83.56 354 GLY A CA 1
ATOM 2494 C C . GLY A 1 354 ? -2.231 -2.986 3.177 1.00 83.56 354 GLY A C 1
ATOM 2495 O O . GLY A 1 354 ? -1.516 -2.064 3.579 1.00 83.56 354 GLY A O 1
ATOM 2496 N N . SER A 1 355 ? -2.915 -2.928 2.034 1.00 86.06 355 SER A N 1
ATOM 2497 C CA . SER A 1 355 ? -2.848 -1.797 1.101 1.00 86.06 355 SER A CA 1
ATOM 2498 C C . SER A 1 355 ? -4.241 -1.369 0.638 1.00 86.06 355 SER A C 1
ATOM 2500 O O . SER A 1 355 ? -5.137 -2.199 0.506 1.00 86.06 355 SER A O 1
ATOM 2502 N N . VAL A 1 356 ? -4.399 -0.080 0.348 1.00 85.81 356 VAL A N 1
ATOM 2503 C CA . VAL A 1 356 ? -5.586 0.499 -0.298 1.00 85.81 356 VAL A CA 1
ATOM 2504 C C . VAL A 1 356 ? -5.258 0.885 -1.735 1.00 85.81 356 VAL A C 1
ATOM 2506 O O . VAL A 1 356 ? -4.138 1.307 -2.024 1.00 85.81 356 VAL A O 1
ATOM 2509 N N . SER A 1 357 ? -6.223 0.728 -2.636 1.00 86.62 357 SER A N 1
ATOM 2510 C CA . SER A 1 357 ? -6.122 1.124 -4.038 1.00 86.62 357 SER A CA 1
ATOM 2511 C C . SER A 1 357 ? -6.480 2.595 -4.219 1.00 86.62 357 SER A C 1
ATOM 2513 O O . SER A 1 357 ? -7.537 3.041 -3.770 1.00 86.62 357 SER A O 1
ATOM 2515 N N . LEU A 1 358 ? -5.626 3.310 -4.950 1.00 83.94 358 LEU A N 1
ATOM 2516 C CA . LEU A 1 358 ? -5.857 4.650 -5.470 1.00 83.94 358 LEU A CA 1
ATOM 2517 C C . LEU A 1 358 ? -6.037 4.573 -6.979 1.00 83.94 358 LEU A C 1
ATOM 2519 O O . LEU A 1 358 ? -5.071 4.397 -7.724 1.00 83.94 358 LEU A O 1
ATOM 2523 N N . ALA A 1 359 ? -7.282 4.723 -7.405 1.00 72.69 359 ALA A N 1
ATOM 2524 C CA . ALA A 1 359 ? -7.717 4.515 -8.771 1.00 72.69 359 ALA A CA 1
ATOM 2525 C C . ALA A 1 359 ? -8.675 5.590 -9.260 1.00 72.69 359 ALA A C 1
ATOM 2527 O O . ALA A 1 359 ? -9.737 5.324 -9.816 1.00 72.69 359 ALA A O 1
ATOM 2528 N N . SER A 1 360 ? -8.303 6.836 -9.007 1.00 68.44 360 SER A N 1
ATOM 2529 C CA . SER A 1 360 ? -9.058 8.002 -9.436 1.00 68.44 360 SER A CA 1
ATOM 2530 C C . SER A 1 360 ? -8.425 8.648 -10.662 1.00 68.44 360 SER A C 1
ATOM 2532 O O . SER A 1 360 ? -7.232 8.508 -10.924 1.00 68.44 360 SER A O 1
ATOM 2534 N N . ASN A 1 361 ? -9.231 9.373 -11.433 1.00 65.19 361 ASN A N 1
ATOM 2535 C CA . ASN A 1 361 ? -8.727 10.209 -12.515 1.00 65.19 361 ASN A CA 1
ATOM 2536 C C . ASN A 1 361 ? -8.014 11.432 -11.904 1.00 65.19 361 ASN A C 1
ATOM 2538 O O . ASN A 1 361 ? -8.663 12.308 -11.334 1.00 65.19 361 ASN A O 1
ATOM 2542 N N . SER A 1 362 ? -6.686 11.483 -12.003 1.00 68.19 362 SER A N 1
ATOM 2543 C CA . SER A 1 362 ? -5.874 12.655 -11.660 1.00 68.19 362 SER A CA 1
ATOM 2544 C C . SER A 1 362 ? -6.033 13.781 -12.692 1.00 68.19 362 SER A C 1
ATOM 2546 O O . SER A 1 362 ? -5.727 14.937 -12.398 1.00 68.19 362 SER A O 1
ATOM 2548 N N . GLY A 1 363 ? -6.500 13.452 -13.905 1.00 67.12 363 GLY A N 1
ATOM 2549 C CA . GLY A 1 363 ? -6.625 14.366 -15.038 1.00 67.12 363 GLY A CA 1
ATOM 2550 C C . GLY A 1 363 ? -5.282 14.800 -15.631 1.00 67.12 363 GLY A C 1
ATOM 2551 O O . GLY A 1 363 ? -5.256 15.713 -16.455 1.00 67.12 363 GLY A O 1
ATOM 2552 N N . GLN A 1 364 ? -4.168 14.201 -15.192 1.00 73.50 364 GLN A N 1
ATOM 2553 C CA . GLN A 1 364 ? -2.810 14.667 -15.476 1.00 73.50 364 GLN A CA 1
ATOM 2554 C C . GLN A 1 364 ? -1.864 13.494 -15.733 1.00 73.50 364 GLN A C 1
ATOM 2556 O O . GLN A 1 364 ? -1.821 12.554 -14.950 1.00 73.50 364 GLN A O 1
ATOM 2561 N N . SER A 1 365 ? -1.073 13.593 -16.800 1.00 83.12 365 SER A N 1
ATOM 2562 C CA . SER A 1 365 ? -0.050 12.611 -17.162 1.00 83.12 365 SER A CA 1
ATOM 2563 C C . SER A 1 365 ? 1.328 13.101 -16.749 1.00 83.12 365 SER A C 1
ATOM 2565 O O . SER A 1 365 ? 1.649 14.277 -16.950 1.00 83.12 365 SER A O 1
ATOM 2567 N N . THR A 1 366 ? 2.157 12.226 -16.187 1.00 88.00 366 THR A N 1
ATOM 2568 C CA . THR A 1 366 ? 3.509 12.588 -15.771 1.00 88.00 366 THR A CA 1
ATOM 2569 C C . THR A 1 366 ? 4.478 11.413 -15.894 1.00 88.00 366 THR A C 1
ATOM 2571 O O . THR A 1 366 ? 4.111 10.251 -15.756 1.00 88.00 366 THR A O 1
ATOM 2574 N N . GLY A 1 367 ? 5.744 11.693 -16.182 1.00 89.50 367 GLY A N 1
ATOM 2575 C CA . GLY A 1 367 ? 6.717 10.641 -16.446 1.00 89.50 367 GLY A CA 1
ATOM 2576 C C . GLY A 1 367 ? 8.053 11.179 -16.928 1.00 89.50 367 GLY A C 1
ATOM 2577 O O . GLY A 1 367 ? 8.373 12.358 -16.752 1.00 89.50 367 GLY A O 1
ATOM 2578 N N . TYR A 1 368 ? 8.835 10.310 -17.557 1.00 88.94 368 TYR A N 1
ATOM 2579 C CA . TYR A 1 368 ? 10.032 10.688 -18.297 1.00 88.94 368 TYR A CA 1
ATOM 2580 C C . TYR A 1 368 ? 10.169 9.835 -19.548 1.00 88.94 368 TYR A C 1
ATOM 2582 O O . TYR A 1 368 ? 9.768 8.677 -19.581 1.00 88.94 368 TYR A O 1
ATOM 2590 N N . THR A 1 369 ? 10.782 10.399 -20.585 1.00 91.19 369 THR A N 1
ATOM 2591 C CA . THR A 1 369 ? 10.935 9.730 -21.877 1.00 91.19 369 THR A CA 1
ATOM 2592 C C . THR A 1 369 ? 12.395 9.677 -22.303 1.00 91.19 369 THR A C 1
ATOM 2594 O O . THR A 1 369 ? 13.133 10.649 -22.130 1.00 91.19 369 THR A O 1
ATOM 2597 N N . ASN A 1 370 ? 12.773 8.538 -22.888 1.00 88.75 370 ASN A N 1
ATOM 2598 C CA . ASN A 1 370 ? 14.041 8.274 -23.562 1.00 88.75 370 ASN A CA 1
ATOM 2599 C C . ASN A 1 370 ? 15.285 8.683 -22.752 1.00 88.75 370 ASN A C 1
ATOM 2601 O O . ASN A 1 370 ? 16.222 9.270 -23.288 1.00 88.75 370 ASN A O 1
ATOM 2605 N N . GLN A 1 371 ? 15.295 8.379 -21.454 1.00 89.88 371 GLN A N 1
ATOM 2606 C CA . GLN A 1 371 ? 16.445 8.619 -20.588 1.00 89.88 371 GLN A CA 1
ATOM 2607 C C . GLN A 1 371 ? 17.468 7.493 -20.739 1.00 89.88 371 GLN A C 1
ATOM 2609 O O . GLN A 1 371 ? 17.138 6.322 -20.578 1.00 89.88 371 GLN A O 1
ATOM 2614 N N . GLY A 1 372 ? 18.711 7.841 -21.048 1.00 83.50 372 GLY A N 1
ATOM 2615 C CA . GLY A 1 372 ? 19.791 6.891 -21.291 1.00 83.50 372 GLY A CA 1
ATOM 2616 C C . GLY A 1 372 ? 20.879 7.506 -22.174 1.00 83.50 372 GLY A C 1
ATOM 2617 O O . GLY A 1 372 ? 20.717 8.635 -22.646 1.00 83.50 372 GLY A O 1
ATOM 2618 N N . PRO A 1 373 ? 21.983 6.786 -22.415 1.00 82.00 373 PRO A N 1
ATOM 2619 C CA . PRO A 1 373 ? 22.306 5.466 -21.867 1.00 82.00 373 PRO A CA 1
ATOM 2620 C C . PRO A 1 373 ? 22.721 5.483 -20.382 1.00 82.00 373 PRO A C 1
ATOM 2622 O O . PRO A 1 373 ? 22.998 6.542 -19.823 1.00 82.00 373 PRO A O 1
ATOM 2625 N N . TYR A 1 374 ? 22.791 4.303 -19.749 1.00 80.12 374 TYR A N 1
ATOM 2626 C CA . TYR A 1 374 ? 23.204 4.100 -18.343 1.00 80.12 374 TYR A CA 1
ATOM 2627 C C . TYR A 1 374 ? 22.366 4.886 -17.332 1.00 80.12 374 TYR A C 1
ATOM 2629 O O . TYR A 1 374 ? 22.881 5.570 -16.441 1.00 80.12 374 TYR A O 1
ATOM 2637 N N . PHE A 1 375 ? 21.055 4.776 -17.484 1.00 85.62 375 PHE A N 1
ATOM 2638 C CA . PHE A 1 375 ? 20.067 5.428 -16.651 1.00 85.62 375 PHE A CA 1
ATOM 2639 C C . PHE A 1 375 ? 19.199 4.379 -15.974 1.00 85.62 375 PHE A C 1
ATOM 2641 O O . PHE A 1 375 ? 18.619 3.533 -16.642 1.00 85.62 375 PHE A O 1
ATOM 2648 N N . ALA A 1 376 ? 19.046 4.473 -14.658 1.00 86.12 376 ALA A N 1
ATOM 2649 C CA . ALA A 1 376 ? 18.015 3.720 -13.971 1.00 86.12 376 ALA A CA 1
ATOM 2650 C C . ALA A 1 376 ? 17.539 4.480 -12.743 1.00 86.12 376 ALA A C 1
ATOM 2652 O O . ALA A 1 376 ? 18.328 4.764 -11.833 1.00 86.12 376 ALA A O 1
ATOM 2653 N N . ARG A 1 377 ? 16.261 4.860 -12.736 1.00 88.31 377 ARG A N 1
ATOM 2654 C CA . ARG A 1 377 ? 15.679 5.672 -11.665 1.00 88.31 377 ARG A CA 1
ATOM 2655 C C . ARG A 1 377 ? 14.231 5.331 -11.395 1.00 88.31 377 ARG A C 1
ATOM 2657 O O . ARG A 1 377 ? 13.443 5.035 -12.297 1.00 88.31 377 ARG A O 1
ATOM 2664 N N . GLN A 1 378 ? 13.883 5.486 -10.129 1.00 90.75 378 GLN A N 1
ATOM 2665 C CA . GLN A 1 378 ? 12.502 5.527 -9.685 1.00 90.75 378 GLN A CA 1
ATOM 2666 C C . GLN A 1 378 ? 11.820 6.823 -10.127 1.00 90.75 378 GLN A C 1
ATOM 2668 O O . GLN A 1 378 ? 12.464 7.858 -10.317 1.00 90.75 378 GLN A O 1
ATOM 2673 N N . TYR A 1 379 ? 10.501 6.771 -10.256 1.00 91.56 379 TYR A N 1
ATOM 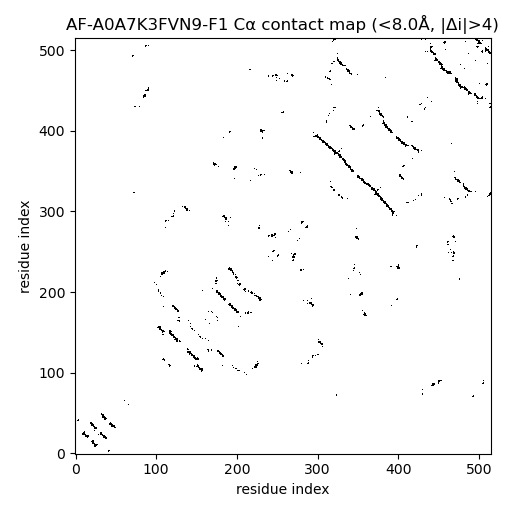2674 C CA . TYR A 1 379 ? 9.647 7.915 -10.519 1.00 91.56 379 TYR A CA 1
ATOM 2675 C C . TYR A 1 379 ? 8.633 8.078 -9.396 1.00 91.56 379 TYR A C 1
ATOM 2677 O O . TYR A 1 379 ? 8.019 7.098 -8.963 1.00 91.56 379 TYR A O 1
ATOM 2685 N N . GLN A 1 380 ? 8.473 9.310 -8.919 1.00 92.69 380 GLN A N 1
ATOM 2686 C CA . GLN A 1 380 ? 7.615 9.617 -7.784 1.00 92.69 380 GLN A CA 1
ATOM 2687 C C . GLN A 1 380 ? 6.546 10.646 -8.133 1.00 92.69 380 GLN A C 1
ATOM 2689 O O . GLN A 1 380 ? 6.836 11.646 -8.793 1.00 92.69 380 GLN A O 1
ATOM 2694 N N . VAL A 1 381 ? 5.344 10.448 -7.597 1.00 92.31 381 VAL A N 1
ATOM 2695 C CA . VAL A 1 381 ? 4.196 11.354 -7.750 1.00 92.31 381 VAL A CA 1
ATOM 2696 C C . VAL A 1 381 ? 3.693 11.852 -6.392 1.00 92.31 381 VAL A C 1
ATOM 2698 O O . VAL A 1 381 ? 3.795 11.123 -5.402 1.00 92.31 381 VAL A O 1
ATOM 2701 N N . PRO A 1 382 ? 3.184 13.091 -6.294 1.00 93.25 382 PRO A N 1
ATOM 2702 C CA . PRO A 1 382 ? 2.693 13.637 -5.037 1.00 93.25 382 PRO A CA 1
ATOM 2703 C C . PRO A 1 382 ? 1.312 13.067 -4.672 1.00 93.25 382 PRO A C 1
ATOM 2705 O O . PRO A 1 382 ? 0.326 13.264 -5.384 1.00 93.25 382 PRO A O 1
ATOM 2708 N N . ILE A 1 383 ? 1.239 12.393 -3.525 1.00 92.25 383 ILE A N 1
ATOM 2709 C CA . ILE A 1 383 ? 0.008 11.834 -2.956 1.00 92.25 383 ILE A CA 1
ATOM 2710 C C . ILE A 1 383 ? -0.255 12.509 -1.607 1.00 92.25 383 ILE A C 1
ATOM 2712 O O . ILE A 1 383 ? 0.661 12.692 -0.804 1.00 92.25 383 ILE A O 1
ATOM 2716 N N . GLU A 1 384 ? -1.497 12.925 -1.370 1.00 92.69 384 GLU A N 1
ATOM 2717 C CA . GLU A 1 384 ? -1.975 13.378 -0.065 1.00 92.69 384 GLU A CA 1
ATOM 2718 C C . GLU A 1 384 ? -2.233 12.164 0.829 1.00 92.69 384 GLU A C 1
ATOM 2720 O O . GLU A 1 384 ? -2.952 11.244 0.448 1.00 92.69 384 GLU A O 1
ATOM 2725 N N . TYR A 1 385 ? -1.642 12.184 2.017 1.00 93.75 385 TYR A N 1
ATOM 2726 C CA . TYR A 1 385 ? -1.832 11.199 3.069 1.00 93.75 385 TYR A CA 1
ATOM 2727 C C . TYR A 1 385 ? -2.518 11.856 4.251 1.00 93.75 385 TYR A C 1
ATOM 2729 O O . TYR A 1 385 ? -2.156 12.974 4.628 1.00 93.75 385 TYR A O 1
ATOM 2737 N N . SER A 1 386 ? -3.434 11.134 4.879 1.00 92.75 386 SER A N 1
ATOM 2738 C CA . SER A 1 386 ? -4.131 11.579 6.079 1.00 92.75 386 SER A CA 1
ATOM 2739 C C . SER A 1 386 ? -3.859 10.635 7.242 1.00 92.75 386 SER A C 1
ATOM 2741 O O . SER A 1 386 ? -3.823 9.412 7.089 1.00 92.75 386 SER A O 1
ATOM 2743 N N . LYS A 1 387 ? -3.668 11.215 8.427 1.00 92.00 387 LYS A N 1
ATOM 2744 C CA . LYS A 1 387 ? -3.562 10.508 9.700 1.00 92.00 387 LYS A CA 1
ATOM 2745 C C . LYS A 1 387 ? -4.877 10.675 10.452 1.00 92.00 387 LYS A C 1
ATOM 2747 O O . LYS A 1 387 ? -5.349 11.794 10.663 1.00 92.00 387 LYS A O 1
ATOM 2752 N N . TYR A 1 388 ? -5.455 9.560 10.879 1.00 91.69 388 TYR A N 1
ATOM 2753 C CA . TYR A 1 388 ? -6.733 9.518 11.587 1.00 91.69 388 TYR A CA 1
ATOM 2754 C C . TYR A 1 388 ? -6.596 8.789 12.918 1.00 91.69 388 TYR A C 1
ATOM 2756 O O . TYR A 1 388 ? -5.835 7.829 13.028 1.00 91.69 388 TYR A O 1
ATOM 2764 N N . LYS A 1 389 ? -7.393 9.203 13.905 1.00 92.88 389 LYS A N 1
ATOM 2765 C CA . LYS A 1 389 ? -7.762 8.382 15.061 1.00 92.88 389 LYS A CA 1
ATOM 2766 C C . LYS A 1 389 ? -9.067 7.659 14.736 1.00 92.88 389 LYS A C 1
ATOM 2768 O O . LYS A 1 389 ? -10.002 8.270 14.226 1.00 92.88 389 LYS A O 1
ATOM 2773 N N . PHE A 1 390 ? -9.137 6.384 15.073 1.00 93.19 390 PHE A N 1
ATOM 2774 C CA . PHE A 1 390 ? -10.350 5.588 15.042 1.00 93.19 390 PHE A CA 1
ATOM 2775 C C . PHE A 1 390 ? -10.677 5.129 16.456 1.00 93.19 390 PHE A C 1
ATOM 2777 O O . PHE A 1 390 ? -9.796 4.653 17.170 1.00 93.19 390 PHE A O 1
ATOM 2784 N N . THR A 1 391 ? -11.942 5.256 16.837 1.00 93.94 391 THR A N 1
ATOM 2785 C CA . THR A 1 391 ? -12.478 4.721 18.088 1.00 93.94 391 THR A CA 1
ATOM 2786 C C . THR A 1 391 ? -13.475 3.624 17.747 1.00 93.94 391 THR A C 1
ATOM 2788 O O . THR A 1 391 ? -14.424 3.860 16.998 1.00 93.94 391 THR A O 1
ATOM 2791 N N . TYR A 1 392 ? -13.269 2.425 18.284 1.00 93.50 392 TYR A N 1
ATOM 2792 C CA . TYR A 1 392 ? -14.170 1.296 18.082 1.00 93.50 392 TYR A CA 1
ATOM 2793 C C . TYR A 1 392 ? -15.266 1.297 19.147 1.00 93.50 392 TYR A C 1
ATOM 2795 O O . TYR A 1 392 ? -14.977 1.262 20.347 1.00 93.50 392 TYR A O 1
ATOM 2803 N N . TYR A 1 393 ? -16.523 1.308 18.713 1.00 91.69 393 TYR A N 1
ATOM 2804 C CA . TYR A 1 393 ? -17.692 1.228 19.581 1.00 91.69 393 TYR A CA 1
ATOM 2805 C C . TYR A 1 393 ? -18.383 -0.118 19.405 1.00 91.69 393 TYR A C 1
ATOM 2807 O O . TYR A 1 393 ? -18.538 -0.599 18.288 1.00 91.69 393 TYR A O 1
ATOM 2815 N N . CYS A 1 394 ? -18.876 -0.684 20.504 1.00 90.00 394 CYS A N 1
ATOM 2816 C CA . CYS A 1 394 ? -19.823 -1.799 20.482 1.00 90.00 394 CYS A CA 1
ATOM 2817 C C . CYS A 1 394 ? -20.887 -1.588 21.551 1.00 90.00 394 CYS A C 1
ATOM 2819 O O . CYS A 1 394 ? -20.560 -1.308 22.708 1.00 90.00 394 CYS A O 1
ATOM 2821 N N . GLY A 1 395 ? -22.157 -1.725 21.161 1.00 86.81 395 GLY A N 1
ATOM 2822 C CA . GLY A 1 395 ? -23.285 -1.519 22.074 1.00 86.81 395 GLY A CA 1
ATOM 2823 C C . GLY A 1 395 ? -23.347 -0.088 22.621 1.00 86.81 395 GLY A C 1
ATOM 2824 O O . GLY A 1 395 ? -23.691 0.109 23.780 1.00 86.81 395 GLY A O 1
ATOM 2825 N N . GLY A 1 396 ? -22.932 0.898 21.817 1.00 85.62 396 GLY A N 1
ATOM 2826 C CA . GLY A 1 396 ? -22.886 2.314 22.205 1.00 85.62 396 GLY A CA 1
ATOM 2827 C C . GLY A 1 396 ? -21.729 2.705 23.135 1.00 85.62 396 GLY A C 1
ATOM 2828 O O . GLY A 1 396 ? -21.628 3.867 23.510 1.00 85.62 396 GLY A O 1
ATOM 2829 N N . ILE A 1 397 ? -20.842 1.771 23.493 1.00 90.44 397 ILE A N 1
ATOM 2830 C CA . ILE A 1 397 ? -19.719 2.016 24.407 1.00 90.44 397 ILE A CA 1
ATOM 2831 C C . ILE A 1 397 ? -18.408 1.978 23.626 1.00 90.44 397 ILE A C 1
ATOM 2833 O O . ILE A 1 397 ? -18.146 1.002 22.916 1.00 90.44 397 ILE A O 1
ATOM 2837 N N . ALA A 1 398 ? -17.574 3.005 23.797 1.00 92.69 398 ALA A N 1
ATOM 2838 C CA . ALA A 1 398 ? -16.224 3.034 23.246 1.00 92.69 398 ALA A CA 1
ATOM 2839 C C . ALA A 1 398 ? -15.356 1.963 23.924 1.00 92.69 398 ALA A C 1
ATOM 2841 O O . ALA A 1 398 ? -15.343 1.853 25.151 1.00 92.69 398 ALA A O 1
ATOM 2842 N N . LYS A 1 399 ? -14.657 1.148 23.135 1.00 93.88 399 LYS A N 1
ATOM 2843 C CA . LYS A 1 399 ? -13.887 -0.001 23.631 1.00 93.88 399 LYS A CA 1
ATOM 2844 C C . LYS A 1 399 ? -12.386 0.202 23.533 1.00 93.88 399 LYS A C 1
ATOM 2846 O O . LYS A 1 399 ? -11.680 -0.084 24.492 1.00 93.88 399 LYS A O 1
ATOM 2851 N N . ASN A 1 400 ? -11.914 0.705 22.399 1.00 94.56 400 ASN A N 1
ATOM 2852 C CA . ASN A 1 400 ? -10.509 1.021 22.189 1.00 94.56 400 ASN A CA 1
ATOM 2853 C C . ASN A 1 400 ? -10.340 2.110 21.126 1.00 94.56 400 ASN A C 1
ATOM 2855 O O . ASN A 1 400 ? -11.293 2.471 20.428 1.00 94.56 400 ASN A O 1
ATOM 2859 N N . SER A 1 401 ? -9.116 2.621 21.035 1.00 95.44 401 SER A N 1
ATOM 2860 C CA . SER A 1 401 ? -8.684 3.567 20.015 1.00 95.44 401 SER A CA 1
ATOM 2861 C C . SER A 1 401 ? -7.410 3.093 19.328 1.00 95.44 401 SER A C 1
ATOM 2863 O O . SER A 1 401 ? -6.559 2.441 19.929 1.00 95.44 401 SER A O 1
ATOM 2865 N N . TYR A 1 402 ? -7.257 3.471 18.068 1.00 95.25 402 TYR A N 1
ATOM 2866 C CA . TYR A 1 402 ? -6.060 3.231 17.268 1.00 95.25 402 TYR A CA 1
ATOM 2867 C C . TYR A 1 402 ? -5.934 4.317 16.197 1.00 95.25 402 TYR A C 1
ATOM 2869 O O . TYR A 1 402 ? -6.841 5.127 15.999 1.00 95.25 402 TYR A O 1
ATOM 2877 N N . GLN A 1 403 ? -4.802 4.368 15.508 1.00 94.56 403 GLN A N 1
ATOM 2878 C CA . GLN A 1 403 ? -4.555 5.315 14.430 1.00 94.56 403 GLN A CA 1
ATOM 2879 C C . GLN A 1 403 ? -4.316 4.602 13.106 1.00 94.56 403 GLN A C 1
ATOM 2881 O O . GLN A 1 403 ? -3.837 3.468 13.086 1.00 94.56 403 GLN A O 1
ATOM 2886 N N . LYS A 1 404 ? -4.621 5.297 12.004 1.00 94.50 404 LYS A N 1
ATOM 2887 C CA . LYS A 1 404 ? -4.227 4.885 10.653 1.00 94.50 404 LYS A CA 1
ATOM 2888 C C . LYS A 1 404 ? -3.570 6.037 9.897 1.00 94.50 404 LYS A C 1
ATOM 2890 O O . LYS A 1 404 ? -3.987 7.184 10.061 1.00 94.50 404 LYS A O 1
ATOM 2895 N N . ILE A 1 405 ? -2.596 5.716 9.050 1.00 94.19 405 ILE A N 1
ATOM 2896 C CA . ILE A 1 405 ? -2.094 6.584 7.978 1.00 94.19 405 ILE A CA 1
ATOM 2897 C C . ILE A 1 405 ? -2.577 5.980 6.662 1.00 94.19 405 ILE A C 1
ATOM 2899 O O . ILE A 1 405 ? -2.260 4.828 6.366 1.00 94.19 405 ILE A O 1
ATOM 2903 N N . ILE A 1 406 ? -3.363 6.746 5.907 1.00 92.38 406 ILE A N 1
ATOM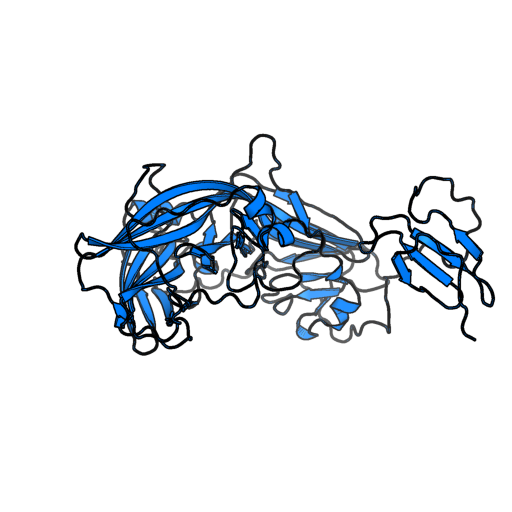 2904 C CA . ILE A 1 406 ? -4.039 6.293 4.687 1.00 92.38 406 ILE A CA 1
ATOM 2905 C C . ILE A 1 406 ? -3.664 7.237 3.543 1.00 92.38 406 ILE A C 1
ATOM 2907 O O . ILE A 1 406 ? -3.562 8.451 3.737 1.00 92.38 406 ILE A O 1
ATOM 2911 N N . ALA A 1 407 ? -3.420 6.672 2.363 1.00 91.38 407 ALA A N 1
ATOM 2912 C CA . ALA A 1 407 ? -3.237 7.434 1.137 1.00 91.38 407 ALA A CA 1
ATOM 2913 C C . ALA A 1 407 ? -4.612 7.840 0.581 1.00 91.38 407 ALA A C 1
ATOM 2915 O O . ALA A 1 407 ? -5.500 6.998 0.500 1.00 91.38 407 ALA A O 1
ATOM 2916 N N . GLU A 1 408 ? -4.790 9.105 0.206 1.00 86.50 408 GLU A N 1
ATOM 2917 C CA . GLU A 1 408 ? -6.101 9.652 -0.176 1.00 86.50 408 GLU A CA 1
ATOM 2918 C C . GLU A 1 408 ? -6.210 9.878 -1.685 1.00 86.50 408 GLU A C 1
ATOM 2920 O O . GLU A 1 408 ? -7.065 9.315 -2.363 1.00 86.50 408 GLU A O 1
ATOM 2925 N N . ARG A 1 409 ? -5.354 10.742 -2.239 1.00 85.62 409 ARG A N 1
ATOM 2926 C CA . ARG A 1 409 ? -5.456 11.169 -3.642 1.00 85.62 409 ARG A CA 1
ATOM 2927 C C . ARG A 1 409 ? -4.169 11.785 -4.155 1.00 85.62 409 ARG A C 1
ATOM 2929 O O . ARG A 1 409 ? -3.358 12.299 -3.386 1.00 85.62 409 ARG A O 1
ATOM 2936 N N . TYR A 1 410 ? -4.035 11.830 -5.473 1.00 87.12 410 TYR A N 1
ATOM 2937 C CA . TYR A 1 410 ? -3.026 12.656 -6.124 1.00 87.12 410 TYR A CA 1
ATOM 2938 C C . TYR A 1 410 ? -3.295 14.139 -5.859 1.00 87.12 410 TYR A C 1
ATOM 2940 O O . TYR A 1 410 ? -4.410 14.629 -6.058 1.00 87.12 410 TYR A O 1
ATOM 2948 N N . LYS A 1 411 ? -2.273 14.856 -5.387 1.00 88.38 411 LYS A N 1
ATOM 2949 C CA . LYS A 1 411 ? -2.388 16.279 -5.060 1.00 88.38 411 LYS A CA 1
ATOM 2950 C C . LYS A 1 411 ? -1.043 16.973 -5.186 1.00 88.38 411 LYS A C 1
ATOM 2952 O O . LYS A 1 411 ? -0.166 16.803 -4.345 1.00 88.38 411 LYS A O 1
ATOM 2957 N N . VAL A 1 412 ? -0.907 17.810 -6.209 1.00 89.44 412 VAL A N 1
ATOM 2958 C CA . VAL A 1 412 ? 0.304 18.607 -6.431 1.00 89.44 412 VAL A CA 1
ATOM 2959 C C . VAL A 1 412 ? 0.403 19.702 -5.358 1.00 89.44 412 VAL A C 1
ATOM 2961 O O . VAL A 1 412 ? -0.551 20.467 -5.184 1.00 89.44 412 VAL A O 1
ATOM 2964 N N . PRO A 1 413 ? 1.523 19.808 -4.618 1.00 91.44 413 PRO A N 1
ATOM 2965 C CA . PRO A 1 413 ? 1.706 20.883 -3.653 1.00 91.44 413 PRO A CA 1
ATOM 2966 C C . PRO A 1 413 ? 1.918 22.221 -4.374 1.00 91.44 413 PRO A C 1
ATOM 2968 O O . PRO A 1 413 ? 2.510 22.268 -5.452 1.00 91.44 413 PRO A O 1
ATOM 2971 N N . ALA A 1 414 ? 1.460 23.324 -3.777 1.00 91.00 414 ALA A N 1
ATOM 2972 C CA . ALA A 1 414 ? 1.632 24.658 -4.353 1.00 91.00 414 ALA A CA 1
ATOM 2973 C C . ALA A 1 414 ? 3.122 24.965 -4.597 1.00 91.00 414 ALA A C 1
ATOM 2975 O O . ALA A 1 414 ? 3.939 24.851 -3.685 1.00 91.00 414 ALA A O 1
ATOM 2976 N N . GLY A 1 415 ? 3.473 25.322 -5.838 1.00 89.06 415 GLY A N 1
ATOM 2977 C CA . GLY A 1 415 ? 4.863 25.561 -6.251 1.00 89.06 415 GLY A CA 1
ATOM 2978 C C . GLY A 1 415 ? 5.748 24.307 -6.325 1.00 89.06 415 GLY A C 1
ATOM 2979 O O . GLY A 1 415 ? 6.948 24.432 -6.550 1.00 89.06 415 GLY A O 1
ATOM 2980 N N . GLY A 1 416 ? 5.188 23.110 -6.127 1.00 89.50 416 GLY A N 1
ATOM 2981 C CA . GLY A 1 416 ? 5.901 21.840 -6.244 1.00 89.50 416 GLY A CA 1
ATOM 2982 C C . GLY A 1 416 ? 5.789 21.192 -7.624 1.00 89.50 416 GLY A C 1
ATOM 2983 O O . GLY A 1 416 ? 5.107 21.687 -8.518 1.00 89.50 416 GLY A O 1
ATOM 2984 N N . ALA A 1 417 ? 6.474 20.061 -7.793 1.00 89.88 417 ALA A N 1
ATOM 2985 C CA . ALA A 1 417 ? 6.501 19.316 -9.045 1.00 89.88 417 ALA A CA 1
ATOM 2986 C C . ALA A 1 417 ? 5.310 18.348 -9.167 1.00 89.88 417 ALA A C 1
ATOM 2988 O O . ALA A 1 417 ? 4.892 17.727 -8.190 1.00 89.88 417 ALA A O 1
ATOM 2989 N N . VAL A 1 418 ? 4.816 18.166 -10.394 1.00 88.06 418 VAL A N 1
ATOM 2990 C CA . VAL A 1 418 ? 3.775 17.172 -10.745 1.00 88.06 418 VAL A CA 1
ATOM 2991 C C . VAL A 1 418 ? 4.266 15.723 -10.616 1.00 88.06 418 VAL A C 1
ATOM 2993 O O . VAL A 1 418 ? 3.483 14.795 -10.425 1.00 88.06 418 VAL A O 1
ATOM 2996 N N . GLY A 1 419 ? 5.583 15.543 -10.653 1.00 88.25 419 GLY A N 1
ATOM 2997 C CA . GLY A 1 419 ? 6.302 14.311 -10.378 1.00 88.25 419 GLY A CA 1
ATOM 2998 C C . GLY A 1 419 ? 7.800 14.598 -10.374 1.00 88.25 419 GLY A C 1
ATOM 2999 O O . GLY A 1 419 ? 8.244 15.644 -10.857 1.00 88.25 419 GLY A O 1
ATOM 3000 N N . LYS A 1 420 ? 8.596 13.708 -9.788 1.00 90.06 420 LYS A N 1
ATOM 3001 C CA . LYS A 1 420 ? 10.049 13.892 -9.688 1.00 90.06 420 LYS A CA 1
ATOM 3002 C C . LYS A 1 420 ? 10.798 12.574 -9.806 1.00 90.06 420 LYS A C 1
ATOM 3004 O O . LYS A 1 420 ? 10.251 11.501 -9.559 1.00 90.06 420 LYS A O 1
ATOM 3009 N N . MET A 1 421 ? 12.078 12.680 -10.146 1.00 88.62 421 MET A N 1
ATOM 3010 C CA . MET A 1 421 ? 12.994 11.546 -10.093 1.00 88.62 421 MET A CA 1
ATOM 3011 C C . MET A 1 421 ? 13.191 11.113 -8.638 1.00 88.62 421 MET A C 1
ATOM 3013 O O . MET A 1 421 ? 13.496 11.943 -7.780 1.00 88.62 421 MET A O 1
ATOM 3017 N N . GLY A 1 422 ? 13.002 9.822 -8.386 1.00 86.75 422 GLY A N 1
ATOM 3018 C CA . GLY A 1 422 ? 13.299 9.167 -7.120 1.00 86.75 422 GLY A CA 1
ATOM 3019 C C . GLY A 1 422 ? 14.741 8.665 -7.064 1.00 86.75 422 GLY A C 1
ATOM 3020 O O . GLY A 1 422 ? 15.638 9.220 -7.707 1.00 86.75 422 GLY A O 1
ATOM 3021 N N . ALA A 1 423 ? 14.945 7.600 -6.290 1.00 84.12 423 ALA A N 1
ATOM 3022 C CA . ALA A 1 423 ? 16.260 7.028 -6.052 1.00 84.12 423 ALA A CA 1
ATOM 3023 C C . ALA A 1 423 ? 16.934 6.508 -7.333 1.00 84.12 423 ALA A C 1
ATOM 3025 O O . ALA A 1 423 ? 16.281 6.073 -8.291 1.00 84.12 423 ALA A O 1
ATOM 3026 N N . ASP A 1 424 ? 18.264 6.541 -7.314 1.00 84.38 424 ASP A N 1
ATOM 3027 C CA . ASP A 1 424 ? 19.116 5.933 -8.323 1.00 84.38 424 ASP A CA 1
ATOM 3028 C C . ASP A 1 424 ? 19.201 4.424 -8.080 1.00 84.38 424 ASP A C 1
ATOM 3030 O O . ASP A 1 424 ? 19.528 3.963 -6.982 1.00 84.38 424 ASP A O 1
ATOM 3034 N N . VAL A 1 425 ? 18.871 3.645 -9.106 1.00 85.56 425 VAL A N 1
ATOM 3035 C CA . VAL A 1 425 ? 18.818 2.180 -9.032 1.00 85.56 425 VAL A CA 1
ATOM 3036 C C . VAL A 1 425 ? 19.707 1.522 -10.083 1.00 85.56 425 VAL A C 1
ATOM 3038 O O . VAL A 1 425 ? 19.554 0.337 -10.361 1.00 85.56 425 VAL A O 1
ATOM 3041 N N . ARG A 1 426 ? 20.682 2.257 -10.639 1.00 83.31 426 ARG A N 1
ATOM 3042 C CA . ARG A 1 426 ? 21.606 1.738 -11.669 1.00 83.31 426 ARG A CA 1
ATOM 3043 C C . ARG A 1 426 ? 22.414 0.531 -11.208 1.00 83.31 426 ARG A C 1
ATOM 3045 O O . ARG A 1 426 ? 22.835 -0.265 -12.034 1.00 83.31 426 ARG A O 1
ATOM 3052 N N . TYR A 1 427 ? 22.589 0.360 -9.899 1.00 80.25 427 TYR A N 1
ATOM 3053 C CA . TYR A 1 427 ? 23.240 -0.817 -9.318 1.00 80.25 427 TYR A CA 1
ATOM 3054 C C . TYR A 1 427 ? 22.463 -2.130 -9.543 1.00 80.25 427 TYR A C 1
ATOM 3056 O O . TYR A 1 427 ? 23.037 -3.200 -9.364 1.00 80.25 427 TYR A O 1
ATOM 3064 N N . LYS A 1 428 ? 21.172 -2.060 -9.906 1.00 84.56 428 LYS A N 1
ATOM 3065 C CA . LYS A 1 428 ? 20.340 -3.225 -10.254 1.00 84.56 428 LYS A CA 1
ATOM 3066 C C . LYS A 1 428 ? 20.475 -3.646 -11.721 1.00 84.56 428 LYS A C 1
ATOM 3068 O O . LYS A 1 428 ? 19.933 -4.682 -12.092 1.00 84.56 428 LYS A O 1
ATOM 3073 N N . ASP A 1 429 ? 21.170 -2.852 -12.530 1.00 83.25 429 ASP A N 1
ATOM 3074 C CA . ASP A 1 429 ? 21.453 -3.134 -13.935 1.00 83.25 429 ASP A CA 1
ATOM 3075 C C . ASP A 1 429 ? 22.887 -3.648 -14.117 1.00 83.25 429 ASP A C 1
ATOM 3077 O O . ASP A 1 429 ? 23.718 -3.634 -13.204 1.00 83.25 429 ASP A O 1
ATOM 3081 N N . GLY A 1 430 ? 23.199 -4.073 -15.338 1.00 80.88 430 GLY A N 1
ATOM 3082 C CA . GLY A 1 430 ? 24.551 -4.452 -15.720 1.00 80.88 430 GLY A CA 1
ATOM 3083 C C . GLY A 1 430 ? 24.905 -5.907 -15.418 1.00 80.88 430 GLY A C 1
ATOM 3084 O O . GLY A 1 430 ? 24.078 -6.723 -15.012 1.00 80.88 430 GLY A O 1
ATOM 3085 N N . TYR A 1 431 ? 26.174 -6.241 -15.655 1.00 77.69 431 TYR A N 1
ATOM 3086 C CA . TYR A 1 431 ? 26.640 -7.627 -15.722 1.00 77.69 431 TYR A CA 1
ATOM 3087 C C . TYR A 1 431 ? 26.418 -8.433 -14.431 1.00 77.69 431 TYR A C 1
ATOM 3089 O O . TYR A 1 431 ? 25.951 -9.566 -14.501 1.00 77.69 431 TYR A O 1
ATOM 3097 N N . ASN A 1 432 ? 26.711 -7.867 -13.257 1.00 80.31 432 ASN A N 1
ATOM 3098 C CA . ASN A 1 432 ? 26.586 -8.607 -11.994 1.00 80.31 432 ASN A CA 1
ATOM 3099 C C . ASN A 1 432 ? 25.123 -8.983 -11.715 1.00 80.31 432 ASN A C 1
ATOM 3101 O O . ASN A 1 432 ? 24.813 -10.153 -11.510 1.00 80.31 432 ASN A O 1
ATOM 3105 N N . ALA A 1 433 ? 24.214 -8.010 -11.818 1.00 83.75 433 ALA A N 1
ATOM 3106 C CA . ALA A 1 433 ? 22.786 -8.248 -11.635 1.00 83.75 433 ALA A CA 1
ATOM 3107 C C . ALA A 1 433 ? 22.213 -9.190 -12.710 1.00 83.75 433 ALA A C 1
ATOM 3109 O O . ALA A 1 433 ? 21.350 -10.020 -12.420 1.00 83.75 433 ALA A O 1
ATOM 3110 N N . TYR A 1 434 ? 22.738 -9.115 -13.939 1.00 83.88 434 TYR A N 1
ATOM 3111 C CA . TYR A 1 434 ? 22.418 -10.066 -14.995 1.00 83.88 434 TYR A CA 1
ATOM 3112 C C . TYR A 1 434 ? 22.800 -11.499 -14.604 1.00 83.88 434 TYR A C 1
ATOM 3114 O O . TYR A 1 434 ? 21.964 -12.395 -14.719 1.00 83.88 434 TYR A O 1
ATOM 3122 N N . VAL A 1 435 ? 24.026 -11.731 -14.129 1.00 82.56 435 VAL A N 1
ATOM 3123 C CA . VAL A 1 435 ? 24.503 -13.069 -13.743 1.00 82.56 435 VAL A CA 1
ATOM 3124 C C . VAL A 1 435 ? 23.672 -13.652 -12.600 1.00 82.56 435 VAL A C 1
ATOM 3126 O O . VAL A 1 435 ? 23.321 -14.831 -12.670 1.00 82.56 435 VAL A O 1
ATOM 3129 N N . ASP A 1 436 ? 23.284 -12.822 -11.631 1.00 85.25 436 ASP A N 1
ATOM 3130 C CA . ASP A 1 436 ? 22.478 -13.221 -10.470 1.00 85.25 436 ASP A CA 1
ATOM 3131 C C . ASP A 1 436 ? 20.990 -13.450 -10.802 1.00 85.25 436 ASP A C 1
ATOM 3133 O O . ASP A 1 436 ? 20.252 -14.058 -10.024 1.00 85.25 436 ASP A O 1
ATOM 3137 N N . SER A 1 437 ? 20.519 -12.983 -11.963 1.00 87.25 437 SER A N 1
ATOM 3138 C CA . SER A 1 437 ? 19.114 -13.123 -12.353 1.00 87.25 437 SER A CA 1
ATOM 3139 C C . SER A 1 437 ? 18.743 -14.569 -12.731 1.00 87.25 437 SER A C 1
ATOM 3141 O O . SER A 1 437 ? 19.535 -15.263 -13.370 1.00 87.25 437 SER A O 1
ATOM 3143 N N . PRO A 1 438 ? 17.529 -15.063 -12.435 1.00 89.69 438 PRO A N 1
ATOM 3144 C CA . PRO A 1 438 ? 17.099 -16.386 -12.891 1.00 89.69 438 PRO A CA 1
ATOM 3145 C C . PRO A 1 438 ? 17.074 -16.488 -14.425 1.00 89.69 438 PRO A C 1
ATOM 3147 O O . PRO A 1 438 ? 16.519 -15.621 -15.097 1.00 89.69 438 PRO A O 1
ATOM 3150 N N . LYS A 1 439 ? 17.640 -17.557 -15.010 1.00 88.50 439 LYS A N 1
ATOM 3151 C CA . LYS A 1 439 ? 17.750 -17.690 -16.481 1.00 88.50 439 LYS A CA 1
ATOM 3152 C C . LYS A 1 439 ? 16.392 -17.679 -17.194 1.00 88.50 439 LYS A C 1
ATOM 3154 O O . LYS A 1 439 ? 16.271 -17.107 -18.270 1.00 88.50 439 LYS A O 1
ATOM 3159 N N . ASN A 1 440 ? 15.365 -18.252 -16.570 1.00 89.75 440 ASN A N 1
ATOM 3160 C CA . ASN A 1 440 ? 13.978 -18.243 -17.046 1.00 89.75 440 ASN A CA 1
ATOM 3161 C C . ASN A 1 440 ? 13.320 -16.851 -17.031 1.00 89.75 440 ASN A C 1
ATOM 3163 O O . ASN A 1 440 ? 12.279 -16.673 -17.658 1.00 89.75 440 ASN A O 1
ATOM 3167 N N . ASN A 1 441 ? 13.917 -15.871 -16.347 1.00 91.94 441 ASN A N 1
ATOM 3168 C CA . ASN A 1 441 ? 13.423 -14.500 -16.324 1.00 91.94 441 ASN A CA 1
ATOM 3169 C C . ASN A 1 441 ? 14.031 -13.625 -17.424 1.00 91.94 441 ASN A C 1
ATOM 3171 O O . ASN A 1 441 ? 13.589 -12.491 -17.573 1.00 91.94 441 ASN A O 1
ATOM 3175 N N . ARG A 1 442 ? 15.036 -14.113 -18.162 1.00 92.62 442 ARG A N 1
ATOM 3176 C CA . ARG A 1 442 ? 15.828 -13.341 -19.129 1.00 92.62 442 ARG A CA 1
ATOM 3177 C C . ARG A 1 442 ? 15.231 -13.415 -20.538 1.00 92.62 442 ARG A C 1
ATOM 3179 O O . ARG A 1 442 ? 14.783 -14.471 -20.978 1.00 92.62 442 ARG A O 1
ATOM 3186 N N . ALA A 1 443 ? 15.290 -12.307 -21.263 1.00 91.94 443 ALA A N 1
ATOM 3187 C CA . ALA A 1 443 ? 14.957 -12.186 -22.682 1.00 91.94 443 ALA A CA 1
ATOM 3188 C C . ALA A 1 443 ? 15.852 -11.116 -23.323 1.00 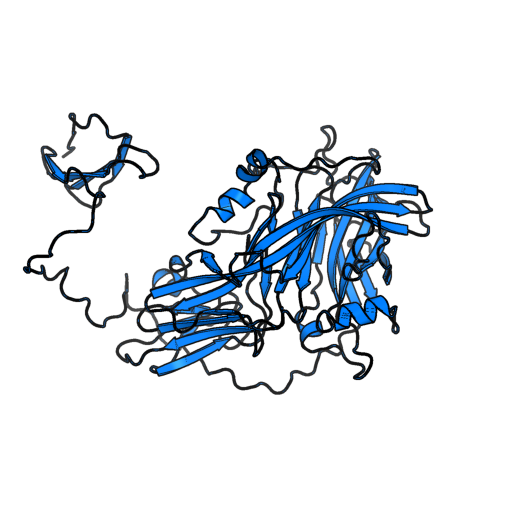91.94 443 ALA A C 1
ATOM 3190 O O . ALA A 1 443 ? 16.597 -10.436 -22.619 1.00 91.94 443 ALA A O 1
ATOM 3191 N N . TYR A 1 444 ? 15.791 -10.942 -24.641 1.00 92.00 444 TYR A N 1
ATOM 3192 C CA . TYR A 1 444 ? 16.563 -9.897 -25.315 1.00 92.00 444 TYR A CA 1
ATOM 3193 C C . TYR A 1 444 ? 15.700 -8.989 -26.195 1.00 92.00 444 TYR A C 1
ATOM 3195 O O . TYR A 1 444 ? 14.720 -9.438 -26.778 1.00 92.00 444 TYR A O 1
ATOM 3203 N N . VAL A 1 445 ? 16.060 -7.713 -26.305 1.00 90.69 445 VAL A N 1
ATOM 3204 C CA . VAL A 1 445 ? 15.389 -6.733 -27.173 1.00 90.69 445 VAL A CA 1
ATOM 3205 C C . VAL A 1 445 ? 16.193 -6.589 -28.464 1.00 90.69 445 VAL A C 1
ATOM 3207 O O . VAL A 1 445 ? 17.410 -6.401 -28.418 1.00 90.69 445 VAL A O 1
ATOM 3210 N N . GLU A 1 446 ? 15.527 -6.701 -29.615 1.00 90.44 446 GLU A N 1
ATOM 3211 C CA . GLU A 1 446 ? 16.185 -6.569 -30.921 1.00 90.44 446 GLU A CA 1
ATOM 3212 C C . GLU A 1 446 ? 16.698 -5.130 -31.133 1.00 90.44 446 GLU A C 1
ATOM 3214 O O . GLU A 1 446 ? 16.028 -4.174 -30.717 1.00 90.44 446 GLU A O 1
ATOM 3219 N N . PRO A 1 447 ? 17.845 -4.931 -31.805 1.00 90.00 447 PRO A N 1
ATOM 3220 C CA . PRO A 1 447 ? 18.353 -3.598 -32.115 1.00 90.00 447 PRO A CA 1
ATOM 3221 C C . PRO A 1 447 ? 17.320 -2.735 -32.856 1.00 90.00 447 PRO A C 1
ATOM 3223 O O . PRO A 1 447 ? 16.687 -3.170 -33.817 1.00 90.00 447 PRO A O 1
ATOM 3226 N N . GLY A 1 448 ? 17.148 -1.491 -32.412 1.00 88.50 448 GLY A N 1
ATOM 3227 C CA . GLY A 1 448 ? 16.187 -0.537 -32.967 1.00 88.50 448 GLY A CA 1
ATOM 3228 C C . GLY A 1 448 ? 14.721 -0.830 -32.634 1.00 88.50 448 GLY A C 1
ATOM 3229 O O . GLY A 1 448 ? 13.841 -0.169 -33.187 1.00 88.50 448 GLY A O 1
ATOM 3230 N N . SER A 1 449 ? 14.448 -1.800 -31.758 1.00 90.56 449 SER A N 1
ATOM 3231 C CA . SER A 1 449 ? 13.103 -2.133 -31.280 1.00 90.56 449 SER A CA 1
ATOM 3232 C C . SER A 1 449 ? 12.885 -1.686 -29.829 1.00 90.56 449 SER A C 1
ATOM 3234 O O . SER A 1 449 ? 13.758 -1.083 -29.202 1.00 90.56 449 SER A O 1
ATOM 3236 N N . TYR A 1 450 ? 11.697 -1.945 -29.285 1.00 91.25 450 TYR A N 1
ATOM 3237 C CA . TYR A 1 450 ? 11.382 -1.658 -27.889 1.00 91.25 450 TYR A CA 1
ATOM 3238 C C . TYR A 1 450 ? 10.655 -2.828 -27.231 1.00 91.25 450 TYR A C 1
ATOM 3240 O O . TYR A 1 450 ? 9.950 -3.596 -27.885 1.00 91.25 450 TYR A O 1
ATOM 3248 N N . PHE A 1 451 ? 10.794 -2.908 -25.911 1.00 90.00 451 PHE A N 1
ATOM 3249 C CA . PHE A 1 451 ? 9.956 -3.725 -25.046 1.00 90.00 451 PHE A CA 1
ATOM 3250 C C . PHE A 1 451 ? 9.223 -2.817 -24.056 1.00 90.00 451 PHE A C 1
ATOM 3252 O O . PHE A 1 451 ? 9.767 -1.812 -23.591 1.00 90.00 451 PHE A O 1
ATOM 3259 N N . GLN A 1 452 ? 7.976 -3.157 -23.746 1.00 88.81 452 GLN A N 1
ATOM 3260 C CA . GLN A 1 452 ? 7.132 -2.399 -22.834 1.00 88.81 452 GLN A CA 1
ATOM 3261 C C . GLN A 1 452 ? 6.342 -3.349 -21.943 1.00 88.81 452 GLN A C 1
ATOM 3263 O O . GLN A 1 452 ? 5.806 -4.344 -22.420 1.00 88.81 452 GLN A O 1
ATOM 3268 N N . LEU A 1 453 ? 6.244 -2.983 -20.669 1.00 84.62 453 LEU A N 1
ATOM 3269 C CA . LEU A 1 453 ? 5.342 -3.577 -19.699 1.00 84.62 453 LEU A CA 1
ATOM 3270 C C . LEU A 1 453 ? 4.137 -2.647 -19.525 1.00 84.62 453 LEU A C 1
ATOM 3272 O O . LEU A 1 453 ? 4.291 -1.536 -19.014 1.00 84.62 453 LEU A O 1
ATOM 3276 N N . SER A 1 454 ? 2.967 -3.093 -19.984 1.00 79.19 454 SER A N 1
ATOM 3277 C CA . SER A 1 454 ? 1.698 -2.345 -19.948 1.00 79.19 454 SER A CA 1
ATOM 3278 C C . SER A 1 454 ? 0.529 -3.188 -19.436 1.00 79.19 454 SER A C 1
ATOM 3280 O O . SER A 1 454 ? -0.629 -2.923 -19.743 1.00 79.19 454 SER A O 1
ATOM 3282 N N . ARG A 1 455 ? 0.821 -4.242 -18.672 1.00 74.81 455 ARG A N 1
ATOM 3283 C CA . ARG A 1 455 ? -0.176 -5.056 -17.971 1.00 74.81 455 ARG A CA 1
ATOM 3284 C C . ARG A 1 455 ? 0.428 -5.725 -16.744 1.00 74.81 455 ARG A C 1
ATOM 3286 O O . ARG A 1 455 ? 1.648 -5.803 -16.583 1.00 74.81 455 ARG A O 1
ATOM 3293 N N . GLY A 1 456 ? -0.446 -6.263 -15.903 1.00 74.81 456 GLY A N 1
ATOM 3294 C CA . GLY A 1 456 ? -0.058 -6.889 -14.647 1.00 74.81 456 GLY A CA 1
ATOM 3295 C C . GLY A 1 456 ? 0.241 -5.845 -13.577 1.00 74.81 456 GLY A C 1
ATOM 3296 O O . GLY A 1 456 ? -0.229 -4.715 -13.642 1.00 74.81 456 GLY A O 1
ATOM 3297 N N . LYS A 1 457 ? 1.009 -6.228 -12.563 1.00 78.94 457 LYS A N 1
ATOM 3298 C CA . LYS A 1 457 ? 1.275 -5.390 -11.393 1.00 78.94 457 LYS A CA 1
ATOM 3299 C C . LYS A 1 457 ? 2.766 -5.258 -11.167 1.00 78.94 457 LYS A C 1
ATOM 3301 O O . LYS A 1 457 ? 3.506 -6.220 -11.372 1.00 78.94 457 LYS A O 1
ATOM 3306 N N . SER A 1 458 ? 3.193 -4.086 -10.719 1.00 80.50 458 SER A N 1
ATOM 3307 C CA . SER A 1 458 ? 4.575 -3.839 -10.364 1.00 80.50 458 SER A CA 1
ATOM 3308 C C . SER A 1 458 ? 5.010 -4.707 -9.192 1.00 80.50 458 SER A C 1
ATOM 3310 O O . SER A 1 458 ? 4.211 -5.079 -8.324 1.00 80.50 458 SER A O 1
ATOM 3312 N N . ALA A 1 459 ? 6.312 -4.971 -9.102 1.00 82.88 459 ALA A N 1
ATOM 3313 C CA . ALA A 1 459 ? 6.860 -5.375 -7.817 1.00 82.88 459 ALA A CA 1
ATOM 3314 C C . ALA A 1 459 ? 6.623 -4.245 -6.801 1.00 82.88 459 ALA A C 1
ATOM 3316 O O . ALA A 1 459 ? 6.751 -3.062 -7.129 1.00 82.88 459 ALA A O 1
ATOM 3317 N N . LYS A 1 460 ? 6.288 -4.609 -5.563 1.00 85.38 460 LYS A N 1
ATOM 3318 C CA . LYS A 1 460 ? 6.081 -3.631 -4.497 1.00 85.38 460 LYS A CA 1
ATOM 3319 C C . LYS A 1 460 ? 7.409 -2.976 -4.116 1.00 85.38 460 LYS A C 1
ATOM 3321 O O . LYS A 1 460 ? 8.367 -3.665 -3.755 1.00 85.38 460 LYS A O 1
ATOM 3326 N N . TRP A 1 461 ? 7.467 -1.650 -4.174 1.00 85.50 461 TRP A N 1
ATOM 3327 C CA . TRP A 1 461 ? 8.593 -0.876 -3.662 1.00 85.50 461 TRP A CA 1
ATOM 3328 C C . TRP A 1 461 ? 8.467 -0.767 -2.144 1.00 85.50 461 TRP A C 1
ATOM 3330 O O . TRP A 1 461 ? 7.516 -0.173 -1.643 1.00 85.50 461 TRP A O 1
ATOM 3340 N N . GLY A 1 462 ? 9.410 -1.356 -1.406 1.00 83.00 462 GLY A N 1
ATOM 3341 C CA . GLY A 1 462 ? 9.530 -1.147 0.037 1.00 83.00 462 GLY A CA 1
ATOM 3342 C C . GLY A 1 462 ? 10.047 0.262 0.322 1.00 83.00 462 GLY A C 1
ATOM 3343 O O . GLY A 1 462 ? 11.052 0.667 -0.263 1.00 83.00 462 GLY A O 1
ATOM 3344 N N . GLY A 1 463 ? 9.354 1.002 1.188 1.00 84.69 463 GLY A N 1
ATOM 3345 C CA . GLY A 1 463 ? 9.649 2.413 1.448 1.00 84.69 463 GLY A CA 1
ATOM 3346 C C . GLY A 1 463 ? 9.433 3.316 0.237 1.00 84.69 463 GLY A C 1
ATOM 3347 O O . GLY A 1 463 ? 10.219 4.221 -0.026 1.00 84.69 463 GLY A O 1
ATOM 3348 N N . ALA A 1 464 ? 8.363 3.059 -0.516 1.00 89.12 464 ALA A N 1
ATOM 3349 C CA . ALA A 1 464 ? 7.948 3.881 -1.645 1.00 89.12 464 ALA A CA 1
ATOM 3350 C C . ALA A 1 464 ? 7.693 5.344 -1.255 1.00 89.12 464 ALA A C 1
ATOM 3352 O O . ALA A 1 464 ? 7.854 6.229 -2.098 1.00 89.12 464 ALA A O 1
ATOM 3353 N N . VAL A 1 465 ? 7.291 5.585 -0.006 1.00 91.44 465 VAL A N 1
ATOM 3354 C CA . VAL A 1 465 ? 7.045 6.908 0.568 1.00 91.44 465 VAL A CA 1
ATOM 3355 C C . VAL A 1 465 ? 7.451 6.932 2.041 1.00 91.44 465 VAL A C 1
ATOM 3357 O O . VAL A 1 465 ? 7.313 5.935 2.748 1.00 91.44 465 VAL A O 1
ATOM 3360 N N . SER A 1 466 ? 7.912 8.093 2.499 1.00 91.38 466 SER A N 1
ATOM 3361 C CA . SER A 1 466 ? 8.119 8.415 3.910 1.00 91.38 466 SER A CA 1
ATOM 3362 C C . SER A 1 466 ? 7.173 9.547 4.292 1.00 91.38 466 SER A C 1
ATOM 3364 O O . SER A 1 466 ? 7.194 10.619 3.679 1.00 91.38 466 SER A O 1
ATOM 3366 N N . VAL A 1 467 ? 6.289 9.297 5.256 1.00 92.56 467 VAL A N 1
ATOM 3367 C CA . VAL A 1 467 ? 5.256 10.251 5.666 1.00 92.56 467 VAL A CA 1
ATOM 3368 C C . VAL A 1 467 ? 4.913 10.062 7.142 1.00 92.56 467 VAL A C 1
ATOM 3370 O O . VAL A 1 467 ? 4.787 8.937 7.614 1.00 92.56 467 VAL A O 1
ATOM 3373 N N . PHE A 1 468 ? 4.791 11.165 7.888 1.00 92.94 468 PHE A N 1
ATOM 3374 C CA . PHE A 1 468 ? 4.560 11.152 9.344 1.00 92.94 468 PHE A CA 1
ATOM 3375 C C . PHE A 1 468 ? 5.544 10.258 10.126 1.00 92.94 468 PHE A C 1
ATOM 3377 O O . PHE A 1 468 ? 5.131 9.577 11.056 1.00 92.94 468 PHE A O 1
ATOM 3384 N N . GLY A 1 469 ? 6.818 10.207 9.716 1.00 90.62 469 GLY A N 1
ATOM 3385 C CA . GLY A 1 469 ? 7.833 9.355 10.352 1.00 90.62 469 GLY A CA 1
ATOM 3386 C C . GLY A 1 469 ? 7.740 7.859 10.015 1.00 90.62 469 GLY A C 1
ATOM 3387 O O . GLY A 1 469 ? 8.510 7.075 10.555 1.00 90.62 469 GLY A O 1
ATOM 3388 N N . VAL A 1 470 ? 6.843 7.447 9.110 1.00 92.00 470 VAL A N 1
ATOM 3389 C CA . VAL A 1 470 ? 6.618 6.038 8.748 1.00 92.00 470 VAL A CA 1
ATOM 3390 C C . VAL A 1 470 ? 6.894 5.796 7.263 1.00 92.00 470 VAL A C 1
ATOM 3392 O O . VAL A 1 470 ? 6.514 6.589 6.400 1.00 92.00 470 VAL A O 1
ATOM 3395 N N . SER A 1 471 ? 7.561 4.682 6.965 1.00 91.06 471 SER A N 1
ATOM 3396 C CA . SER A 1 471 ? 7.881 4.223 5.615 1.00 91.06 471 SER A CA 1
ATOM 3397 C C . SER A 1 471 ? 6.816 3.241 5.130 1.00 91.06 471 SER A C 1
ATOM 3399 O O . SER A 1 471 ? 6.553 2.231 5.790 1.00 91.06 471 SER A O 1
ATOM 3401 N N . LEU A 1 472 ? 6.199 3.523 3.981 1.00 90.69 472 LEU A N 1
ATOM 3402 C CA . LEU A 1 472 ? 5.118 2.717 3.405 1.00 90.69 472 LEU A CA 1
ATOM 3403 C C . LEU A 1 472 ? 5.507 2.173 2.038 1.00 90.69 472 LEU A C 1
ATOM 3405 O O . LEU A 1 472 ? 6.214 2.826 1.269 1.00 90.69 472 LEU A O 1
ATOM 3409 N N . GLY A 1 473 ? 5.051 0.960 1.733 1.00 89.81 473 GLY A N 1
ATOM 3410 C CA . GLY A 1 473 ? 5.223 0.372 0.418 1.00 89.81 473 GLY A CA 1
ATOM 3411 C C . GLY A 1 473 ? 4.137 0.804 -0.561 1.00 89.81 473 GLY A C 1
ATOM 3412 O O . GLY A 1 473 ? 3.026 1.155 -0.168 1.00 89.81 473 GLY A O 1
ATOM 3413 N N . ALA A 1 474 ? 4.459 0.735 -1.850 1.00 88.94 474 ALA A N 1
ATOM 3414 C CA . ALA A 1 474 ? 3.500 0.959 -2.924 1.00 88.94 474 ALA A CA 1
ATOM 3415 C C . ALA A 1 474 ? 3.754 0.006 -4.095 1.00 88.94 474 ALA A C 1
ATOM 3417 O O . ALA A 1 474 ? 4.859 -0.513 -4.267 1.00 88.94 474 ALA A O 1
ATOM 3418 N N . SER A 1 475 ? 2.724 -0.226 -4.896 1.00 88.00 475 SER A N 1
ATOM 3419 C CA . SER A 1 475 ? 2.794 -0.981 -6.148 1.00 88.00 475 SER A CA 1
ATOM 3420 C C . SER A 1 475 ? 1.803 -0.402 -7.144 1.00 88.00 475 SER A C 1
ATOM 3422 O O . SER A 1 475 ? 0.732 0.035 -6.736 1.00 88.00 475 SER A O 1
ATOM 3424 N N . THR A 1 476 ? 2.125 -0.461 -8.426 1.00 87.31 476 THR A N 1
ATOM 3425 C CA . THR A 1 476 ? 1.321 0.120 -9.503 1.00 87.31 476 THR A CA 1
ATOM 3426 C C . THR A 1 476 ? 0.790 -0.985 -10.394 1.00 87.31 476 THR A C 1
ATOM 3428 O O . THR A 1 476 ? 1.524 -1.908 -10.738 1.00 87.31 476 THR A O 1
ATOM 3431 N N . THR A 1 477 ? -0.475 -0.909 -10.778 1.00 84.25 477 THR A N 1
ATOM 3432 C CA . THR A 1 477 ? -1.035 -1.789 -11.806 1.00 84.25 477 THR A CA 1
ATOM 3433 C C . THR A 1 477 ? -0.716 -1.192 -13.167 1.00 84.25 477 THR A C 1
ATOM 3435 O O . THR A 1 477 ? -1.032 -0.034 -13.427 1.00 84.25 477 THR A O 1
ATOM 3438 N N . TYR A 1 478 ? -0.050 -1.959 -14.020 1.00 76.81 478 TYR A N 1
ATOM 3439 C CA . TYR A 1 478 ? 0.261 -1.527 -15.372 1.00 76.81 478 TYR A CA 1
ATOM 3440 C C . TYR A 1 478 ? -0.951 -1.704 -16.278 1.00 76.81 478 TYR A C 1
ATOM 3442 O O . TYR A 1 478 ? -1.689 -2.685 -16.183 1.00 76.81 478 TYR A O 1
ATOM 3450 N N . ASP A 1 479 ? -1.113 -0.752 -17.181 1.00 72.38 479 ASP A N 1
ATOM 3451 C CA . ASP A 1 479 ? -2.095 -0.757 -18.257 1.00 72.38 479 ASP A CA 1
ATOM 3452 C C . ASP A 1 479 ? -1.508 0.031 -19.451 1.00 72.38 479 ASP A C 1
ATOM 3454 O O . ASP A 1 479 ? -0.304 0.293 -19.521 1.00 72.38 479 ASP A O 1
ATOM 3458 N N . ARG A 1 480 ? -2.330 0.409 -20.435 1.00 70.88 480 ARG A N 1
ATOM 3459 C CA . ARG A 1 480 ? -1.860 1.203 -21.590 1.00 70.88 480 ARG A CA 1
ATOM 3460 C C . ARG A 1 480 ? -1.389 2.613 -21.212 1.00 70.88 480 ARG A C 1
ATOM 3462 O O . ARG A 1 480 ? -0.591 3.212 -21.947 1.00 70.88 480 ARG A O 1
ATOM 3469 N N . ASP A 1 481 ? -1.879 3.090 -20.079 1.00 73.75 481 ASP A N 1
ATOM 3470 C CA . ASP A 1 481 ? -1.738 4.437 -19.551 1.00 73.75 481 ASP A CA 1
ATOM 3471 C C . ASP A 1 481 ? -0.599 4.457 -18.486 1.00 73.75 481 ASP A C 1
ATOM 3473 O O . ASP A 1 481 ? 0.087 5.457 -18.299 1.00 73.75 481 ASP A O 1
ATOM 3477 N N . HIS A 1 482 ? -0.278 3.314 -17.869 1.00 80.44 482 HIS A N 1
ATOM 3478 C CA . HIS A 1 482 ? 0.802 3.122 -16.896 1.00 80.44 482 HIS A CA 1
ATOM 3479 C C . HIS A 1 482 ? 1.824 2.113 -17.396 1.00 80.44 482 HIS A C 1
ATOM 3481 O O . HIS A 1 482 ? 1.572 0.906 -17.376 1.00 80.44 482 HIS A O 1
ATOM 3487 N N . LYS A 1 483 ? 3.007 2.579 -17.800 1.00 83.94 483 LYS A N 1
ATOM 3488 C CA . LYS A 1 483 ? 3.971 1.707 -18.481 1.00 83.94 483 LYS A CA 1
ATOM 3489 C C . LYS A 1 483 ? 5.423 1.967 -18.130 1.00 83.94 483 LYS A C 1
ATOM 3491 O O . LYS A 1 483 ? 5.862 3.102 -17.949 1.00 83.94 483 LYS A O 1
ATOM 3496 N N . GLN A 1 484 ? 6.177 0.873 -18.126 1.00 88.38 484 GLN A N 1
ATOM 3497 C CA . GLN A 1 484 ? 7.635 0.855 -18.149 1.00 88.38 484 GLN A CA 1
ATOM 3498 C C . GLN A 1 484 ? 8.074 0.439 -19.559 1.00 88.38 484 GLN A C 1
ATOM 3500 O O . GLN A 1 484 ? 7.654 -0.608 -20.048 1.00 88.38 484 GLN A O 1
ATOM 3505 N N . ARG A 1 485 ? 8.917 1.227 -20.229 1.00 91.62 485 ARG A N 1
ATOM 3506 C CA . ARG A 1 485 ? 9.414 0.930 -21.582 1.00 91.62 485 ARG A CA 1
ATOM 3507 C C . ARG A 1 485 ? 10.928 1.047 -21.652 1.00 91.62 485 ARG A C 1
ATOM 3509 O O . ARG A 1 485 ? 11.509 1.990 -21.122 1.00 91.62 485 ARG A O 1
ATOM 3516 N N . ILE A 1 486 ? 11.540 0.127 -22.390 1.00 92.44 486 ILE A N 1
ATOM 3517 C CA . ILE A 1 486 ? 12.934 0.196 -22.821 1.00 92.44 486 ILE A CA 1
ATOM 3518 C C . ILE A 1 486 ? 13.001 0.190 -24.342 1.00 92.44 486 ILE A C 1
ATOM 3520 O O . ILE A 1 486 ? 12.347 -0.610 -25.004 1.00 92.44 486 ILE A O 1
ATOM 3524 N N . THR A 1 487 ? 13.780 1.111 -24.896 1.00 93.25 487 THR A N 1
ATOM 3525 C CA . THR A 1 487 ? 14.034 1.214 -26.336 1.00 93.25 487 THR A CA 1
ATOM 3526 C C . THR A 1 487 ? 15.491 0.876 -26.588 1.00 93.25 487 THR A C 1
ATOM 3528 O O . THR A 1 487 ? 16.368 1.542 -26.039 1.00 93.25 487 THR A O 1
ATOM 3531 N N . ALA A 1 488 ? 15.743 -0.152 -27.392 1.00 90.94 488 ALA A N 1
ATOM 3532 C CA . ALA A 1 488 ? 17.079 -0.517 -27.827 1.00 90.94 488 ALA A CA 1
ATOM 3533 C C . ALA A 1 488 ? 17.556 0.435 -28.924 1.00 90.94 488 ALA A C 1
ATOM 3535 O O . ALA A 1 488 ? 16.826 0.748 -29.871 1.00 90.94 488 ALA A O 1
ATOM 3536 N N . GLY A 1 489 ? 18.799 0.885 -28.803 1.00 87.56 489 GLY A N 1
ATOM 3537 C CA . GLY A 1 489 ? 19.504 1.554 -29.878 1.00 87.56 489 GLY A CA 1
ATOM 3538 C C . GLY A 1 489 ? 19.842 0.582 -31.006 1.00 87.56 489 GLY A C 1
ATOM 3539 O O . GLY A 1 489 ? 19.369 -0.553 -31.063 1.00 87.56 489 GLY A O 1
ATOM 3540 N N . LYS A 1 490 ? 20.605 1.059 -31.987 1.00 89.06 490 LYS A N 1
ATOM 3541 C CA . LYS A 1 490 ? 20.824 0.335 -33.251 1.00 89.06 490 LYS A CA 1
ATOM 3542 C C . LYS A 1 490 ? 22.104 -0.500 -33.258 1.00 89.06 490 LYS A C 1
ATOM 3544 O O . LYS A 1 490 ? 22.422 -1.082 -34.294 1.00 89.06 490 LYS A O 1
ATOM 3549 N N . LYS A 1 491 ? 22.864 -0.541 -32.159 1.00 83.00 491 LYS A N 1
ATOM 3550 C CA . LYS A 1 491 ? 24.107 -1.316 -32.108 1.00 83.00 491 LYS A CA 1
ATOM 3551 C C . LYS A 1 491 ? 23.800 -2.816 -32.150 1.00 83.00 491 LYS A C 1
ATOM 3553 O O . LYS A 1 491 ? 22.977 -3.319 -31.400 1.00 83.00 491 LYS A O 1
ATOM 3558 N N . THR A 1 492 ? 24.502 -3.538 -33.023 1.00 81.38 492 THR A N 1
ATOM 3559 C CA . THR A 1 492 ? 24.323 -4.989 -33.241 1.00 81.38 492 THR A CA 1
ATOM 3560 C C . THR A 1 492 ? 25.467 -5.826 -32.672 1.00 81.38 492 THR A C 1
ATOM 3562 O O . THR A 1 492 ? 25.443 -7.049 -32.759 1.00 81.38 492 THR A O 1
ATOM 3565 N N . ASN A 1 493 ? 26.492 -5.173 -32.118 1.00 76.00 493 ASN A N 1
ATOM 3566 C CA . ASN A 1 493 ? 27.715 -5.824 -31.636 1.00 76.00 493 ASN A CA 1
ATOM 3567 C C . ASN A 1 493 ? 27.455 -6.712 -30.406 1.00 76.00 493 ASN A C 1
ATOM 3569 O O . ASN A 1 493 ? 28.220 -7.635 -30.145 1.00 76.00 493 ASN A O 1
ATOM 3573 N N . TYR A 1 494 ? 26.382 -6.422 -29.663 1.00 76.00 494 TYR A N 1
ATOM 3574 C CA . TYR A 1 494 ? 25.913 -7.163 -28.496 1.00 76.00 494 TYR A CA 1
ATOM 3575 C C . TYR A 1 494 ? 24.386 -7.143 -28.456 1.00 76.00 494 TYR A C 1
ATOM 3577 O O . TYR A 1 494 ? 23.763 -6.227 -28.995 1.00 76.00 494 TYR A O 1
ATOM 3585 N N . ARG A 1 495 ? 23.780 -8.123 -27.780 1.00 84.25 495 ARG A N 1
ATOM 3586 C CA . ARG A 1 495 ? 22.342 -8.114 -27.498 1.00 84.25 495 ARG A CA 1
ATOM 3587 C C . ARG A 1 495 ? 22.029 -7.246 -26.281 1.00 84.25 495 ARG A C 1
ATOM 3589 O O . ARG A 1 495 ? 22.790 -7.213 -25.308 1.00 84.25 495 ARG A O 1
ATOM 3596 N N . HIS A 1 496 ? 20.874 -6.589 -26.327 1.00 87.25 496 HIS A N 1
ATOM 3597 C CA . HIS A 1 496 ? 20.273 -5.936 -25.168 1.00 87.25 496 HIS A CA 1
ATOM 3598 C C . HIS A 1 496 ? 19.492 -6.966 -24.382 1.00 87.25 496 HIS A C 1
ATOM 3600 O O . HIS A 1 496 ? 18.478 -7.464 -24.865 1.00 87.25 496 HIS A O 1
ATOM 3606 N N . ILE A 1 497 ? 19.971 -7.307 -23.196 1.00 90.69 497 ILE A N 1
ATOM 3607 C CA . ILE A 1 497 ? 19.344 -8.313 -22.359 1.00 90.69 497 ILE A CA 1
ATOM 3608 C C . ILE A 1 497 ? 18.497 -7.612 -21.308 1.00 90.69 497 ILE A C 1
ATOM 3610 O O . ILE A 1 497 ? 18.921 -6.642 -20.684 1.00 90.69 497 ILE A O 1
ATOM 3614 N N . ILE A 1 498 ? 17.295 -8.127 -21.102 1.00 93.44 498 ILE A N 1
ATOM 3615 C CA . ILE A 1 498 ? 16.389 -7.696 -20.047 1.00 93.44 498 ILE A CA 1
ATOM 3616 C C . ILE A 1 498 ? 15.967 -8.898 -19.217 1.00 93.44 498 ILE A C 1
ATOM 3618 O O . ILE A 1 498 ? 15.957 -10.030 -19.704 1.00 93.44 498 ILE A O 1
ATOM 3622 N N . TRP A 1 499 ? 15.608 -8.673 -17.959 1.00 92.75 499 TRP A N 1
ATOM 3623 C CA . TRP A 1 499 ? 15.040 -9.730 -17.128 1.00 92.75 499 TRP A CA 1
ATOM 3624 C C . TRP A 1 499 ? 14.004 -9.200 -16.156 1.00 92.75 499 TRP A C 1
ATOM 3626 O O . TRP A 1 499 ? 14.113 -8.075 -15.673 1.00 92.75 499 TRP A O 1
ATOM 3636 N N . GLY A 1 500 ? 13.000 -10.025 -15.865 1.00 90.62 500 GLY A N 1
ATOM 3637 C CA . GLY A 1 500 ? 11.977 -9.704 -14.879 1.00 90.62 500 GLY A CA 1
ATOM 3638 C C . GLY A 1 500 ? 12.438 -9.947 -13.439 1.00 90.62 500 GLY A C 1
ATOM 3639 O O . GLY A 1 500 ? 13.150 -10.913 -13.145 1.00 90.62 500 GLY A O 1
ATOM 3640 N N . ARG A 1 501 ? 11.993 -9.089 -12.517 1.00 88.38 501 ARG A N 1
ATOM 3641 C CA . ARG A 1 501 ? 12.242 -9.226 -11.074 1.00 88.38 501 ARG A CA 1
ATOM 3642 C C . ARG A 1 501 ? 11.517 -10.426 -10.469 1.00 88.38 501 ARG A C 1
ATOM 3644 O O . ARG A 1 501 ? 12.099 -11.145 -9.665 1.00 88.38 501 ARG A O 1
ATOM 3651 N N . SER A 1 502 ? 10.250 -10.605 -10.830 1.00 83.62 502 SER A N 1
ATOM 3652 C CA . SER A 1 502 ? 9.333 -11.560 -10.194 1.00 83.62 502 SER A CA 1
ATOM 3653 C C . SER A 1 502 ? 8.996 -12.765 -11.075 1.00 83.62 502 SER A C 1
ATOM 3655 O O . SER A 1 502 ? 8.443 -13.741 -10.579 1.00 83.62 502 SER A O 1
ATOM 3657 N N . GLY A 1 503 ? 9.350 -12.729 -12.361 1.00 86.81 503 GLY A N 1
ATOM 3658 C CA . GLY A 1 503 ? 9.069 -13.808 -13.303 1.00 86.81 503 GLY A CA 1
ATOM 3659 C C . GLY A 1 503 ? 9.553 -13.507 -14.725 1.00 86.81 503 GLY A C 1
ATOM 3660 O O . GLY A 1 503 ? 10.249 -12.511 -14.938 1.00 86.81 503 GLY A O 1
ATOM 3661 N N . PRO A 1 504 ? 9.186 -14.351 -15.705 1.00 86.94 504 PRO A N 1
ATOM 3662 C CA . PRO A 1 504 ? 9.514 -14.150 -17.115 1.00 86.94 504 PRO A CA 1
ATOM 3663 C C . PRO A 1 504 ? 8.985 -12.826 -17.668 1.00 86.94 504 PRO A C 1
ATOM 3665 O O . PRO A 1 504 ? 7.873 -12.414 -17.341 1.00 86.94 504 PRO A O 1
ATOM 3668 N N . VAL A 1 505 ? 9.751 -12.206 -18.572 1.00 84.38 505 VAL A N 1
ATOM 3669 C CA . VAL A 1 505 ? 9.389 -10.952 -19.267 1.00 84.38 505 VAL A CA 1
ATOM 3670 C C . VAL A 1 505 ? 8.059 -11.066 -20.020 1.00 84.38 505 VAL A C 1
ATOM 3672 O O . VAL A 1 505 ? 7.308 -10.102 -20.089 1.00 84.38 505 VAL A O 1
ATOM 3675 N N . SER A 1 506 ? 7.742 -12.250 -20.547 1.00 77.69 506 SER A N 1
ATOM 3676 C CA . SER A 1 506 ? 6.490 -12.535 -21.259 1.00 77.69 506 SER A CA 1
ATOM 3677 C C . SER A 1 506 ? 5.288 -12.817 -20.346 1.00 77.69 506 SER A C 1
ATOM 3679 O O . SER A 1 506 ? 4.165 -12.910 -20.843 1.00 77.69 506 SER A O 1
ATOM 3681 N N . GLY A 1 507 ? 5.515 -12.987 -19.039 1.00 79.00 507 GLY A N 1
ATOM 3682 C CA . GLY A 1 507 ? 4.492 -13.278 -18.035 1.00 79.00 507 GLY A CA 1
ATOM 3683 C C . GLY A 1 507 ? 4.212 -12.073 -17.137 1.00 79.00 507 GLY A C 1
ATOM 3684 O O . GLY A 1 507 ? 3.795 -11.019 -17.606 1.00 79.00 507 GLY A O 1
ATOM 3685 N N . SER A 1 508 ? 4.456 -12.232 -15.833 1.00 78.75 508 SER A N 1
ATOM 3686 C CA . SER A 1 508 ? 4.301 -11.180 -14.818 1.00 78.75 508 SER A CA 1
ATOM 3687 C C . SER A 1 508 ? 5.669 -10.786 -14.245 1.00 78.75 508 SER A C 1
ATOM 3689 O O . SER A 1 508 ? 6.004 -11.168 -13.120 1.00 78.75 508 SER A O 1
ATOM 3691 N N . PRO A 1 509 ? 6.503 -10.048 -15.003 1.00 80.94 509 PRO A N 1
ATOM 3692 C CA . PRO A 1 509 ? 7.865 -9.727 -14.576 1.00 80.94 509 PRO A CA 1
ATOM 3693 C C . PRO A 1 509 ? 7.907 -8.809 -13.349 1.00 80.94 509 PRO A C 1
ATOM 3695 O O . PRO A 1 509 ? 8.914 -8.786 -12.639 1.00 80.94 509 PRO A O 1
ATOM 3698 N N . GLY A 1 510 ? 6.832 -8.062 -13.079 1.00 81.75 510 GLY A N 1
ATOM 3699 C CA . GLY A 1 510 ? 6.734 -7.088 -11.993 1.00 81.75 510 GLY A CA 1
ATOM 3700 C C . GLY A 1 510 ? 7.529 -5.815 -12.276 1.00 81.75 510 GLY A C 1
ATOM 3701 O O . GLY A 1 510 ? 6.988 -4.727 -12.285 1.00 81.75 510 GLY A O 1
ATOM 3702 N N . LEU A 1 511 ? 8.821 -5.939 -12.529 1.00 84.62 511 LEU A N 1
ATOM 3703 C CA . LEU A 1 511 ? 9.695 -4.896 -13.062 1.00 84.62 511 LEU A CA 1
ATOM 3704 C C . LEU A 1 511 ? 10.675 -5.584 -13.998 1.00 84.62 511 LEU A C 1
ATOM 3706 O O . LEU A 1 511 ? 10.970 -6.761 -13.781 1.00 84.62 511 LEU A O 1
ATOM 3710 N N . PHE A 1 512 ? 11.212 -4.876 -14.985 1.00 88.50 512 PHE A N 1
ATOM 3711 C CA . PHE A 1 512 ? 12.353 -5.390 -15.740 1.00 88.50 512 PHE A CA 1
ATOM 3712 C C . PHE A 1 512 ? 13.602 -4.525 -15.569 1.00 88.50 512 PHE A C 1
ATOM 3714 O O . PHE A 1 512 ? 13.515 -3.307 -15.408 1.00 88.50 512 PHE A O 1
ATOM 3721 N N . PHE A 1 513 ? 14.750 -5.190 -15.629 1.00 91.19 513 PHE A N 1
ATOM 3722 C CA . PHE A 1 513 ? 16.095 -4.624 -15.535 1.00 91.19 513 PHE A CA 1
ATOM 3723 C C . PHE A 1 513 ? 16.826 -4.752 -16.874 1.00 91.19 513 PHE A C 1
ATOM 3725 O O . PHE A 1 513 ? 16.329 -5.429 -17.778 1.00 91.19 513 PHE A O 1
ATOM 3732 N N . SER A 1 514 ? 17.991 -4.115 -17.006 1.00 91.38 514 SER A N 1
ATOM 3733 C CA . SER A 1 514 ? 18.723 -4.029 -18.272 1.00 91.38 514 SER A CA 1
ATOM 3734 C C . SER A 1 514 ? 20.205 -4.380 -18.144 1.00 91.38 514 SER A C 1
ATOM 3736 O O . SER A 1 514 ? 20.896 -3.969 -17.211 1.00 91.38 514 SER A O 1
ATOM 3738 N N . PHE A 1 515 ? 20.718 -5.068 -19.164 1.00 86.38 515 PHE A N 1
ATOM 3739 C CA . PHE A 1 515 ? 22.140 -5.261 -19.429 1.00 86.38 515 PHE A CA 1
ATOM 3740 C C . PHE A 1 515 ? 22.411 -5.111 -20.917 1.00 86.38 515 PHE A C 1
ATOM 3742 O O . PHE A 1 515 ? 21.910 -5.916 -21.735 1.00 86.38 515 PHE A O 1
#

pLDDT: mean 79.85, std 15.56, range [26.55, 97.31]

Foldseek 3Di:
DDADAPPPPQFPDKDAPDPQKIWGASDPVNPGFIWIWGDDHYTDTPGRGPPPDPDDDPDDDQDPVRPPPPLDFDDDDDDDPPPPFAAQDADDPDDPDPQPPDFQKDKAFEAFLVRAGLFFWKKWKFFPQQDDPDDQKDWTHTQDIDGAHNRRMDMDGGDLDDPPSQLVSCVQQQQKTKMWIKTWFAFPVGFIKMWIAIFIGRQANPVRRGGGPLSSQRGDDYYYTHIATAAAQPDDADFADPQQLCQWPLVVCQPDQAADPDFDAQKTWLRHYDDNPDQRCQDPNDRCRPTRTDTPDAADKTKMKGFDDKDKWWFFEDKAAAESQKFKWWKDAQWAFKWKWKWKFRHTMIGTRGTDGGTHGNVGMDIDTGDDDLFIWTKIAIWMKTKIKMFMDGPNDTGGIMMMIHTHHGDAPVVHDRMDTGHGHSVCADDVVSVVADSQFKHWHAAQAKYKDQAHKADKRRQSIRDSSDGMIMIGGGHPRGMIMMGGHRDPPDTKMKGAPPGHSNPHSNHIYID

Mean predicted aligned error: 12.42 Å

Sequence (515 aa):
MTVIATNLKDAVQGWSPGNGTVYTATSRDYSGIVRGYTGTGTLSSANPNVMSGLFGQVLSDTPECLAPATDGKPVVGPPADETGLPAATAETDPAPEPVPVGPRVVRGIFTLGNGKPAAGMNVLLETTDVVAENPATAGTAVLGTTTTAADGSWSFTLPEQLPAEVTASAAANGGALNVSATVAGTTSTGVPMVGLDHTVAAPEDPVTNKPTAFGAAVSGEQHTTAMIPAAAPETVFSQPTAQQEASTYAAEQAASSIGSAGPAPSWQSDNAASDAGLNPYLVNGSDVSGERVTPYASGTCHTQRIFLSSRIAYTTVAEGHAFWDTYATVDYDNKLSTAVDVAVSGGGDWKASGSVSLASNSGQSTGYTNQGPYFARQYQVPIEYSKYKFTYYCGGIAKNSYQKIIAERYKVPAGGAVGKMGADVRYKDGYNAYVDSPKNNRAYVEPGSYFQLSRGKSAKWGGAVSVFGVSLGASTTYDRDHKQRITAGKKTNYRHIIWGRSGPVSGSPGLFFSF

Radius of gyration: 27.14 Å; Cα contacts (8 Å, |Δi|>4): 1304; chains: 1; bounding box: 87×47×65 Å

Nearest PDB structures (foldseek):
  2xh6-assembly1_A  TM=1.593E-01  e=2.702E-02  Clostridium perfringens
  6lh8-assembly1_A  TM=2.303E-01  e=2.601E-01  Bombina maxima
  8u5f-assembly8_H  TM=1.534E-01  e=1.601E-01  Clostridium perfringens

Secondary structure (DSSP, 8-state):
--------SS-SEEEEEETTEEEEESSTTS-S-EEEEE-SSS-EEEES-TTS---S---S---GGGSPPPSPPP--SSPP--TTPPB------PPPP------SEEEEEEE-TTS-B-TTPEEEEEESS---SS-SSEEPEEEEEEE--TTSEEEEEPPSS--HHHHHHHHHTTT-EEEEEEEEEEETTS-EEEEEEEEEE-PPPTTTSS--HHHHHHPPPPEEEE-EE-B-TT---PPPPHHHHTTSHHHHHHH-SBPPSSPPPSSB-SSSPPPTT--TTEETTEE-TTSPEEEPPSS-EEEEEEEEEEEEEEEEEEEEEE-SSEEEEEEE-SB--EEEEEEEESSS-BEEEEEEEE--B-S--EEEEEE-SSEEEEEEEEEEEEEEEEEEEETTEEEEEEEEEEEEEE-PPTTS-SSEEEEE-GGGSSHHHHHHS-GGGEEEEPTT-EEEE-SSBPPPEEEEEEETTEEEEEEEB--SSEEEEEEE-S--SS-EEEEESSS-TTS--SSEEE-